Protein AF-A0A9R0S616-F1 (afdb_monomer_lite)

Secondary structure (DSSP, 8-state):
-HHHHHHHHHHHHHHHHHHHHHHTTSS---HHHHHHHHHHHHHHHHHHHHHTT-HHHHHHHHHHH--HHHHHHHHHH---GGGHHHHHHHHHHHHTT-HHHHHHHHTTSHHHHHHHHTT-HHHHHHHHHHTT-HHHHHHHHHHHHHPPPPPTTS-TT---PPPPHHHHHHHHHHHHHHHHHH--TTHHHHHHHHHHHHHHHHHHHHHHHT-HHHHSSTTSS----HHHHHHHHHTS-HHHHHHHHHHHHHS-HHHHHH-HHHHHHHHHHHHTTS-HHHHHHHHHHHT--HHHHHHHHHTSHHHHHHHHHHSTT---SSS-STTTS-SSHHHHHHTT-TTT---HHHHHTTSTTHHHHHHHHHHHHHHHHH---------------

pLDDT: mean 80.35, std 16.14, range [34.03, 96.69]

Foldseek 3Di:
DLVVVLVVLVVLVVVVVVVLVVVVVPDDPDVVVSVVVLCVSVVVSCVVCLVSLVLVSQVVSCVVNVDPVSVLVSQVSADDPLSGSLLVVLVVCVVVVVLVVNLVVCVVVVVSSLVSCVVPLVSNLVSCVSVLVLLVSLVSLLCVLQDWDPPPPPPPPPPPPQDALVRSLVSLVSSLVSLVSNVPPCSVLSNLLSVLVNQLSVLLCVLQVVDPVSCPDDNRRGDDDLLVQLVSLLVDADVSLLSNLVSQQSDAPVVCLVCQVSVLSSLLSQVVRDDLLVVLCCCVVVVDDPVRLLVVLCPGSLLSSLLCAAAPPHRGRHDGVCVRAAADPVSCVVVVVVVRHYHSLRSLCPHPCCVRRVVSSSVSNVCSHYDDPPPPPPPPPPPDD

Radius of gyration: 33.33 Å; chains: 1; bounding box: 65×53×106 Å

Organism: Triticum turgidum subsp. durum (NCBI:txid4567)

InterPro domains:
  IPR037624 Nuclear pore complex protein Nup133-like [PTHR13405] (47-366)

Sequence (385 aa):
MLALRFYLILIWYYLIHAHIYQESSEGNDNPDLKESIFREVTSPILATAKRHEGYQTLWQICYDISDTVLLRNLMHDSIGPHGGFSFYVFKQLINSRHYAKLLRLGEEFQEELANFLKDRSDLLWLHEICLNQFSTASETLHTCALLSSPGEDADLTSTRKSLSFVERRCLLYLSKIAATAGKDVDYEVKVAQIDADIRILNLQEEIVQHDPEYAQGKHASKLLPPSELIEMCMKRGRELSLKAFEVFAWTGSSFRSSNKGLLEACWTNAADQDDWVELSQASVSEGWSDEVIQESLQGTVLFNASRLCYSSDAVVFDGTFEEVLPVRKEDVQARGLEAKCFSVEEVLMQHDAFPDAGRLMMTAVVMGKELSYAAPADEPVDMDS

Structure (mmCIF, N/CA/C/O backbone):
data_AF-A0A9R0S616-F1
#
_entry.id   AF-A0A9R0S616-F1
#
loop_
_atom_site.group_PDB
_atom_site.id
_atom_site.type_symbol
_atom_site.label_atom_id
_atom_site.label_alt_id
_atom_site.label_comp_id
_atom_site.label_asym_id
_atom_site.label_entity_id
_atom_site.label_seq_id
_atom_site.pdbx_PDB_ins_code
_atom_site.Cartn_x
_atom_site.Cartn_y
_atom_site.Cartn_z
_atom_site.occupancy
_atom_site.B_iso_or_equiv
_atom_site.auth_seq_id
_atom_site.auth_comp_id
_atom_site.auth_asym_id
_atom_site.auth_atom_id
_atom_site.pdbx_PDB_model_num
ATOM 1 N N . MET A 1 1 ? 6.339 17.985 -51.527 1.00 43.88 1 MET A N 1
ATOM 2 C CA . MET A 1 1 ? 7.647 17.991 -52.228 1.00 43.88 1 MET A CA 1
ATOM 3 C C . MET A 1 1 ? 8.716 17.151 -51.507 1.00 43.88 1 MET A C 1
ATOM 5 O O . MET A 1 1 ? 9.464 16.479 -52.201 1.00 43.88 1 MET A O 1
ATOM 9 N N . LEU A 1 2 ? 8.764 17.101 -50.161 1.00 44.78 2 LEU A N 1
ATOM 10 C CA . LEU A 1 2 ? 9.677 16.201 -49.420 1.00 44.78 2 LEU A CA 1
ATOM 11 C C . LEU A 1 2 ? 9.413 14.699 -49.661 1.00 44.78 2 LEU A C 1
ATOM 13 O O . LEU A 1 2 ? 10.352 13.965 -49.937 1.00 44.78 2 LEU A O 1
ATOM 17 N N . ALA A 1 3 ? 8.151 14.251 -49.647 1.00 43.31 3 ALA A N 1
ATOM 18 C CA . ALA A 1 3 ? 7.797 12.837 -49.853 1.00 43.31 3 ALA A CA 1
ATOM 19 C C . ALA A 1 3 ? 8.300 12.258 -51.192 1.00 43.31 3 ALA A C 1
ATOM 21 O O . ALA A 1 3 ? 8.768 11.125 -51.242 1.00 43.31 3 ALA A O 1
ATOM 22 N N . LEU A 1 4 ? 8.280 13.061 -52.264 1.00 48.56 4 LEU A N 1
ATOM 23 C CA . LEU A 1 4 ? 8.796 12.652 -53.575 1.00 48.56 4 LEU A CA 1
ATOM 24 C C . LEU A 1 4 ? 10.319 12.443 -53.554 1.00 48.56 4 LEU A C 1
ATOM 26 O O . LEU A 1 4 ? 10.830 11.556 -54.226 1.00 48.56 4 LEU A O 1
ATOM 30 N N . ARG A 1 5 ? 11.045 13.246 -52.764 1.00 52.72 5 ARG A N 1
ATOM 31 C CA . ARG A 1 5 ? 12.501 13.130 -52.614 1.00 52.72 5 ARG A CA 1
ATOM 32 C C . ARG A 1 5 ? 12.890 11.905 -51.785 1.00 52.72 5 ARG A C 1
ATOM 34 O O . ARG A 1 5 ? 13.841 11.233 -52.154 1.00 52.72 5 ARG A O 1
ATOM 41 N N . PHE A 1 6 ? 12.127 11.564 -50.745 1.00 54.62 6 PHE A N 1
ATOM 42 C CA . PHE A 1 6 ? 12.337 10.323 -49.985 1.00 54.62 6 PHE A CA 1
ATOM 43 C C . PHE A 1 6 ? 12.095 9.073 -50.829 1.00 54.62 6 PHE A C 1
ATOM 45 O O . PHE A 1 6 ? 12.914 8.161 -50.802 1.00 54.62 6 PHE A O 1
ATOM 52 N N . TYR A 1 7 ? 11.024 9.055 -51.629 1.00 52.72 7 TYR A N 1
ATOM 53 C CA . TYR A 1 7 ? 10.771 7.958 -52.565 1.00 52.72 7 TYR A CA 1
ATOM 54 C C . TYR A 1 7 ? 11.892 7.817 -53.595 1.00 52.72 7 TYR A C 1
ATOM 56 O O . TYR A 1 7 ? 12.320 6.704 -53.868 1.00 52.72 7 TYR A O 1
ATOM 64 N N . LEU A 1 8 ? 12.414 8.928 -54.121 1.00 57.41 8 LEU A N 1
ATOM 65 C CA . LEU A 1 8 ? 13.545 8.898 -55.048 1.00 57.41 8 LEU A CA 1
ATOM 66 C C . LEU A 1 8 ? 14.825 8.366 -54.393 1.00 57.41 8 LEU A C 1
ATOM 68 O O . LEU A 1 8 ? 15.516 7.585 -55.033 1.00 57.41 8 LEU A O 1
ATOM 72 N N . ILE A 1 9 ? 15.111 8.724 -53.135 1.00 62.16 9 ILE A N 1
ATOM 73 C CA . ILE A 1 9 ? 16.259 8.194 -52.375 1.00 62.16 9 ILE A CA 1
ATOM 74 C C . ILE A 1 9 ? 16.103 6.687 -52.130 1.00 62.16 9 ILE A C 1
ATOM 76 O O . ILE A 1 9 ? 17.055 5.938 -52.329 1.00 62.16 9 ILE A O 1
ATOM 80 N N . LEU A 1 10 ? 14.902 6.230 -51.759 1.00 57.25 10 LEU A N 1
ATOM 81 C CA . LEU A 1 10 ? 14.610 4.808 -51.558 1.00 57.25 10 LEU A CA 1
ATOM 82 C C . LEU A 1 10 ? 14.735 4.019 -52.872 1.00 57.25 10 LEU A C 1
ATOM 84 O O . LEU A 1 10 ? 15.356 2.964 -52.906 1.00 57.25 10 LEU A O 1
ATOM 88 N N . ILE A 1 11 ? 14.180 4.546 -53.966 1.00 65.00 11 ILE A N 1
ATOM 89 C CA . ILE A 1 11 ? 14.259 3.937 -55.301 1.00 65.00 11 ILE A CA 1
ATOM 90 C C . ILE A 1 11 ? 15.714 3.868 -55.770 1.00 65.00 11 ILE A C 1
ATOM 92 O O . ILE A 1 11 ? 16.129 2.837 -56.292 1.00 65.00 11 ILE A O 1
ATOM 96 N N . TRP A 1 12 ? 16.505 4.921 -55.544 1.00 64.94 12 TRP A N 1
ATOM 97 C CA . TRP A 1 12 ? 17.939 4.911 -55.833 1.00 64.94 12 TRP A CA 1
ATOM 98 C C . TRP A 1 12 ? 18.680 3.851 -55.015 1.00 64.94 12 TRP A C 1
ATOM 100 O O . TRP A 1 12 ? 19.464 3.097 -55.582 1.00 64.94 12 TRP A O 1
ATOM 110 N N . TYR A 1 13 ? 18.385 3.737 -53.716 1.00 65.25 13 TYR A N 1
ATOM 111 C CA . TYR A 1 13 ? 18.956 2.702 -52.854 1.00 65.25 13 TYR A CA 1
ATOM 112 C C . TYR A 1 13 ? 18.654 1.291 -53.374 1.00 65.25 13 TYR A C 1
ATOM 114 O O . TYR A 1 13 ? 19.569 0.493 -53.561 1.00 65.25 13 TYR A O 1
ATOM 122 N N . TYR A 1 14 ? 17.388 0.997 -53.684 1.00 65.31 14 TYR A N 1
ATOM 123 C CA . TYR A 1 14 ? 16.987 -0.315 -54.195 1.00 65.31 14 TYR A CA 1
ATOM 124 C C . TYR A 1 14 ? 17.547 -0.617 -55.589 1.00 65.31 14 TYR A C 1
ATOM 126 O O . TYR A 1 14 ? 17.899 -1.763 -55.850 1.00 65.31 14 TYR A O 1
ATOM 134 N N . LEU A 1 15 ? 17.669 0.380 -56.471 1.00 63.69 15 LEU A N 1
ATOM 135 C CA . LEU A 1 15 ? 18.290 0.212 -57.791 1.00 63.69 15 LEU A CA 1
ATOM 136 C C . LEU A 1 15 ? 19.782 -0.108 -57.682 1.00 63.69 15 LEU A C 1
ATOM 138 O O . LEU A 1 15 ? 20.278 -0.961 -58.409 1.00 63.69 15 LEU A O 1
ATOM 142 N N . ILE A 1 16 ? 20.484 0.535 -56.752 1.00 63.91 16 ILE A N 1
ATOM 143 C CA . ILE A 1 16 ? 21.899 0.271 -56.483 1.00 63.91 16 ILE A CA 1
ATOM 144 C C . ILE A 1 16 ? 22.082 -1.099 -55.837 1.00 63.91 16 ILE A C 1
ATOM 146 O O . ILE A 1 16 ? 22.925 -1.874 -56.276 1.00 63.91 16 ILE A O 1
ATOM 150 N N . HIS A 1 17 ? 21.265 -1.436 -54.840 1.00 60.22 17 HIS A N 1
ATOM 151 C CA . HIS A 1 17 ? 21.306 -2.748 -54.204 1.00 60.22 17 HIS A CA 1
ATOM 152 C C . HIS A 1 17 ? 20.993 -3.867 -55.212 1.00 60.22 17 HIS A C 1
ATOM 154 O O . HIS A 1 17 ? 21.642 -4.910 -55.198 1.00 60.22 17 HIS A O 1
ATOM 160 N N . ALA A 1 18 ? 20.046 -3.638 -56.130 1.00 59.03 18 ALA A N 1
ATOM 161 C CA . ALA A 1 18 ? 19.757 -4.549 -57.234 1.00 59.03 18 ALA A CA 1
ATOM 162 C C . ALA A 1 18 ? 20.937 -4.667 -58.212 1.00 59.03 18 ALA A C 1
ATOM 164 O O . ALA A 1 18 ? 21.272 -5.782 -58.592 1.00 59.03 18 ALA A O 1
ATOM 165 N N . HIS A 1 19 ? 21.604 -3.562 -58.563 1.00 57.66 19 HIS A N 1
ATOM 166 C CA . HIS A 1 19 ? 22.785 -3.568 -59.435 1.00 57.66 19 HIS A CA 1
ATOM 167 C C . HIS A 1 19 ? 23.962 -4.341 -58.818 1.00 57.66 19 HIS A C 1
ATOM 169 O O . HIS A 1 19 ? 24.570 -5.166 -59.491 1.00 57.66 19 HIS A O 1
ATOM 175 N N . ILE A 1 20 ? 24.231 -4.151 -57.522 1.00 57.47 20 ILE A N 1
ATOM 176 C CA . ILE A 1 20 ? 25.276 -4.882 -56.782 1.00 57.47 20 ILE A CA 1
ATOM 177 C C . ILE A 1 20 ? 24.949 -6.385 -56.709 1.00 57.47 20 ILE A C 1
ATOM 179 O O . ILE A 1 20 ? 25.836 -7.223 -56.863 1.00 57.47 20 ILE A O 1
ATOM 183 N N . TYR A 1 21 ? 23.674 -6.750 -56.527 1.00 55.34 21 TYR A N 1
ATOM 184 C CA . TYR A 1 21 ? 23.226 -8.149 -56.595 1.00 55.34 21 TYR A CA 1
ATOM 185 C C . TYR A 1 21 ? 23.330 -8.741 -58.009 1.00 55.34 21 TYR A C 1
ATOM 187 O O . TYR A 1 21 ? 23.575 -9.933 -58.168 1.00 55.34 21 TYR A O 1
ATOM 195 N N . GLN A 1 22 ? 23.154 -7.925 -59.048 1.00 52.88 22 GLN A N 1
ATOM 196 C CA . GLN A 1 22 ? 23.245 -8.362 -60.440 1.00 52.88 22 GLN A CA 1
ATOM 197 C C . GLN A 1 22 ? 24.706 -8.601 -60.855 1.00 52.88 22 GLN A C 1
ATOM 199 O O . GLN A 1 22 ? 25.005 -9.646 -61.437 1.00 52.88 22 GLN A O 1
ATOM 204 N N . GLU A 1 23 ? 25.627 -7.726 -60.435 1.00 49.72 23 GLU A N 1
ATOM 205 C CA . GLU A 1 23 ? 27.083 -7.942 -60.519 1.00 49.72 23 GLU A CA 1
ATOM 206 C C . GLU A 1 23 ? 27.546 -9.141 -59.672 1.00 49.72 23 GLU A C 1
ATOM 208 O O . GLU A 1 23 ? 28.536 -9.790 -60.000 1.00 49.72 23 GLU A O 1
ATOM 213 N N . SER A 1 24 ? 26.801 -9.515 -58.623 1.00 45.78 24 SER A N 1
ATOM 214 C CA . SER A 1 24 ? 27.062 -10.732 -57.843 1.00 45.78 24 SER A CA 1
ATOM 215 C C . SER A 1 24 ? 26.814 -12.027 -58.623 1.00 45.78 24 SER A C 1
ATOM 217 O O . SER A 1 24 ? 27.314 -13.069 -58.204 1.00 45.78 24 SER A O 1
ATOM 219 N N . SER A 1 25 ? 26.031 -11.997 -59.706 1.00 45.41 25 SER A N 1
ATOM 220 C CA . SER A 1 25 ? 25.800 -13.173 -60.559 1.00 45.41 25 SER A CA 1
ATOM 221 C C . SER A 1 25 ? 26.901 -13.372 -61.608 1.00 45.41 25 SER A C 1
ATOM 223 O O . SER A 1 25 ? 27.069 -14.477 -62.122 1.00 45.41 25 SER A O 1
ATOM 225 N N . GLU A 1 26 ? 27.707 -12.336 -61.862 1.00 47.12 26 GLU A N 1
ATOM 226 C CA . GLU A 1 26 ? 28.832 -12.353 -62.796 1.00 47.12 26 GLU A CA 1
ATOM 227 C C . GLU A 1 26 ? 30.175 -12.398 -62.040 1.00 47.12 26 GLU A C 1
ATOM 229 O O . GLU A 1 26 ? 30.982 -11.476 -62.051 1.00 47.12 26 GLU A O 1
ATOM 234 N N . GLY A 1 27 ? 30.437 -13.531 -61.383 1.00 45.75 27 GLY A N 1
ATOM 235 C CA . GLY A 1 27 ? 31.780 -14.125 -61.343 1.00 45.75 27 GLY A CA 1
ATOM 236 C C . GLY A 1 27 ? 32.924 -13.383 -60.637 1.00 45.75 27 GLY A C 1
ATOM 237 O O . GLY A 1 27 ? 34.071 -13.586 -61.036 1.00 45.75 27 GLY A O 1
ATOM 238 N N . ASN A 1 28 ? 32.683 -12.589 -59.588 1.00 47.88 28 ASN A N 1
ATOM 239 C CA . ASN A 1 28 ? 33.774 -12.144 -58.707 1.00 47.88 28 ASN A CA 1
ATOM 240 C C . ASN A 1 28 ? 33.358 -12.115 -57.225 1.00 47.88 28 ASN A C 1
ATOM 242 O O . ASN A 1 28 ? 32.903 -11.106 -56.684 1.00 47.88 28 ASN A O 1
ATOM 246 N N . ASP A 1 29 ? 33.520 -13.251 -56.547 1.00 50.75 29 ASP A N 1
ATOM 247 C CA . ASP A 1 29 ? 33.262 -13.425 -55.113 1.00 50.75 29 ASP A CA 1
ATOM 248 C C . ASP A 1 29 ? 34.424 -12.924 -54.251 1.00 50.75 29 ASP A C 1
ATOM 250 O O . ASP A 1 29 ? 34.971 -13.654 -53.428 1.00 50.75 29 ASP A O 1
ATOM 254 N N . ASN A 1 30 ? 34.816 -11.662 -54.438 1.00 53.31 30 ASN A N 1
ATOM 255 C CA . ASN A 1 30 ? 35.727 -11.001 -53.512 1.00 53.31 30 ASN A CA 1
ATOM 256 C C . ASN A 1 30 ? 34.914 -10.138 -52.523 1.00 53.31 30 ASN A C 1
ATOM 258 O O . ASN A 1 30 ? 34.440 -9.064 -52.913 1.00 53.31 30 ASN A O 1
ATOM 262 N N . PRO A 1 31 ? 34.688 -10.598 -51.277 1.00 56.72 31 PRO A N 1
ATOM 263 C CA . PRO A 1 31 ? 33.835 -9.908 -50.306 1.00 56.72 31 PRO A CA 1
ATOM 264 C C . PRO A 1 31 ? 34.349 -8.502 -49.963 1.00 56.72 31 PRO A C 1
ATOM 266 O O . PRO A 1 31 ? 33.542 -7.588 -49.811 1.00 56.72 31 PRO A O 1
ATOM 269 N N . ASP A 1 32 ? 35.668 -8.297 -49.965 1.00 57.06 32 ASP A N 1
ATOM 270 C CA . ASP A 1 32 ? 36.296 -7.009 -49.639 1.00 57.06 32 ASP A CA 1
ATOM 271 C C . ASP A 1 32 ? 36.068 -5.954 -50.737 1.00 57.06 32 ASP A C 1
ATOM 273 O O . ASP A 1 32 ? 35.863 -4.770 -50.461 1.00 57.06 32 ASP A O 1
ATOM 277 N N . LEU A 1 33 ? 36.048 -6.383 -52.006 1.00 56.84 33 LEU A N 1
ATOM 278 C CA . LEU A 1 33 ? 35.742 -5.504 -53.137 1.00 56.84 33 LEU A CA 1
ATOM 279 C C . LEU A 1 33 ? 34.258 -5.108 -53.119 1.00 56.84 33 LEU A C 1
ATOM 281 O O . LEU A 1 33 ? 33.934 -3.936 -53.311 1.00 56.84 33 LEU A O 1
ATOM 285 N N . LYS A 1 34 ? 33.367 -6.058 -52.807 1.00 58.41 34 LYS A N 1
ATOM 286 C CA . LYS A 1 34 ? 31.928 -5.802 -52.636 1.00 58.41 34 LYS A CA 1
ATOM 287 C C . LYS A 1 34 ? 31.667 -4.819 -51.492 1.00 58.41 34 LYS A C 1
ATOM 289 O O . LYS A 1 34 ? 30.881 -3.892 -51.669 1.00 58.41 34 LYS A O 1
ATOM 294 N N . GLU A 1 35 ? 32.368 -4.954 -50.365 1.00 62.62 35 GLU A N 1
ATOM 295 C CA . GLU A 1 35 ? 32.260 -4.003 -49.254 1.00 62.62 35 GLU A CA 1
ATOM 296 C C . GLU A 1 35 ? 32.772 -2.603 -49.640 1.00 62.62 35 GLU A C 1
ATOM 298 O O . GLU A 1 35 ? 32.142 -1.602 -49.295 1.00 62.62 35 GLU A O 1
ATOM 303 N N . SER A 1 36 ? 33.864 -2.508 -50.409 1.00 63.62 36 SER A N 1
ATOM 304 C CA . SER A 1 36 ? 34.408 -1.219 -50.867 1.00 63.62 36 SER A CA 1
ATOM 305 C C . SER A 1 36 ? 33.465 -0.465 -51.815 1.00 63.62 36 SER A C 1
ATOM 307 O O . SER A 1 36 ? 33.208 0.720 -51.600 1.00 63.62 36 SER A O 1
ATOM 309 N N . ILE A 1 37 ? 32.873 -1.161 -52.793 1.00 63.34 37 ILE A N 1
ATOM 310 C CA . ILE A 1 37 ? 31.911 -0.591 -53.749 1.00 63.34 37 ILE A CA 1
ATOM 311 C C . ILE A 1 37 ? 30.625 -0.196 -53.020 1.00 63.34 37 ILE A C 1
ATOM 313 O O . ILE A 1 37 ? 30.101 0.903 -53.214 1.00 63.34 37 ILE A O 1
ATOM 317 N N . PHE A 1 38 ? 30.146 -1.052 -52.114 1.00 65.00 38 PHE A N 1
ATOM 318 C CA . PHE A 1 38 ? 28.994 -0.741 -51.280 1.00 65.00 38 PHE A CA 1
ATOM 319 C C . PHE A 1 38 ? 29.247 0.518 -50.439 1.00 65.00 38 PHE A C 1
ATOM 321 O O . PHE A 1 38 ? 28.402 1.410 -50.423 1.00 65.00 38 PHE A O 1
ATOM 328 N N . ARG A 1 39 ? 30.416 0.662 -49.799 1.00 67.00 39 ARG A N 1
ATOM 329 C CA . ARG A 1 39 ? 30.773 1.866 -49.023 1.00 67.00 39 ARG A CA 1
ATOM 330 C C . ARG A 1 39 ? 30.872 3.128 -49.886 1.00 67.00 39 ARG A C 1
ATOM 332 O O . ARG A 1 39 ? 30.382 4.176 -49.460 1.00 67.00 39 ARG A O 1
ATOM 339 N N . GLU A 1 40 ? 31.464 3.044 -51.076 1.00 69.25 40 GLU A N 1
ATOM 340 C CA . GLU A 1 40 ? 31.625 4.189 -51.985 1.00 69.25 40 GLU A CA 1
ATOM 341 C C . GLU A 1 40 ? 30.271 4.732 -52.458 1.00 69.25 40 GLU A C 1
ATOM 343 O O . GLU A 1 40 ? 30.031 5.940 -52.415 1.00 69.25 40 GLU A O 1
ATOM 348 N N . VAL A 1 41 ? 29.341 3.842 -52.810 1.00 68.00 41 VAL A N 1
ATOM 349 C CA . VAL A 1 41 ? 28.002 4.225 -53.278 1.00 68.00 41 VAL A CA 1
ATOM 350 C C . VAL A 1 41 ? 27.066 4.603 -52.122 1.00 68.00 41 VAL A C 1
ATOM 352 O O . VAL A 1 41 ? 26.198 5.468 -52.263 1.00 68.00 41 VAL A O 1
ATOM 355 N N . THR A 1 42 ? 27.261 4.010 -50.946 1.00 69.62 42 THR A N 1
ATOM 356 C CA . THR A 1 42 ? 26.456 4.305 -49.756 1.00 69.62 42 THR A CA 1
ATOM 357 C C . THR A 1 42 ? 26.797 5.665 -49.147 1.00 69.62 42 THR A C 1
ATOM 359 O O . THR A 1 42 ? 25.915 6.317 -48.596 1.00 69.62 42 THR A O 1
ATOM 362 N N . SER A 1 43 ? 28.035 6.151 -49.280 1.00 73.31 43 SER A N 1
ATOM 363 C CA . SER A 1 43 ? 28.481 7.422 -48.684 1.00 73.31 43 SER A CA 1
ATOM 364 C C . SER A 1 43 ? 27.668 8.662 -49.143 1.00 73.31 43 SER A C 1
ATOM 366 O O . SER A 1 43 ? 27.165 9.397 -48.283 1.00 73.31 43 SER A O 1
ATOM 368 N N . PRO A 1 44 ? 27.407 8.887 -50.450 1.00 75.56 44 PRO A N 1
ATOM 369 C CA . PRO A 1 44 ? 26.536 9.974 -50.919 1.00 75.56 44 PRO A CA 1
ATOM 370 C C . PRO A 1 44 ? 25.075 9.844 -50.465 1.00 75.56 44 PRO A C 1
ATOM 372 O O . PRO A 1 44 ? 24.421 10.846 -50.147 1.00 75.56 44 PRO A O 1
ATOM 375 N N . ILE A 1 45 ? 24.554 8.613 -50.425 1.00 75.12 45 ILE A N 1
ATOM 376 C CA . ILE A 1 45 ? 23.184 8.321 -49.978 1.00 75.12 45 ILE A CA 1
ATOM 377 C C . ILE A 1 45 ? 23.062 8.615 -48.486 1.00 75.12 45 ILE A C 1
ATOM 379 O O . ILE A 1 45 ? 22.115 9.279 -48.071 1.00 75.12 45 ILE A O 1
ATOM 383 N N . LEU A 1 46 ? 24.053 8.204 -47.696 1.00 75.81 46 LEU A N 1
ATOM 384 C CA . LEU A 1 46 ? 24.141 8.462 -46.267 1.00 75.81 46 LEU A CA 1
ATOM 385 C C . LEU A 1 46 ? 24.176 9.968 -45.976 1.00 75.81 46 LEU A C 1
ATOM 387 O O . LEU A 1 46 ? 23.408 10.448 -45.144 1.00 75.81 46 LEU A O 1
ATOM 391 N N . ALA A 1 47 ? 24.999 10.735 -46.697 1.00 76.88 47 ALA A N 1
ATOM 392 C CA . ALA A 1 47 ? 25.072 12.189 -46.548 1.00 76.88 47 ALA A CA 1
ATOM 393 C C . ALA A 1 47 ? 23.737 12.878 -46.885 1.00 76.88 47 ALA A C 1
ATOM 395 O O . ALA A 1 47 ? 23.300 13.795 -46.185 1.00 76.88 47 ALA A O 1
ATOM 396 N N . THR A 1 48 ? 23.058 12.407 -47.934 1.00 75.56 48 THR A N 1
ATOM 397 C CA . THR A 1 48 ? 21.757 12.937 -48.364 1.00 75.56 48 THR A CA 1
ATOM 398 C C . THR A 1 48 ? 20.650 1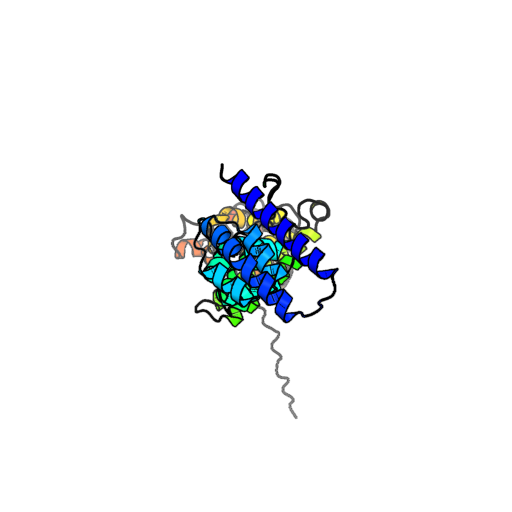2.573 -47.374 1.00 75.56 48 THR A C 1
ATOM 400 O O . THR A 1 48 ? 19.858 13.436 -46.996 1.00 75.56 48 THR A O 1
ATOM 403 N N . ALA A 1 49 ? 20.619 11.326 -46.902 1.00 77.31 49 ALA A N 1
ATOM 404 C CA . ALA A 1 49 ? 19.668 10.852 -45.904 1.00 77.31 49 ALA A CA 1
ATOM 405 C C . ALA A 1 49 ? 19.869 11.560 -44.556 1.00 77.31 49 ALA A C 1
ATOM 407 O O . ALA A 1 49 ? 18.888 11.975 -43.947 1.00 77.31 49 ALA A O 1
ATOM 408 N N . LYS A 1 50 ? 21.118 11.801 -44.134 1.00 75.75 50 LYS A N 1
ATOM 409 C CA . LYS A 1 50 ? 21.444 12.595 -42.938 1.00 75.75 50 LYS A CA 1
ATOM 410 C C . LYS A 1 50 ? 20.948 14.038 -43.065 1.00 75.75 50 LYS A C 1
ATOM 412 O O . LYS A 1 50 ? 20.310 14.546 -42.151 1.00 75.75 50 LYS A O 1
ATOM 417 N N . ARG A 1 51 ? 21.173 14.685 -44.215 1.00 76.19 51 ARG A N 1
ATOM 418 C CA . ARG A 1 51 ? 20.741 16.072 -44.481 1.00 76.19 51 ARG A CA 1
ATOM 419 C C . ARG A 1 51 ? 19.220 16.249 -44.520 1.00 76.19 51 ARG A C 1
ATOM 421 O O . ARG A 1 51 ? 18.733 17.358 -44.321 1.00 76.19 51 ARG A O 1
ATOM 428 N N . HIS A 1 52 ? 18.487 15.185 -44.827 1.00 75.12 52 HIS A N 1
ATOM 429 C CA . HIS A 1 52 ? 17.041 15.220 -45.026 1.00 75.12 52 HIS A CA 1
ATOM 430 C C . HIS A 1 52 ? 16.257 14.382 -44.012 1.00 75.12 52 HIS A C 1
ATOM 432 O O . HIS A 1 52 ? 15.094 14.118 -44.272 1.00 75.12 52 HIS A O 1
ATOM 438 N N . GLU A 1 53 ? 16.850 13.957 -42.892 1.00 75.94 53 GLU A N 1
ATOM 439 C CA . GLU A 1 53 ? 16.160 13.151 -41.865 1.00 75.94 53 GLU A CA 1
ATOM 440 C C . GLU A 1 53 ? 15.533 11.850 -42.422 1.00 75.94 53 GLU A C 1
ATOM 442 O O . GLU A 1 53 ? 14.466 11.397 -42.011 1.00 75.94 53 GLU A O 1
ATOM 447 N N . GLY A 1 54 ? 16.206 11.212 -43.384 1.00 78.38 54 GLY A N 1
ATOM 448 C CA . GLY A 1 54 ? 15.805 9.938 -43.990 1.00 78.38 54 GLY A CA 1
ATOM 449 C C . GLY A 1 54 ? 16.056 8.736 -43.083 1.00 78.38 54 GLY A C 1
ATOM 450 O O . GLY A 1 54 ? 16.780 7.823 -43.474 1.00 78.38 54 GLY A O 1
ATOM 451 N N . TYR A 1 55 ? 15.472 8.722 -41.882 1.00 83.12 55 TYR A N 1
ATOM 452 C CA . TYR A 1 55 ? 15.747 7.731 -40.832 1.00 83.12 55 TYR A CA 1
ATOM 453 C C . TYR A 1 55 ? 15.533 6.279 -41.276 1.00 83.12 55 TYR A C 1
ATOM 455 O O . TYR A 1 55 ? 16.301 5.401 -40.895 1.00 83.12 55 TYR A O 1
ATOM 463 N N . GLN A 1 56 ? 14.545 6.014 -42.135 1.00 81.31 56 GLN A N 1
ATOM 464 C CA . GLN A 1 56 ? 14.332 4.674 -42.687 1.00 81.31 56 GLN A CA 1
ATOM 465 C C . GLN A 1 56 ? 15.518 4.204 -43.538 1.00 81.31 56 GLN A C 1
ATOM 467 O O . GLN A 1 56 ? 15.978 3.078 -43.366 1.00 81.31 56 GLN A O 1
ATOM 472 N N . THR A 1 57 ? 16.028 5.065 -44.419 1.00 78.56 57 THR A N 1
ATOM 473 C CA . THR A 1 57 ? 17.176 4.759 -45.281 1.00 78.56 57 THR A CA 1
ATOM 474 C C . THR A 1 57 ? 18.457 4.631 -44.461 1.00 78.56 57 THR A C 1
ATOM 476 O O . THR A 1 57 ? 19.228 3.707 -44.690 1.00 78.56 57 THR A O 1
ATOM 479 N N . LEU A 1 58 ? 18.657 5.496 -43.457 1.00 81.00 58 LEU A N 1
ATOM 480 C CA . LEU A 1 58 ? 19.786 5.387 -42.524 1.00 81.00 58 LEU A CA 1
ATOM 481 C C . LEU A 1 58 ? 19.765 4.051 -41.767 1.00 81.00 58 LEU A C 1
ATOM 483 O O . LEU A 1 58 ? 20.788 3.381 -41.674 1.00 81.00 58 LEU A O 1
ATOM 487 N N . TRP A 1 59 ? 18.596 3.633 -41.272 1.00 82.12 59 TRP A N 1
ATOM 488 C CA . TRP A 1 59 ? 18.436 2.347 -40.593 1.00 82.12 59 TRP A CA 1
ATOM 489 C C . TRP A 1 59 ? 18.709 1.157 -41.514 1.00 82.12 59 TRP A C 1
ATOM 491 O O . TRP A 1 59 ? 19.417 0.245 -41.103 1.00 82.12 59 TRP A O 1
ATOM 501 N N . GLN A 1 60 ? 18.180 1.169 -42.742 1.00 79.31 60 GLN A N 1
ATOM 502 C CA . GLN A 1 60 ? 18.408 0.102 -43.725 1.00 79.31 60 GLN A CA 1
ATOM 503 C C . GLN A 1 60 ? 19.893 -0.040 -44.055 1.00 79.31 60 GLN A C 1
ATOM 505 O O . GLN A 1 60 ? 20.432 -1.131 -43.938 1.00 79.31 60 GLN A O 1
ATOM 510 N N . ILE A 1 61 ? 20.574 1.075 -44.329 1.00 77.12 61 ILE A N 1
ATOM 511 C CA . ILE A 1 61 ? 22.021 1.092 -44.558 1.00 77.12 61 ILE A CA 1
ATOM 512 C C . ILE A 1 61 ? 22.778 0.492 -43.362 1.00 77.12 61 ILE A C 1
ATOM 514 O O . ILE A 1 61 ? 23.625 -0.378 -43.539 1.00 77.12 61 ILE A O 1
ATOM 518 N N . CYS A 1 62 ? 22.475 0.915 -42.131 1.00 78.56 62 CYS A N 1
ATOM 519 C CA . CYS A 1 62 ? 23.148 0.379 -40.944 1.00 78.56 62 CYS A CA 1
ATOM 520 C C . CYS A 1 62 ? 22.845 -1.102 -40.689 1.00 78.56 62 CYS A C 1
ATOM 522 O O . CYS A 1 62 ? 23.705 -1.823 -40.186 1.00 78.56 62 CYS A O 1
ATOM 524 N N . TYR A 1 63 ? 21.627 -1.549 -40.993 1.00 74.81 63 TYR A N 1
ATOM 525 C CA . TYR A 1 63 ? 21.221 -2.939 -40.829 1.00 74.81 63 TYR A CA 1
ATOM 526 C C . TYR A 1 63 ? 21.911 -3.842 -41.858 1.00 74.81 63 TYR A C 1
ATOM 528 O O . TYR A 1 63 ? 22.473 -4.868 -41.479 1.00 74.81 63 TYR A O 1
ATOM 536 N N . ASP A 1 64 ? 21.952 -3.413 -43.120 1.00 71.50 64 ASP A N 1
ATOM 537 C CA . ASP A 1 64 ? 22.536 -4.169 -44.231 1.00 71.50 64 ASP A CA 1
ATOM 538 C C . ASP A 1 64 ? 24.068 -4.263 -44.115 1.00 71.50 64 ASP A C 1
ATOM 540 O O . ASP A 1 64 ? 24.637 -5.322 -44.362 1.00 71.50 64 ASP A O 1
ATOM 544 N N . ILE A 1 65 ? 24.739 -3.203 -43.640 1.00 71.62 65 ILE A N 1
ATOM 545 C CA . ILE A 1 65 ? 26.189 -3.229 -43.349 1.00 71.62 65 ILE A CA 1
ATOM 546 C C . ILE A 1 65 ? 26.484 -3.978 -42.035 1.00 71.62 65 ILE A C 1
ATOM 548 O O . ILE A 1 65 ? 27.597 -4.445 -41.816 1.00 71.62 65 ILE A O 1
ATOM 552 N N . SER A 1 66 ? 25.506 -4.098 -41.129 1.00 70.94 66 SER A N 1
ATOM 553 C CA . SER A 1 66 ? 25.699 -4.614 -39.763 1.00 70.94 66 SER A CA 1
ATOM 554 C C . SER A 1 66 ? 26.788 -3.875 -38.954 1.00 70.94 66 SER A C 1
ATOM 556 O O . SER A 1 66 ? 27.293 -4.397 -37.960 1.00 70.94 66 SER A O 1
ATOM 558 N N . ASP A 1 67 ? 27.114 -2.631 -39.326 1.00 78.00 67 ASP A N 1
ATOM 559 C CA . ASP A 1 67 ? 28.119 -1.796 -38.654 1.00 78.00 67 ASP A CA 1
ATOM 560 C C . ASP A 1 67 ? 27.498 -1.034 -37.473 1.00 78.00 67 ASP A C 1
ATOM 562 O O . ASP A 1 67 ? 26.776 -0.039 -37.617 1.00 78.00 67 ASP A O 1
ATOM 566 N N . THR A 1 68 ? 27.793 -1.512 -36.264 1.00 75.56 68 THR A N 1
ATOM 567 C CA . THR A 1 68 ? 27.306 -0.916 -35.016 1.00 75.56 68 THR A CA 1
ATOM 568 C C . THR A 1 68 ? 27.987 0.404 -34.670 1.00 75.56 68 THR A C 1
ATOM 570 O O . THR A 1 68 ? 27.386 1.213 -33.965 1.00 75.56 68 THR A O 1
ATOM 573 N N . VAL A 1 69 ? 29.214 0.642 -35.144 1.00 79.62 69 VAL A N 1
ATOM 574 C CA . VAL A 1 69 ? 29.950 1.891 -34.892 1.00 79.62 69 VAL A CA 1
ATOM 575 C C . VAL A 1 69 ? 29.347 3.009 -35.733 1.00 79.62 69 VAL A C 1
ATOM 577 O O . VAL A 1 69 ? 29.059 4.088 -35.215 1.00 79.62 69 VAL A O 1
ATOM 580 N N . LEU A 1 70 ? 29.063 2.729 -37.007 1.00 80.88 70 LEU A N 1
ATOM 581 C CA . LEU A 1 70 ? 28.376 3.665 -37.893 1.00 80.88 70 LEU A CA 1
ATOM 582 C C . LEU A 1 70 ? 26.991 4.045 -37.352 1.00 80.88 70 LEU A C 1
ATOM 584 O O . LEU A 1 70 ? 26.652 5.227 -37.331 1.00 80.88 70 LEU A O 1
ATOM 588 N N . LEU A 1 71 ? 26.216 3.065 -36.874 1.00 83.06 71 LEU A N 1
ATOM 589 C CA . LEU A 1 71 ? 24.903 3.309 -36.270 1.00 83.06 71 LEU A CA 1
ATOM 590 C C . LEU A 1 71 ? 24.994 4.280 -35.083 1.00 83.06 71 LEU A C 1
ATOM 592 O O . LEU A 1 71 ? 24.229 5.239 -35.023 1.00 83.06 71 LEU A O 1
ATOM 596 N N . ARG A 1 72 ? 25.946 4.057 -34.168 1.00 83.38 72 ARG A N 1
ATOM 597 C CA . ARG A 1 72 ? 26.160 4.910 -32.987 1.00 83.38 72 ARG A CA 1
ATOM 598 C C . ARG A 1 72 ? 26.577 6.326 -33.369 1.00 83.38 72 ARG A C 1
ATOM 600 O O . ARG A 1 72 ? 25.994 7.284 -32.870 1.00 83.38 72 ARG A O 1
ATOM 607 N N . ASN A 1 73 ? 27.512 6.465 -34.307 1.00 83.75 73 ASN A N 1
ATOM 608 C CA . ASN A 1 73 ? 27.941 7.775 -34.803 1.00 83.75 73 ASN A CA 1
ATOM 609 C C . ASN A 1 73 ? 26.767 8.549 -35.416 1.00 83.75 73 ASN A C 1
ATOM 611 O O . ASN A 1 73 ? 26.578 9.728 -35.134 1.00 83.75 73 ASN A O 1
ATOM 615 N N . LEU A 1 74 ? 25.926 7.873 -36.203 1.00 81.75 74 LEU A N 1
ATOM 616 C CA . LEU A 1 74 ? 24.736 8.497 -36.774 1.00 81.75 74 LEU A CA 1
ATOM 617 C C . LEU A 1 74 ? 23.725 8.895 -35.701 1.00 81.75 74 LEU A C 1
ATOM 619 O O . LEU A 1 74 ? 23.119 9.954 -35.834 1.00 81.75 74 LEU A O 1
ATOM 623 N N . MET A 1 75 ? 23.545 8.084 -34.655 1.00 83.62 75 MET A N 1
ATOM 624 C CA . MET A 1 75 ? 22.658 8.407 -33.533 1.00 83.62 75 MET A CA 1
ATOM 625 C C . MET A 1 75 ? 23.141 9.634 -32.746 1.00 83.62 75 MET A C 1
ATOM 627 O O . MET A 1 75 ? 22.306 10.456 -32.388 1.00 83.62 75 MET A O 1
ATOM 631 N N . HIS A 1 76 ? 24.451 9.808 -32.542 1.00 81.19 76 HIS A N 1
ATOM 632 C CA . HIS A 1 76 ? 25.005 11.022 -31.922 1.00 81.19 76 HIS A CA 1
ATOM 633 C C . HIS A 1 76 ? 24.863 12.262 -32.812 1.00 81.19 76 HIS A C 1
ATOM 635 O O . HIS A 1 76 ? 24.537 13.346 -32.337 1.00 81.19 76 HIS A O 1
ATOM 641 N N . ASP A 1 77 ? 25.093 12.108 -34.114 1.00 77.25 77 ASP A N 1
ATOM 642 C CA . ASP A 1 77 ? 25.152 13.233 -35.047 1.00 77.25 77 ASP A CA 1
ATOM 643 C C . ASP A 1 77 ? 23.784 13.837 -35.407 1.00 77.25 77 ASP A C 1
ATOM 645 O O . ASP A 1 77 ? 23.714 14.910 -36.012 1.00 77.25 77 ASP A O 1
ATOM 649 N N . SER A 1 78 ? 22.691 13.125 -35.144 1.00 67.88 78 SER A N 1
ATOM 650 C CA . SER A 1 78 ? 21.363 13.464 -35.658 1.00 67.88 78 SER A CA 1
ATOM 651 C C . SER A 1 78 ? 20.466 14.034 -34.566 1.00 67.88 78 SER A C 1
ATOM 653 O O . SER A 1 78 ? 19.587 13.373 -34.019 1.00 67.88 78 SER A O 1
ATOM 655 N N . ILE A 1 79 ? 20.661 15.321 -34.298 1.00 63.41 79 ILE A N 1
ATOM 656 C CA . ILE A 1 79 ? 19.813 16.103 -33.398 1.00 63.41 79 ILE A CA 1
ATOM 657 C C . ILE A 1 79 ? 18.602 16.603 -34.199 1.00 63.41 79 ILE A C 1
ATOM 659 O O . ILE A 1 79 ? 18.715 17.542 -34.984 1.00 63.41 79 ILE A O 1
ATOM 663 N N . GLY A 1 80 ? 17.452 15.946 -34.034 1.00 63.75 80 GLY A N 1
ATOM 664 C CA . GLY A 1 80 ? 16.175 16.320 -34.657 1.00 63.75 80 GLY A CA 1
ATOM 665 C C . GLY A 1 80 ? 15.060 16.511 -33.619 1.00 63.75 80 GLY A C 1
ATOM 666 O O . GLY A 1 80 ? 15.220 16.097 -32.465 1.00 63.75 80 GLY A O 1
ATOM 667 N N . PRO A 1 81 ? 13.918 17.122 -33.989 1.00 56.41 81 PRO A N 1
ATOM 668 C CA . PRO A 1 81 ? 12.766 17.233 -33.094 1.00 56.41 81 PRO A CA 1
ATOM 669 C C . PRO A 1 81 ? 12.299 15.836 -32.647 1.00 56.41 81 PRO A C 1
ATOM 671 O O . PRO A 1 81 ? 12.303 14.895 -33.436 1.00 56.41 81 PRO A O 1
ATOM 674 N N . HIS A 1 82 ? 11.908 15.697 -31.376 1.00 61.09 82 HIS A N 1
ATOM 675 C CA . HIS A 1 82 ? 11.536 14.418 -30.742 1.00 61.09 82 HIS A CA 1
ATOM 676 C C . HIS A 1 82 ? 12.667 13.377 -30.626 1.00 61.09 82 HIS A C 1
ATOM 678 O O . HIS A 1 82 ? 12.407 12.182 -30.716 1.00 61.09 82 HIS A O 1
ATOM 684 N N . GLY A 1 83 ? 13.916 13.810 -30.423 1.00 67.81 83 GLY A N 1
ATOM 685 C CA . GLY A 1 83 ? 15.038 12.900 -30.158 1.00 67.81 83 GLY A CA 1
ATOM 686 C C . GLY A 1 83 ? 15.672 12.280 -31.408 1.00 67.81 83 GLY A C 1
ATOM 687 O O . GLY A 1 83 ? 16.469 11.358 -31.296 1.00 67.81 83 GLY A O 1
ATOM 688 N N . GLY A 1 84 ? 15.357 12.787 -32.604 1.00 82.25 84 GLY A N 1
ATOM 689 C CA . GLY A 1 84 ? 16.103 12.491 -33.831 1.00 82.25 84 GLY A CA 1
ATOM 690 C C . GLY A 1 84 ? 16.134 11.012 -34.248 1.00 82.25 84 GLY A C 1
ATOM 691 O O . GLY A 1 84 ? 15.159 10.270 -34.105 1.00 82.25 84 GLY A O 1
ATOM 692 N N . PHE A 1 85 ? 17.266 10.572 -34.812 1.00 85.12 85 PHE A N 1
ATOM 693 C CA . PHE A 1 85 ? 17.416 9.203 -35.325 1.00 85.12 85 PHE A CA 1
ATOM 694 C C . PHE A 1 85 ? 17.434 8.155 -34.206 1.00 85.12 85 PHE A C 1
ATOM 696 O O . PHE A 1 85 ? 16.991 7.029 -34.432 1.00 85.12 85 PHE A O 1
ATOM 703 N N . SER A 1 86 ? 17.907 8.500 -33.003 1.00 85.19 86 SER A N 1
ATOM 704 C CA . SER A 1 86 ? 17.994 7.555 -31.884 1.00 85.19 86 SER A CA 1
ATOM 705 C C . SER A 1 86 ? 16.611 7.034 -31.480 1.00 85.19 86 SER A C 1
ATOM 707 O O . SER A 1 86 ? 16.424 5.824 -31.370 1.00 85.19 86 SER A O 1
ATOM 709 N N . PHE A 1 87 ? 15.598 7.903 -31.421 1.00 86.12 87 PHE A N 1
ATOM 710 C CA . PHE A 1 87 ? 14.204 7.510 -31.172 1.00 86.12 87 PHE A CA 1
ATOM 711 C C . PHE A 1 87 ? 13.654 6.578 -32.260 1.00 86.12 87 PHE A C 1
ATOM 713 O O . PHE A 1 87 ? 12.943 5.612 -31.963 1.00 86.12 87 PHE A O 1
ATOM 720 N N . TYR A 1 88 ? 14.000 6.825 -33.529 1.00 86.00 88 TYR A N 1
ATOM 721 C CA . TYR A 1 88 ? 13.622 5.938 -34.631 1.00 86.00 88 TYR A CA 1
ATOM 722 C C . TYR A 1 88 ? 14.265 4.552 -34.482 1.00 86.00 88 TYR A C 1
ATOM 724 O O . TYR A 1 88 ? 13.581 3.535 -34.622 1.00 86.00 88 TYR A O 1
ATOM 732 N N . VAL A 1 89 ? 15.557 4.504 -34.145 1.00 86.62 89 VAL A N 1
ATOM 733 C CA . VAL A 1 89 ? 16.294 3.262 -33.874 1.00 86.62 89 VAL A CA 1
ATOM 734 C C . VAL A 1 89 ? 15.659 2.500 -32.714 1.00 86.62 89 VAL A C 1
ATOM 736 O O . VAL A 1 89 ? 15.380 1.306 -32.847 1.00 86.62 89 VAL A O 1
ATOM 739 N N . PHE A 1 90 ? 15.350 3.178 -31.606 1.00 88.31 90 PHE A N 1
ATOM 740 C CA . PHE A 1 90 ? 14.676 2.565 -30.465 1.00 88.31 90 PHE A CA 1
ATOM 741 C C . PHE A 1 90 ? 13.333 1.964 -30.882 1.00 88.31 90 PHE A C 1
ATOM 743 O O . PHE A 1 90 ? 13.082 0.782 -30.645 1.00 88.31 90 PHE A O 1
ATOM 750 N N . LYS A 1 91 ? 12.497 2.719 -31.603 1.00 87.69 91 LYS A N 1
ATOM 751 C CA . LYS A 1 91 ? 11.212 2.223 -32.115 1.00 87.69 91 LYS A CA 1
ATOM 752 C C . LYS A 1 91 ? 11.371 0.956 -32.964 1.00 87.69 91 LYS A C 1
ATOM 754 O O . LYS A 1 91 ? 10.619 0.002 -32.764 1.00 87.69 91 LYS A O 1
ATOM 759 N N . GLN A 1 92 ? 12.357 0.908 -33.861 1.00 86.44 92 GLN A N 1
ATOM 760 C CA . GLN A 1 92 ? 12.618 -0.277 -34.686 1.00 86.44 92 GLN A CA 1
ATOM 761 C C . GLN A 1 92 ? 13.103 -1.480 -33.868 1.00 86.44 92 GLN A C 1
ATOM 763 O O . GLN A 1 92 ? 12.671 -2.609 -34.118 1.00 86.44 92 GLN A O 1
ATOM 768 N N . LEU A 1 93 ? 13.944 -1.266 -32.855 1.00 85.69 93 LEU A N 1
ATOM 769 C CA . LEU A 1 93 ? 14.415 -2.338 -31.973 1.00 85.69 93 LEU A CA 1
ATOM 770 C C . LEU A 1 93 ? 13.285 -2.954 -31.145 1.00 85.69 93 LEU A C 1
ATOM 772 O O . LEU A 1 93 ? 13.249 -4.175 -30.998 1.00 85.69 93 LEU A O 1
ATOM 776 N N . ILE A 1 94 ? 12.329 -2.153 -30.665 1.00 85.31 94 ILE A N 1
ATOM 777 C CA . ILE A 1 94 ? 11.151 -2.708 -29.987 1.00 85.31 94 ILE A CA 1
ATOM 778 C C . ILE A 1 94 ? 10.228 -3.440 -30.957 1.00 85.31 94 ILE A C 1
ATOM 780 O O . ILE A 1 94 ? 9.805 -4.553 -30.651 1.00 85.31 94 ILE A O 1
ATOM 784 N N . ASN A 1 95 ? 9.956 -2.877 -32.136 1.00 86.44 95 ASN A N 1
ATOM 785 C CA . ASN A 1 95 ? 9.108 -3.543 -33.131 1.00 86.44 95 ASN A CA 1
ATOM 786 C C . ASN A 1 95 ? 9.687 -4.898 -33.566 1.00 86.44 95 ASN A C 1
ATOM 788 O O . ASN A 1 95 ? 8.945 -5.847 -33.802 1.00 86.44 95 ASN A O 1
ATOM 792 N N . SER A 1 96 ? 11.016 -4.999 -33.621 1.00 83.88 96 SER A N 1
ATOM 793 C CA . SER A 1 96 ? 11.740 -6.234 -33.932 1.00 83.88 96 SER A CA 1
ATOM 794 C C . SER A 1 96 ? 12.034 -7.121 -32.712 1.00 83.88 96 SER A C 1
ATOM 796 O O . SER A 1 96 ? 12.669 -8.159 -32.864 1.00 83.88 96 SER A O 1
ATOM 798 N N . ARG A 1 97 ? 11.553 -6.755 -31.512 1.00 84.00 97 ARG A N 1
ATOM 799 C CA . ARG A 1 97 ? 11.731 -7.482 -30.237 1.00 84.00 97 ARG A CA 1
ATOM 800 C C . ARG A 1 97 ? 13.193 -7.686 -29.803 1.00 84.00 97 ARG A C 1
ATOM 802 O O . ARG A 1 97 ? 13.492 -8.573 -29.007 1.00 84.00 97 ARG A O 1
ATOM 809 N N . HIS A 1 98 ? 14.112 -6.839 -30.263 1.00 85.88 98 HIS A N 1
ATOM 810 C CA . HIS A 1 98 ? 15.533 -6.882 -29.901 1.00 85.88 98 HIS A CA 1
ATOM 811 C C . HIS A 1 98 ? 15.835 -6.081 -28.621 1.00 85.88 98 HIS A C 1
ATOM 813 O O . HIS A 1 98 ? 16.670 -5.173 -28.617 1.00 85.88 98 HIS A O 1
ATOM 819 N N . TYR A 1 99 ? 15.177 -6.426 -27.511 1.00 84.00 99 TYR A N 1
ATOM 820 C CA . TYR A 1 99 ? 15.283 -5.688 -26.243 1.00 84.00 99 TYR A CA 1
ATOM 821 C C . TYR A 1 99 ? 16.702 -5.674 -25.657 1.00 84.00 99 TYR A C 1
ATOM 823 O O . TYR A 1 99 ? 17.151 -4.645 -25.166 1.00 84.00 99 TYR A O 1
ATOM 831 N N . ALA A 1 100 ? 17.460 -6.769 -25.778 1.00 84.38 100 ALA A N 1
ATOM 832 C CA . ALA A 1 100 ? 18.841 -6.818 -25.288 1.00 84.38 100 ALA A CA 1
ATOM 833 C C . ALA A 1 100 ? 19.759 -5.808 -26.004 1.00 84.38 100 ALA A C 1
ATOM 835 O O . ALA A 1 100 ? 20.615 -5.187 -25.379 1.00 84.38 100 ALA A O 1
ATOM 836 N N . LYS A 1 101 ? 19.566 -5.616 -27.318 1.00 85.00 101 LYS A N 1
ATOM 837 C CA . LYS A 1 101 ? 20.331 -4.633 -28.100 1.00 85.00 101 LYS A CA 1
ATOM 838 C C . LYS A 1 101 ? 19.930 -3.205 -27.730 1.00 85.00 101 LYS A C 1
ATOM 840 O O . LYS A 1 101 ? 20.797 -2.344 -27.659 1.00 85.00 101 LYS A O 1
ATOM 845 N N . LEU A 1 102 ? 18.643 -2.976 -27.457 1.00 86.25 102 LEU A N 1
ATOM 846 C CA . LEU A 1 102 ? 18.139 -1.693 -26.970 1.00 86.25 102 LEU A CA 1
ATOM 847 C C . LEU A 1 102 ? 18.763 -1.315 -25.620 1.00 86.25 102 LEU A C 1
ATOM 849 O O . LEU A 1 102 ? 19.292 -0.218 -25.492 1.00 86.25 102 LEU A O 1
ATOM 853 N N . LEU A 1 103 ? 18.744 -2.224 -24.641 1.00 85.00 103 LEU A N 1
ATOM 854 C CA . LEU A 1 103 ? 19.263 -1.950 -23.296 1.00 85.00 103 LEU A CA 1
ATOM 855 C C . LEU A 1 103 ? 20.770 -1.657 -23.307 1.00 85.00 103 LEU A C 1
ATOM 857 O O . LEU A 1 103 ? 21.204 -0.730 -22.637 1.00 85.00 103 LEU A O 1
ATOM 861 N N . ARG A 1 104 ? 21.547 -2.362 -24.144 1.00 85.75 104 ARG A N 1
ATOM 862 C CA . ARG A 1 104 ? 22.978 -2.068 -24.350 1.00 85.75 104 ARG A CA 1
ATOM 863 C C . ARG A 1 104 ? 23.233 -0.701 -24.987 1.00 85.75 104 ARG A C 1
ATOM 865 O O . ARG A 1 104 ? 24.235 -0.073 -24.681 1.00 85.75 104 ARG A O 1
ATOM 872 N N . LEU A 1 105 ? 22.358 -0.236 -25.885 1.00 84.44 105 LEU A N 1
ATOM 873 C CA . LEU A 1 105 ? 22.448 1.135 -26.413 1.00 84.44 105 LEU A CA 1
ATOM 874 C C . LEU A 1 105 ? 22.119 2.174 -25.337 1.00 84.44 105 LEU A C 1
ATOM 876 O O . LEU A 1 105 ? 22.639 3.283 -25.389 1.00 84.44 105 LEU A O 1
ATOM 880 N N . GLY A 1 106 ? 21.302 1.799 -24.354 1.00 80.31 106 GLY A N 1
ATOM 881 C CA . GLY A 1 106 ? 20.994 2.625 -23.195 1.00 80.31 106 GLY A CA 1
ATOM 882 C C . GLY A 1 106 ? 22.210 3.008 -22.357 1.00 80.31 106 GLY A C 1
ATOM 883 O O . GLY A 1 106 ? 22.164 4.048 -21.723 1.00 80.31 106 GLY A O 1
ATOM 884 N N . GLU A 1 107 ? 23.299 2.234 -22.371 1.00 83.81 107 GLU A N 1
ATOM 885 C CA . GLU A 1 107 ? 24.538 2.597 -21.661 1.00 83.81 107 GLU A CA 1
ATOM 886 C C . GLU A 1 107 ? 25.178 3.877 -22.232 1.00 83.81 107 GLU A C 1
ATOM 888 O O . GLU A 1 107 ? 25.732 4.677 -21.477 1.00 83.81 107 GLU A O 1
ATOM 893 N N . GLU A 1 108 ? 25.060 4.085 -23.549 1.00 83.50 108 GLU A N 1
ATOM 894 C CA . GLU A 1 108 ? 25.636 5.223 -24.283 1.00 83.50 108 GLU A CA 1
ATOM 895 C C . GLU A 1 108 ? 24.638 6.376 -24.479 1.00 83.50 108 GLU A C 1
ATOM 897 O O . GLU A 1 108 ? 25.036 7.537 -24.457 1.00 83.50 108 GLU A O 1
ATOM 902 N N . PHE A 1 109 ? 23.347 6.067 -24.636 1.00 84.44 109 PHE A N 1
ATOM 903 C CA . PHE A 1 109 ? 22.262 7.030 -24.879 1.00 84.44 109 PHE A CA 1
ATOM 904 C C . PHE A 1 109 ? 21.264 7.043 -23.713 1.00 84.44 109 PHE A C 1
ATOM 906 O O . PHE A 1 109 ? 20.080 6.741 -23.886 1.00 84.44 109 PHE A O 1
ATOM 913 N N . GLN A 1 110 ? 21.767 7.310 -22.505 1.00 84.69 110 GLN A N 1
ATOM 914 C CA . GLN A 1 110 ? 21.006 7.180 -21.256 1.00 84.69 110 GLN A CA 1
ATOM 915 C C . GLN A 1 110 ? 19.792 8.116 -21.222 1.00 84.69 110 GLN A C 1
ATOM 917 O O . GLN A 1 110 ? 18.662 7.671 -21.030 1.00 84.69 110 GLN A O 1
ATOM 922 N N . GLU A 1 111 ? 20.002 9.414 -21.451 1.00 83.81 111 GLU A N 1
ATOM 923 C CA . GLU A 1 111 ? 18.935 10.415 -21.349 1.00 83.81 111 GLU A CA 1
ATOM 924 C C . GLU A 1 111 ? 17.902 10.269 -22.470 1.00 83.81 111 GLU A C 1
ATOM 926 O O . GLU A 1 111 ? 16.697 10.389 -22.239 1.00 83.81 111 GLU A O 1
ATOM 931 N N . GLU A 1 112 ? 18.345 9.987 -23.694 1.00 84.50 112 GLU A N 1
ATOM 932 C CA . GLU A 1 112 ? 17.469 9.806 -24.846 1.00 84.50 112 GLU A CA 1
ATOM 933 C C . GLU A 1 112 ? 16.613 8.553 -24.696 1.00 84.50 112 GLU A C 1
ATOM 935 O O . GLU A 1 112 ? 15.413 8.599 -24.979 1.00 84.50 112 GLU A O 1
ATOM 940 N N . LEU A 1 113 ? 17.198 7.443 -24.229 1.00 85.75 113 LEU A N 1
ATOM 941 C CA . LEU A 1 113 ? 16.448 6.213 -24.011 1.00 85.75 113 LEU A CA 1
ATOM 942 C C . LEU A 1 113 ? 15.486 6.353 -22.829 1.00 85.75 113 LEU A C 1
ATOM 944 O O . LEU A 1 113 ? 14.325 5.969 -22.965 1.00 85.75 113 LEU A O 1
ATOM 948 N N . ALA A 1 114 ? 15.909 6.955 -21.714 1.00 85.88 114 ALA A N 1
ATOM 949 C CA . ALA A 1 114 ? 15.024 7.236 -20.586 1.00 85.88 114 ALA A CA 1
ATOM 950 C C . ALA A 1 114 ? 13.838 8.113 -21.017 1.00 85.88 114 ALA A C 1
ATOM 952 O O . ALA A 1 114 ? 12.688 7.768 -20.753 1.00 85.88 114 ALA A O 1
ATOM 953 N N . ASN A 1 115 ? 14.089 9.193 -21.768 1.00 86.25 115 ASN A N 1
ATOM 954 C CA . ASN A 1 115 ? 13.037 10.059 -22.307 1.00 86.25 115 ASN A CA 1
ATOM 955 C C . ASN A 1 115 ? 12.082 9.315 -23.249 1.00 86.25 115 ASN A C 1
ATOM 957 O O . ASN A 1 115 ? 10.876 9.539 -23.185 1.00 86.25 115 ASN A O 1
ATOM 961 N N . PHE A 1 116 ? 12.598 8.423 -24.096 1.00 86.31 116 PHE A N 1
ATOM 962 C CA . PHE A 1 116 ? 11.785 7.594 -24.986 1.00 86.31 116 PHE A CA 1
ATOM 963 C C . PHE A 1 116 ? 10.933 6.562 -24.230 1.00 86.31 116 PHE A C 1
ATOM 965 O O . PHE A 1 116 ? 9.837 6.214 -24.672 1.00 86.31 116 PHE A O 1
ATOM 972 N N . LEU A 1 117 ? 11.429 6.050 -23.102 1.00 85.19 117 LEU A N 1
ATOM 973 C CA . LEU A 1 117 ? 10.767 5.016 -22.306 1.00 85.19 117 LEU A CA 1
ATOM 974 C C 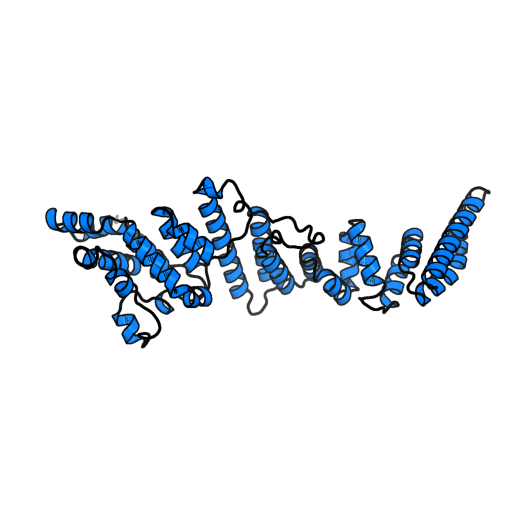. LEU A 1 117 ? 9.828 5.564 -21.221 1.00 85.19 117 LEU A C 1
ATOM 976 O O . LEU A 1 117 ? 9.159 4.757 -20.582 1.00 85.19 117 LEU A O 1
ATOM 980 N N . LYS A 1 118 ? 9.705 6.887 -21.044 1.00 83.69 118 LYS A N 1
ATOM 981 C CA . LYS A 1 118 ? 8.806 7.504 -20.043 1.00 83.69 118 LYS A CA 1
ATOM 982 C C . LYS A 1 118 ? 7.375 6.961 -20.091 1.00 83.69 118 LYS A C 1
ATOM 984 O O . LYS A 1 118 ? 6.811 6.623 -19.056 1.00 83.69 118 LYS A O 1
ATOM 989 N N . ASP A 1 119 ? 6.825 6.780 -21.290 1.00 78.75 119 ASP A N 1
ATOM 990 C CA . ASP A 1 119 ? 5.462 6.256 -21.474 1.00 78.75 119 ASP A CA 1
ATOM 991 C C . ASP A 1 119 ? 5.392 4.714 -21.438 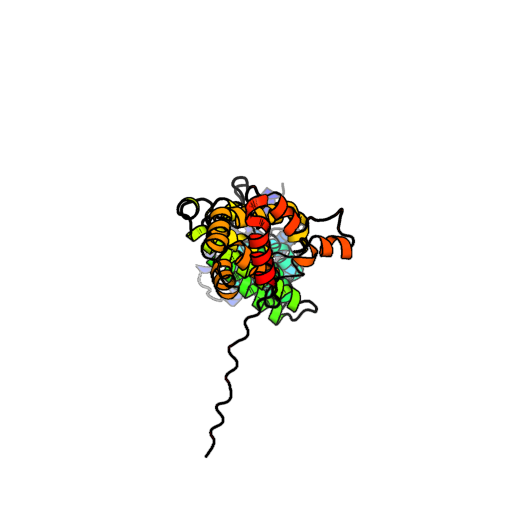1.00 78.75 119 ASP A C 1
ATOM 993 O O . ASP A 1 119 ? 4.318 4.107 -21.476 1.00 78.75 119 ASP A O 1
ATOM 997 N N . ARG A 1 120 ? 6.547 4.047 -21.357 1.00 80.50 120 ARG A N 1
ATOM 998 C CA . ARG A 1 120 ? 6.702 2.587 -21.349 1.00 80.50 120 ARG A CA 1
ATOM 999 C C . ARG A 1 120 ? 7.454 2.118 -20.126 1.00 80.50 120 ARG A C 1
ATOM 1001 O O . ARG A 1 120 ? 8.568 1.589 -20.177 1.00 80.50 120 ARG A O 1
ATOM 1008 N N . SER A 1 121 ? 6.755 2.294 -19.017 1.00 80.06 121 SER A N 1
ATOM 1009 C CA . SER A 1 121 ? 7.197 1.892 -17.696 1.00 80.06 121 SER A CA 1
ATOM 1010 C C . SER A 1 121 ? 7.592 0.409 -17.619 1.00 80.06 121 SER A C 1
ATOM 1012 O O . SER A 1 121 ? 8.473 0.091 -16.840 1.00 80.06 121 SER A O 1
ATOM 1014 N N . ASP A 1 122 ? 7.049 -0.475 -18.470 1.00 81.25 122 ASP A N 1
ATOM 1015 C CA . ASP A 1 122 ? 7.395 -1.904 -18.583 1.00 81.25 122 ASP A CA 1
ATOM 1016 C C . ASP A 1 122 ? 8.845 -2.180 -19.017 1.00 81.25 122 ASP A C 1
ATOM 1018 O O . ASP A 1 122 ? 9.395 -3.229 -18.683 1.00 81.25 122 ASP A O 1
ATOM 1022 N N . LEU A 1 123 ? 9.463 -1.246 -19.742 1.00 85.44 123 LEU A N 1
ATOM 1023 C CA . LEU A 1 123 ? 10.853 -1.331 -20.201 1.00 85.44 123 LEU A CA 1
ATOM 1024 C C . LEU A 1 123 ? 11.772 -0.334 -19.490 1.00 85.44 123 LEU A C 1
ATOM 1026 O O . LEU A 1 123 ? 12.983 -0.547 -19.459 1.00 85.44 123 LEU A O 1
ATOM 1030 N N . LEU A 1 124 ? 11.213 0.742 -18.933 1.00 88.75 124 LEU A N 1
ATOM 1031 C CA . LEU A 1 124 ? 11.971 1.781 -18.241 1.00 88.75 124 LEU A CA 1
ATOM 1032 C C . LEU A 1 124 ? 12.726 1.223 -17.025 1.00 88.75 124 LEU A C 1
ATOM 1034 O O . LEU A 1 124 ? 13.932 1.423 -16.927 1.00 88.75 124 LEU A O 1
ATOM 1038 N N . TRP A 1 125 ? 12.067 0.432 -16.170 1.00 91.50 125 TRP A N 1
ATOM 1039 C CA . TRP A 1 125 ? 12.721 -0.133 -14.980 1.00 91.50 125 TRP A CA 1
ATOM 1040 C C . TRP A 1 125 ? 13.883 -1.076 -15.327 1.00 91.50 125 TRP A C 1
ATOM 1042 O O . TRP A 1 125 ? 14.869 -1.146 -14.597 1.00 91.50 125 TRP A O 1
ATOM 1052 N N . LEU A 1 126 ? 13.802 -1.792 -16.457 1.00 90.75 126 LEU A N 1
ATOM 1053 C CA . LEU A 1 126 ? 14.895 -2.643 -16.938 1.00 90.75 126 LEU A CA 1
ATOM 1054 C C . LEU A 1 126 ? 16.106 -1.802 -17.336 1.00 90.75 126 LEU A C 1
ATOM 1056 O O . LEU A 1 126 ? 17.239 -2.170 -17.032 1.00 90.75 126 LEU A O 1
ATOM 1060 N N . HIS A 1 127 ? 15.862 -0.680 -18.013 1.00 90.19 127 HIS A N 1
ATOM 1061 C CA . HIS A 1 127 ? 16.910 0.263 -18.378 1.00 90.19 127 HIS A CA 1
ATOM 1062 C C . HIS A 1 127 ? 17.581 0.858 -17.134 1.00 90.19 127 HIS A C 1
ATOM 1064 O O . HIS A 1 127 ? 18.807 0.843 -17.047 1.00 90.19 127 HIS A O 1
ATOM 1070 N N . GLU A 1 128 ? 16.796 1.281 -16.144 1.00 91.06 128 GLU A N 1
ATOM 1071 C CA . GLU A 1 128 ? 17.291 1.819 -14.871 1.00 91.06 128 GLU A CA 1
ATOM 1072 C C . GLU A 1 128 ? 18.149 0.790 -14.116 1.00 91.06 128 GLU A C 1
ATOM 1074 O O . GLU A 1 128 ? 19.242 1.118 -13.651 1.00 91.06 128 GLU A O 1
ATOM 1079 N N . ILE A 1 129 ? 17.733 -0.484 -14.071 1.00 91.06 129 ILE A N 1
ATOM 1080 C CA . ILE A 1 129 ? 18.541 -1.568 -13.483 1.00 91.06 129 ILE A CA 1
ATOM 1081 C C . ILE A 1 129 ? 19.857 -1.768 -14.241 1.00 91.06 129 ILE A C 1
ATOM 1083 O O . ILE A 1 129 ? 20.898 -1.917 -13.603 1.00 91.06 129 ILE A O 1
ATOM 1087 N N . CYS A 1 130 ? 19.845 -1.755 -15.579 1.00 87.81 130 CYS A N 1
ATOM 1088 C CA . CYS A 1 130 ? 21.074 -1.870 -16.373 1.00 87.81 130 CYS A CA 1
ATOM 1089 C C . CYS A 1 130 ? 22.065 -0.731 -16.090 1.00 87.81 130 CYS A C 1
ATOM 1091 O O . CYS A 1 130 ? 23.272 -0.947 -16.160 1.00 87.81 130 CYS A O 1
ATOM 1093 N N . LEU A 1 131 ? 21.568 0.456 -15.734 1.00 88.62 131 LEU A N 1
ATOM 1094 C CA . LEU A 1 131 ? 22.383 1.607 -15.343 1.00 88.62 131 LEU A CA 1
ATOM 1095 C C . LEU A 1 131 ? 22.748 1.633 -13.848 1.00 88.62 131 LEU A C 1
ATOM 1097 O O . LEU A 1 131 ? 23.347 2.602 -13.387 1.00 88.62 131 LEU A O 1
ATOM 1101 N N . ASN A 1 132 ? 22.413 0.589 -13.080 1.00 89.31 132 ASN A N 1
ATOM 1102 C CA . ASN A 1 132 ? 22.551 0.532 -11.617 1.00 89.31 132 ASN A CA 1
ATOM 1103 C C . ASN A 1 132 ? 21.771 1.634 -10.866 1.00 89.31 132 ASN A C 1
ATOM 1105 O O . ASN A 1 132 ? 22.083 1.955 -9.719 1.00 89.31 132 ASN A O 1
ATOM 1109 N N . GLN A 1 133 ? 20.733 2.203 -11.482 1.00 91.50 133 GLN A N 1
ATOM 1110 C CA . GLN A 1 133 ? 19.847 3.205 -10.883 1.00 91.50 133 GLN A CA 1
ATOM 1111 C C . GLN A 1 133 ? 18.715 2.516 -10.107 1.00 91.50 133 GLN A C 1
ATOM 1113 O O . GLN A 1 133 ? 17.532 2.636 -10.429 1.00 91.50 133 GLN A O 1
ATOM 1118 N N . PHE A 1 134 ? 19.077 1.742 -9.081 1.00 93.56 134 PHE A N 1
ATOM 1119 C CA . PHE A 1 134 ? 18.130 0.878 -8.368 1.00 93.56 134 PHE A CA 1
ATOM 1120 C C . PHE A 1 134 ? 17.022 1.650 -7.631 1.00 93.56 134 PHE A C 1
ATOM 1122 O O . PHE A 1 134 ? 15.883 1.185 -7.582 1.00 93.56 134 PHE A O 1
ATOM 1129 N N . SER A 1 135 ? 17.320 2.839 -7.100 1.00 92.81 135 SER A N 1
ATOM 1130 C CA . SER A 1 135 ? 16.329 3.676 -6.408 1.00 92.81 135 SER A CA 1
ATOM 1131 C C . SER A 1 135 ? 15.217 4.147 -7.346 1.00 92.81 135 SER A C 1
ATOM 1133 O O . SER A 1 135 ? 14.045 4.073 -6.976 1.00 92.81 135 SER A O 1
ATOM 1135 N N . THR A 1 136 ? 15.575 4.553 -8.569 1.00 92.31 136 THR A N 1
ATOM 1136 C CA . THR A 1 136 ? 14.634 4.958 -9.625 1.00 92.31 136 THR A CA 1
ATOM 1137 C C . THR A 1 136 ? 13.864 3.751 -10.158 1.00 92.31 136 THR A C 1
ATOM 1139 O O . THR A 1 136 ? 12.637 3.784 -10.209 1.00 92.31 136 THR A O 1
ATOM 1142 N N . ALA A 1 137 ? 14.557 2.630 -10.406 1.00 93.44 137 ALA A N 1
ATOM 1143 C CA . ALA A 1 137 ? 13.924 1.368 -10.800 1.00 93.44 137 ALA A CA 1
ATOM 1144 C C . ALA A 1 137 ? 12.849 0.916 -9.806 1.00 93.44 137 ALA A C 1
ATOM 1146 O O . ALA A 1 137 ? 11.784 0.446 -10.207 1.00 93.44 137 ALA A O 1
ATOM 1147 N N . SER A 1 138 ? 13.106 1.085 -8.507 1.00 95.12 138 SER A N 1
ATOM 1148 C CA . SER A 1 138 ? 12.132 0.793 -7.459 1.00 95.12 138 SER A CA 1
ATOM 1149 C C . SER A 1 138 ? 10.848 1.621 -7.609 1.00 95.12 138 SER A C 1
ATOM 1151 O O . SER A 1 138 ? 9.762 1.052 -7.504 1.00 95.12 138 SER A O 1
ATOM 1153 N N . GLU A 1 139 ? 10.941 2.918 -7.925 1.00 93.12 139 GLU A N 1
ATOM 1154 C CA . GLU A 1 139 ? 9.777 3.812 -8.110 1.00 93.12 139 GLU A CA 1
ATOM 1155 C C . GLU A 1 139 ? 8.981 3.443 -9.347 1.00 93.12 139 GLU A C 1
ATOM 1157 O O . GLU A 1 139 ? 7.753 3.333 -9.297 1.00 93.12 139 GLU A O 1
ATOM 1162 N N . THR A 1 140 ? 9.685 3.194 -10.450 1.00 91.50 140 THR A N 1
ATOM 1163 C CA . THR A 1 140 ? 9.070 2.769 -11.704 1.00 91.50 140 THR A CA 1
ATOM 1164 C C . THR A 1 140 ? 8.325 1.448 -11.512 1.00 91.50 140 THR A C 1
ATOM 1166 O O . THR A 1 140 ? 7.174 1.328 -11.935 1.00 91.50 140 THR A O 1
ATOM 1169 N N . LEU A 1 141 ? 8.928 0.470 -10.825 1.00 93.00 141 LEU A N 1
ATOM 1170 C CA . LEU A 1 141 ? 8.307 -0.823 -10.511 1.00 93.00 141 LEU A CA 1
ATOM 1171 C C . LEU A 1 141 ? 7.103 -0.687 -9.573 1.00 93.00 141 LEU A C 1
ATOM 1173 O O . LEU A 1 141 ? 6.066 -1.306 -9.821 1.00 93.00 141 LEU A O 1
ATOM 1177 N N . HIS A 1 142 ? 7.224 0.127 -8.522 1.00 93.88 142 HIS A N 1
ATOM 1178 C CA . HIS A 1 142 ? 6.148 0.381 -7.562 1.00 93.88 142 HIS A CA 1
ATOM 1179 C C . HIS A 1 142 ? 4.944 1.018 -8.254 1.00 93.88 142 HIS A C 1
ATOM 1181 O O . HIS A 1 142 ? 3.826 0.512 -8.155 1.00 93.88 142 HIS A O 1
ATOM 1187 N N . THR A 1 143 ? 5.197 2.035 -9.079 1.00 91.25 143 THR A N 1
ATOM 1188 C CA . THR A 1 143 ? 4.179 2.672 -9.918 1.00 91.25 143 THR A CA 1
ATOM 1189 C C . THR A 1 143 ? 3.553 1.654 -10.868 1.00 91.25 143 THR A C 1
ATOM 1191 O O . THR A 1 143 ? 2.334 1.544 -10.923 1.00 91.25 143 THR A O 1
ATOM 1194 N N . CYS A 1 144 ? 4.350 0.839 -11.572 1.00 88.50 144 CYS A N 1
ATOM 1195 C CA . CYS A 1 144 ? 3.832 -0.196 -12.475 1.00 88.50 144 CYS A CA 1
ATOM 1196 C C . CYS A 1 144 ? 2.878 -1.174 -11.784 1.00 88.50 144 CYS A C 1
ATOM 1198 O O 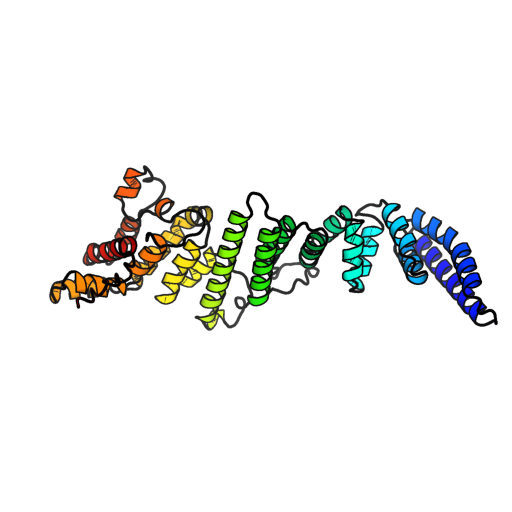. CYS A 1 144 ? 1.871 -1.556 -12.380 1.00 88.50 144 CYS A O 1
ATOM 1200 N N . ALA A 1 145 ? 3.192 -1.581 -10.554 1.00 90.00 145 ALA A N 1
ATOM 1201 C CA . ALA A 1 145 ? 2.359 -2.500 -9.793 1.00 90.00 145 ALA A CA 1
ATOM 1202 C C . ALA A 1 145 ? 1.016 -1.873 -9.386 1.00 90.00 145 ALA A C 1
ATOM 1204 O O . ALA A 1 145 ? -0.011 -2.556 -9.420 1.00 90.00 145 ALA A O 1
ATOM 1205 N N . LEU A 1 146 ? 1.024 -0.583 -9.034 1.00 87.56 146 LEU A N 1
ATOM 1206 C CA . LEU A 1 146 ? -0.143 0.152 -8.538 1.00 87.56 146 LEU A CA 1
ATOM 1207 C C . LEU A 1 146 ? -0.965 0.846 -9.633 1.00 87.56 146 LEU A C 1
ATOM 1209 O O . LEU A 1 146 ? -2.040 1.382 -9.360 1.00 87.56 146 LEU A O 1
ATOM 1213 N N . LEU A 1 147 ? -0.508 0.827 -10.886 1.00 81.81 147 LEU A N 1
ATOM 1214 C CA . LEU A 1 147 ? -1.296 1.354 -11.993 1.00 81.81 147 LEU A CA 1
ATOM 1215 C C . LEU A 1 147 ? -2.595 0.554 -12.145 1.00 81.81 147 LEU A C 1
ATOM 1217 O O . LEU A 1 147 ? -2.611 -0.659 -12.385 1.00 81.81 147 LEU A O 1
ATOM 1221 N N . SER A 1 148 ? -3.709 1.273 -12.037 1.00 62.53 148 SER A N 1
ATOM 1222 C CA . SER A 1 148 ? -5.017 0.740 -12.397 1.00 62.53 148 SER A CA 1
ATOM 1223 C C . SER A 1 148 ? -5.039 0.405 -13.889 1.00 62.53 148 SER A C 1
ATOM 1225 O O . SER A 1 148 ? -4.420 1.093 -14.703 1.00 62.53 148 SER A O 1
ATOM 1227 N N . SER A 1 149 ? -5.739 -0.676 -14.252 1.00 56.66 149 SER A N 1
ATOM 1228 C CA . SER A 1 149 ? -5.970 -1.015 -15.662 1.00 56.66 149 SER A CA 1
ATOM 1229 C C . SER A 1 149 ? -6.543 0.207 -16.387 1.00 56.66 149 SER A C 1
ATOM 1231 O O . SER A 1 149 ? -7.372 0.894 -15.780 1.00 56.66 149 SER A O 1
ATOM 1233 N N . PRO A 1 150 ? -6.161 0.476 -17.652 1.00 48.81 150 PRO A N 1
ATOM 1234 C CA . PRO A 1 150 ? -6.855 1.481 -18.444 1.00 48.81 150 PRO A CA 1
ATOM 1235 C C . PRO A 1 150 ? -8.359 1.203 -18.372 1.00 48.81 150 PRO A C 1
ATOM 1237 O O . PRO A 1 150 ? -8.800 0.068 -18.583 1.00 48.81 150 PRO A O 1
ATOM 1240 N N . GLY A 1 151 ? -9.114 2.222 -17.959 1.00 41.62 151 GLY A N 1
ATOM 1241 C CA . GLY A 1 151 ? -10.569 2.173 -17.954 1.00 41.62 151 GLY A CA 1
ATOM 1242 C C . GLY A 1 151 ? -11.097 1.962 -19.371 1.00 41.62 151 GLY A C 1
ATOM 1243 O O . GLY A 1 151 ? -10.382 2.169 -20.348 1.00 41.62 151 GLY A O 1
ATOM 1244 N N . GLU A 1 152 ? -12.366 1.579 -19.473 1.00 41.25 152 GLU A N 1
ATOM 1245 C CA . GLU A 1 152 ? -13.073 1.292 -20.732 1.00 41.25 152 GLU A CA 1
ATOM 1246 C C . GLU A 1 152 ? -13.112 2.485 -21.726 1.00 41.25 152 GLU A C 1
ATOM 1248 O O . GLU A 1 152 ? -13.540 2.299 -22.860 1.00 41.25 152 GLU A O 1
ATOM 1253 N N . ASP A 1 153 ? -12.587 3.661 -21.348 1.00 36.66 153 ASP A N 1
ATOM 1254 C CA . ASP A 1 153 ? -12.458 4.877 -22.172 1.00 36.66 153 ASP A CA 1
ATOM 1255 C C . ASP A 1 153 ? -11.016 5.204 -22.622 1.00 36.66 153 ASP A C 1
ATOM 1257 O O . ASP A 1 153 ? -10.755 6.278 -23.171 1.00 36.66 153 ASP A O 1
ATOM 1261 N N . ALA A 1 154 ? -10.043 4.314 -22.400 1.00 36.25 154 ALA A N 1
ATOM 1262 C CA . ALA A 1 154 ? -8.693 4.525 -22.913 1.00 36.25 154 ALA A CA 1
ATOM 1263 C C . ALA A 1 154 ? -8.626 4.157 -24.401 1.00 36.25 154 ALA A C 1
ATOM 1265 O O . ALA A 1 154 ? -8.721 2.990 -24.782 1.00 36.25 154 ALA A O 1
ATOM 1266 N N . ASP A 1 155 ? -8.447 5.196 -25.211 1.00 34.03 155 ASP A N 1
ATOM 1267 C CA . ASP A 1 155 ? -8.173 5.196 -26.644 1.00 34.03 155 ASP A CA 1
ATOM 1268 C C . ASP A 1 155 ? -7.370 3.965 -27.122 1.00 34.03 155 ASP A C 1
ATOM 1270 O O . ASP A 1 155 ? -6.467 3.478 -26.429 1.00 34.03 155 ASP A O 1
ATOM 1274 N N . LEU A 1 156 ? -7.677 3.494 -28.338 1.00 37.50 156 LEU A N 1
ATOM 1275 C CA . LEU A 1 156 ? -7.262 2.228 -28.987 1.00 37.50 156 LEU A CA 1
ATOM 1276 C C . LEU A 1 156 ? -5.736 2.011 -29.143 1.00 37.50 156 LEU A C 1
ATOM 1278 O O . LEU A 1 156 ? -5.289 1.128 -29.875 1.00 37.50 156 LEU A O 1
ATOM 1282 N N . THR A 1 157 ? -4.916 2.810 -28.470 1.00 39.69 157 THR A N 1
ATOM 1283 C CA . THR A 1 157 ? -3.454 2.784 -28.490 1.00 39.69 157 THR A CA 1
ATOM 1284 C C . THR A 1 157 ? -2.829 2.236 -27.203 1.00 39.69 157 THR A C 1
ATOM 1286 O O . THR A 1 157 ? -1.663 1.841 -27.233 1.00 39.69 157 THR A O 1
ATOM 1289 N N . SER A 1 158 ? -3.574 2.121 -26.092 1.00 44.22 158 SER A N 1
ATOM 1290 C CA . SER A 1 158 ? -3.057 1.528 -24.848 1.00 44.22 158 SER A CA 1
ATOM 1291 C C . SER A 1 158 ? -3.419 0.040 -24.725 1.00 44.22 158 SER A C 1
ATOM 1293 O O . SER A 1 158 ? -4.268 -0.383 -23.950 1.00 44.22 158 SER A O 1
ATOM 1295 N N . THR A 1 159 ? -2.729 -0.819 -25.477 1.00 45.53 159 THR A N 1
ATOM 1296 C CA . THR A 1 159 ? -2.781 -2.290 -25.315 1.00 45.53 159 THR A CA 1
ATOM 1297 C C . THR A 1 159 ? -2.102 -2.765 -24.020 1.00 45.53 159 THR A C 1
ATOM 1299 O O . THR A 1 159 ? -1.381 -3.765 -24.015 1.00 45.53 159 THR A O 1
ATOM 1302 N N . ARG A 1 160 ? -2.258 -2.046 -22.903 1.00 57.88 160 ARG A N 1
ATOM 1303 C CA . ARG A 1 160 ? -1.700 -2.474 -21.622 1.00 57.88 160 ARG A CA 1
ATOM 1304 C C . ARG A 1 160 ? -2.679 -3.459 -20.992 1.00 57.88 160 ARG A C 1
ATOM 1306 O O . ARG A 1 160 ? -3.699 -3.076 -20.429 1.00 57.88 160 ARG A O 1
ATOM 1313 N N . LYS A 1 161 ? -2.373 -4.749 -21.150 1.00 65.25 161 LYS A N 1
ATOM 1314 C CA . LYS A 1 161 ? -3.086 -5.852 -20.498 1.00 65.25 161 LYS A CA 1
ATOM 1315 C C . LYS A 1 161 ? -3.181 -5.573 -18.993 1.00 65.25 161 LYS A C 1
ATOM 1317 O O . LYS A 1 161 ? -2.182 -5.197 -18.382 1.00 65.25 161 LYS A O 1
ATOM 1322 N N . SER A 1 162 ? -4.360 -5.772 -18.402 1.00 71.75 162 SER A N 1
ATOM 1323 C CA . SER A 1 162 ? -4.527 -5.688 -16.950 1.00 71.75 162 SER A CA 1
ATOM 1324 C C . SER A 1 162 ? -3.610 -6.703 -16.267 1.00 71.75 162 SER A C 1
ATOM 1326 O O . SER A 1 162 ? -3.648 -7.886 -16.616 1.00 71.75 162 SER A O 1
ATOM 1328 N N . LEU A 1 163 ? -2.823 -6.258 -15.291 1.00 81.94 163 LEU A N 1
ATOM 1329 C CA . LEU A 1 163 ? -1.994 -7.156 -14.490 1.00 81.94 163 LEU A CA 1
ATOM 1330 C C . LEU A 1 163 ? -2.877 -8.058 -13.613 1.00 81.94 163 LEU A C 1
ATOM 1332 O O . LEU A 1 163 ? -3.953 -7.658 -13.167 1.00 81.94 163 LEU A O 1
ATOM 1336 N N . SER A 1 164 ? -2.426 -9.280 -13.363 1.00 86.62 164 SER A N 1
ATOM 1337 C CA . SER A 1 164 ? -2.961 -10.186 -12.341 1.00 86.62 164 SER A CA 1
ATOM 1338 C C . SER A 1 164 ? -2.408 -9.845 -10.950 1.00 86.62 164 SER A C 1
ATOM 1340 O O . SER A 1 164 ? -1.416 -9.124 -10.829 1.00 86.62 164 SER A O 1
ATOM 1342 N N . PHE A 1 165 ? -3.017 -10.376 -9.883 1.00 87.81 165 PHE A N 1
ATOM 1343 C CA . PHE A 1 165 ? -2.484 -10.237 -8.517 1.00 87.81 165 PHE A CA 1
ATOM 1344 C C . PHE A 1 165 ? -1.051 -10.772 -8.394 1.00 87.81 165 PHE A C 1
ATOM 1346 O O . PHE A 1 165 ? -0.192 -10.116 -7.809 1.00 87.81 165 PHE A O 1
ATOM 1353 N N . VAL A 1 166 ? -0.759 -11.911 -9.031 1.00 89.50 166 VAL A N 1
ATOM 1354 C CA . VAL A 1 166 ? 0.581 -12.521 -9.033 1.00 89.50 166 VAL A CA 1
ATOM 1355 C C . VAL A 1 166 ? 1.610 -11.619 -9.719 1.00 89.50 166 VAL A C 1
ATOM 1357 O O . VAL A 1 166 ? 2.699 -11.418 -9.183 1.00 89.50 166 VAL A O 1
ATOM 1360 N N . GLU A 1 167 ? 1.271 -11.042 -10.876 1.00 89.56 167 GLU A N 1
ATOM 1361 C CA . GLU A 1 167 ? 2.162 -10.119 -11.593 1.00 89.56 167 GLU A CA 1
ATOM 1362 C C . GLU A 1 167 ? 2.424 -8.845 -10.778 1.00 89.56 167 GLU A C 1
ATOM 1364 O O . GLU A 1 167 ? 3.578 -8.437 -10.652 1.00 89.56 167 GLU A O 1
ATOM 1369 N N . ARG A 1 168 ? 1.392 -8.254 -10.157 1.00 91.62 168 ARG A N 1
ATOM 1370 C CA . ARG A 1 168 ? 1.556 -7.082 -9.276 1.00 91.62 168 ARG A CA 1
ATOM 1371 C C . ARG A 1 168 ? 2.447 -7.385 -8.080 1.00 91.62 168 ARG A C 1
ATOM 1373 O O . ARG A 1 168 ? 3.372 -6.629 -7.804 1.00 91.62 168 ARG A O 1
ATOM 1380 N N . ARG A 1 169 ? 2.219 -8.516 -7.410 1.00 93.56 169 ARG A N 1
ATOM 1381 C CA . ARG A 1 169 ? 3.029 -8.951 -6.266 1.00 93.56 169 ARG A CA 1
ATOM 1382 C C . ARG A 1 169 ? 4.488 -9.175 -6.662 1.00 93.56 169 ARG A C 1
ATOM 1384 O O . ARG A 1 169 ? 5.384 -8.752 -5.940 1.00 93.56 169 ARG A O 1
ATOM 1391 N N . CYS A 1 170 ? 4.737 -9.773 -7.827 1.00 93.62 170 CYS A N 1
ATOM 1392 C CA . CYS A 1 170 ? 6.088 -9.920 -8.371 1.00 93.62 170 CYS A CA 1
ATOM 1393 C C . CYS A 1 170 ? 6.770 -8.556 -8.581 1.00 93.62 170 CYS A C 1
ATOM 1395 O O . CYS A 1 170 ? 7.900 -8.363 -8.136 1.00 93.62 170 CYS A O 1
ATOM 1397 N N . LEU A 1 171 ? 6.071 -7.588 -9.185 1.00 93.69 171 LEU A N 1
ATOM 1398 C CA . LEU A 1 171 ? 6.591 -6.230 -9.384 1.00 93.69 171 LEU A CA 1
ATOM 1399 C C . LEU A 1 171 ? 6.880 -5.510 -8.059 1.00 93.69 171 LEU A C 1
ATOM 1401 O O . LEU A 1 171 ? 7.919 -4.864 -7.946 1.00 93.69 171 LEU A O 1
ATOM 1405 N N . LEU A 1 172 ? 6.022 -5.655 -7.043 1.00 96.12 172 LEU A N 1
ATOM 1406 C CA . LEU A 1 172 ? 6.261 -5.086 -5.711 1.00 96.12 172 LEU A CA 1
ATOM 1407 C C . LEU A 1 172 ? 7.482 -5.719 -5.030 1.00 96.12 172 LEU A C 1
ATOM 1409 O O . LEU A 1 172 ? 8.319 -5.001 -4.487 1.00 96.12 172 LEU A O 1
ATOM 1413 N N . TYR A 1 173 ? 7.659 -7.041 -5.114 1.00 96.44 173 TYR A N 1
ATOM 1414 C CA . TYR A 1 173 ? 8.867 -7.687 -4.587 1.00 96.44 173 TYR A CA 1
ATOM 1415 C C . TYR A 1 173 ? 10.135 -7.245 -5.321 1.00 96.44 173 TYR A C 1
ATOM 1417 O O . TYR A 1 173 ? 11.155 -6.997 -4.677 1.00 96.44 173 TYR A O 1
ATOM 1425 N N . LEU A 1 174 ? 10.084 -7.094 -6.647 1.00 95.50 174 LEU A N 1
ATOM 1426 C CA . LEU A 1 174 ? 11.198 -6.534 -7.414 1.00 95.50 174 LEU A CA 1
ATOM 1427 C C . LEU A 1 174 ? 11.484 -5.085 -7.004 1.00 95.50 174 LEU A C 1
ATOM 1429 O O . LEU A 1 174 ? 12.647 -4.727 -6.832 1.00 95.50 174 LEU A O 1
ATOM 1433 N N . SER A 1 175 ? 10.443 -4.276 -6.788 1.00 96.12 175 SER A N 1
ATOM 1434 C CA . SER A 1 175 ? 10.574 -2.903 -6.294 1.00 96.12 175 SER A CA 1
ATOM 1435 C C . SER A 1 175 ? 11.249 -2.861 -4.922 1.00 96.12 175 SER A C 1
ATOM 1437 O O . SER A 1 175 ? 12.163 -2.059 -4.718 1.00 96.12 175 SER A O 1
ATOM 1439 N N . LYS A 1 176 ? 10.873 -3.767 -4.010 1.00 96.69 176 LYS A N 1
ATOM 1440 C CA . LYS A 1 176 ? 11.499 -3.917 -2.690 1.00 96.69 176 LYS A CA 1
ATOM 1441 C C . LYS A 1 176 ? 12.977 -4.282 -2.808 1.00 96.69 176 LYS A C 1
ATOM 1443 O O . LYS A 1 176 ? 13.816 -3.634 -2.189 1.00 96.69 176 LYS A O 1
ATOM 1448 N N . ILE A 1 177 ? 13.312 -5.282 -3.627 1.00 95.94 177 ILE A N 1
ATOM 1449 C CA . ILE A 1 177 ? 14.706 -5.685 -3.865 1.00 95.94 177 ILE A CA 1
ATOM 1450 C C . ILE A 1 177 ? 15.507 -4.503 -4.425 1.00 95.94 177 ILE A C 1
ATOM 1452 O O . ILE A 1 177 ? 16.584 -4.200 -3.913 1.00 95.94 177 ILE A O 1
ATOM 1456 N N . ALA A 1 178 ? 14.966 -3.785 -5.412 1.00 94.50 178 ALA A N 1
ATOM 1457 C CA . ALA A 1 178 ? 15.606 -2.609 -5.992 1.00 94.50 178 ALA A CA 1
ATOM 1458 C C . ALA A 1 178 ? 15.821 -1.488 -4.955 1.00 94.50 178 ALA A C 1
ATOM 1460 O O . ALA A 1 178 ? 16.926 -0.959 -4.861 1.00 94.50 178 ALA A O 1
ATOM 1461 N N . ALA A 1 179 ? 14.835 -1.190 -4.101 1.00 94.62 179 ALA A N 1
ATOM 1462 C CA . ALA A 1 179 ? 14.994 -0.218 -3.013 1.00 94.62 179 ALA A CA 1
ATOM 1463 C C . ALA A 1 179 ? 16.136 -0.614 -2.062 1.00 94.62 179 ALA A C 1
ATOM 1465 O O . ALA A 1 179 ? 17.014 0.196 -1.762 1.00 94.62 179 ALA A O 1
ATOM 1466 N N . THR A 1 180 ? 16.173 -1.883 -1.639 1.00 93.94 180 THR A N 1
ATOM 1467 C CA . THR A 1 180 ? 17.225 -2.393 -0.741 1.00 93.94 180 THR A CA 1
ATOM 1468 C C . THR A 1 180 ? 18.611 -2.438 -1.386 1.00 93.94 180 THR A C 1
ATOM 1470 O O . THR A 1 180 ? 19.612 -2.310 -0.684 1.00 93.94 180 THR A O 1
ATOM 1473 N N . ALA A 1 181 ? 18.689 -2.611 -2.708 1.00 92.81 181 ALA A N 1
ATOM 1474 C CA . ALA A 1 181 ? 19.943 -2.583 -3.455 1.00 92.81 181 ALA A CA 1
ATOM 1475 C C . ALA A 1 181 ? 20.464 -1.151 -3.647 1.00 92.81 181 ALA A C 1
ATOM 1477 O O . ALA A 1 181 ? 21.671 -0.933 -3.564 1.00 92.81 181 ALA A O 1
ATOM 1478 N N . GLY A 1 182 ? 19.562 -0.187 -3.868 1.00 90.88 182 GLY A N 1
ATOM 1479 C CA . GLY A 1 182 ? 19.899 1.228 -4.022 1.00 90.88 182 GLY A CA 1
ATOM 1480 C C . GLY A 1 182 ? 20.418 1.875 -2.739 1.00 90.88 182 GLY A C 1
ATOM 1481 O O . GLY A 1 182 ? 21.331 2.692 -2.815 1.00 90.88 182 GLY A O 1
ATOM 1482 N N . LYS A 1 183 ? 19.886 1.472 -1.572 1.00 90.81 183 LYS A N 1
ATOM 1483 C CA . LYS A 1 183 ? 20.267 1.999 -0.242 1.00 90.81 183 LYS A CA 1
ATOM 1484 C C . LYS A 1 183 ? 20.278 3.532 -0.176 1.00 90.81 183 LYS A C 1
ATOM 1486 O O . LYS A 1 183 ? 21.192 4.132 0.386 1.00 90.81 183 LYS A O 1
ATOM 1491 N N . ASP A 1 184 ? 19.273 4.147 -0.789 1.00 91.25 184 ASP A N 1
ATOM 1492 C CA . ASP A 1 184 ? 19.057 5.592 -0.710 1.00 91.25 184 ASP A CA 1
ATOM 1493 C C . ASP A 1 184 ? 18.739 6.033 0.727 1.00 91.25 184 ASP A C 1
ATOM 1495 O O . ASP A 1 184 ? 18.370 5.200 1.547 1.00 91.25 184 ASP A O 1
ATOM 1499 N N . VAL A 1 185 ? 18.839 7.322 1.046 1.00 86.88 185 VAL A N 1
ATOM 1500 C CA . VAL A 1 185 ? 18.693 7.847 2.420 1.00 86.88 185 VAL A CA 1
ATOM 1501 C C . VAL A 1 185 ? 17.372 7.414 3.078 1.00 86.88 185 VAL A C 1
ATOM 1503 O O . VAL A 1 185 ? 17.373 7.062 4.255 1.00 86.88 185 VAL A O 1
ATOM 1506 N N . ASP A 1 186 ? 16.288 7.324 2.301 1.00 89.81 186 ASP A N 1
ATOM 1507 C CA . ASP A 1 186 ? 14.942 6.969 2.777 1.00 89.81 186 ASP A CA 1
ATOM 1508 C C . ASP A 1 186 ? 14.499 5.547 2.372 1.00 89.81 186 ASP A C 1
ATOM 1510 O O . ASP A 1 186 ? 13.303 5.236 2.312 1.00 89.81 186 ASP A O 1
ATOM 1514 N N . TYR A 1 187 ? 15.449 4.652 2.066 1.00 90.62 187 TYR A N 1
ATOM 1515 C CA . TYR A 1 187 ? 15.116 3.320 1.550 1.00 90.62 187 TYR A CA 1
ATOM 1516 C C . TYR A 1 187 ? 14.261 2.491 2.521 1.00 90.62 187 TYR A C 1
ATOM 1518 O O . TYR A 1 187 ? 13.411 1.731 2.068 1.00 90.62 187 TYR A O 1
ATOM 1526 N N . GLU A 1 188 ? 14.441 2.640 3.837 1.00 93.19 188 GLU A N 1
ATOM 1527 C CA . GLU A 1 188 ? 13.677 1.892 4.848 1.00 93.19 188 GLU A CA 1
ATOM 1528 C C . GLU A 1 188 ? 12.200 2.285 4.849 1.00 93.19 188 GLU A C 1
ATOM 1530 O O . GLU A 1 188 ? 11.330 1.414 4.852 1.00 93.19 188 GLU A O 1
ATOM 1535 N N . VAL A 1 189 ? 11.914 3.587 4.756 1.00 91.94 189 VAL A N 1
ATOM 1536 C CA . VAL A 1 189 ? 10.545 4.114 4.658 1.00 91.94 189 VAL A CA 1
ATOM 1537 C C . VAL A 1 189 ? 9.884 3.609 3.378 1.00 91.94 189 VAL A C 1
ATOM 1539 O O . VAL A 1 189 ? 8.748 3.136 3.397 1.00 91.94 189 VAL A O 1
ATOM 1542 N N . LYS A 1 190 ? 10.621 3.632 2.265 1.00 93.19 190 LYS A N 1
ATOM 1543 C CA . LYS A 1 190 ? 10.142 3.132 0.973 1.00 93.19 190 LYS A CA 1
ATOM 1544 C C . LYS A 1 190 ? 9.879 1.626 0.994 1.00 93.19 190 LYS A C 1
ATOM 1546 O O . LYS A 1 190 ? 8.866 1.177 0.471 1.00 93.19 190 LYS A O 1
ATOM 1551 N N . VAL A 1 191 ? 10.749 0.841 1.630 1.00 95.50 191 VAL A N 1
ATOM 1552 C CA . VAL A 1 191 ? 10.544 -0.602 1.818 1.00 95.50 191 VAL A CA 1
ATOM 1553 C C . VAL A 1 191 ? 9.313 -0.871 2.683 1.00 95.50 191 VAL A C 1
ATOM 1555 O O . VAL A 1 191 ? 8.516 -1.732 2.321 1.00 95.50 191 VAL A O 1
ATOM 1558 N N . ALA A 1 192 ? 9.120 -0.119 3.769 1.00 94.62 192 ALA A N 1
ATOM 1559 C CA . ALA A 1 192 ? 7.938 -0.242 4.619 1.00 94.62 192 ALA A CA 1
ATOM 1560 C C . ALA A 1 192 ? 6.643 0.093 3.856 1.00 94.62 192 ALA A C 1
ATOM 1562 O O . ALA A 1 192 ? 5.664 -0.640 3.979 1.00 94.62 192 ALA A O 1
ATOM 1563 N N . GLN A 1 193 ? 6.658 1.132 3.012 1.00 94.94 193 GLN A N 1
ATOM 1564 C CA . GLN A 1 193 ? 5.538 1.471 2.127 1.00 94.94 193 GLN A CA 1
ATOM 1565 C C . GLN A 1 193 ? 5.232 0.332 1.145 1.00 94.94 193 GLN A C 1
ATOM 1567 O O . GLN A 1 193 ? 4.083 -0.079 1.013 1.00 94.94 193 GLN A O 1
ATOM 1572 N N . ILE A 1 194 ? 6.256 -0.223 0.489 1.00 95.75 194 ILE A N 1
ATOM 1573 C CA . ILE A 1 194 ? 6.081 -1.350 -0.438 1.00 95.75 194 ILE A CA 1
ATOM 1574 C C . ILE A 1 194 ? 5.521 -2.577 0.298 1.00 95.75 194 ILE A C 1
ATOM 1576 O O . ILE A 1 194 ? 4.648 -3.263 -0.231 1.00 95.75 194 ILE A O 1
ATOM 1580 N N . ASP A 1 195 ? 5.987 -2.857 1.517 1.00 95.94 195 ASP A N 1
ATOM 1581 C CA . ASP A 1 195 ? 5.470 -3.958 2.335 1.00 95.94 195 ASP A CA 1
ATOM 1582 C C . ASP A 1 195 ? 4.001 -3.752 2.724 1.00 95.94 195 ASP A C 1
ATOM 1584 O O . ASP A 1 195 ? 3.220 -4.707 2.684 1.00 95.94 195 ASP A O 1
ATOM 1588 N N . ALA A 1 196 ? 3.608 -2.522 3.050 1.00 95.88 196 ALA A N 1
ATOM 1589 C CA . ALA A 1 196 ? 2.219 -2.174 3.314 1.00 95.88 196 ALA A CA 1
ATOM 1590 C C . ALA A 1 196 ? 1.337 -2.397 2.071 1.00 95.88 196 ALA A C 1
ATOM 1592 O O . ALA A 1 196 ? 0.300 -3.058 2.158 1.00 95.88 196 ALA A O 1
ATOM 1593 N N . ASP A 1 197 ? 1.796 -1.969 0.893 1.00 95.50 197 ASP A N 1
ATOM 1594 C CA . ASP A 1 197 ? 1.078 -2.173 -0.370 1.00 95.50 197 ASP A CA 1
ATOM 1595 C C . ASP A 1 197 ? 0.965 -3.658 -0.756 1.00 95.50 197 ASP A C 1
ATOM 1597 O O . ASP A 1 197 ? -0.077 -4.094 -1.249 1.00 95.50 197 ASP A O 1
ATOM 1601 N N . ILE A 1 198 ? 1.996 -4.472 -0.486 1.00 95.38 198 ILE A N 1
ATOM 1602 C CA . ILE A 1 198 ? 1.932 -5.935 -0.658 1.00 95.38 198 ILE A CA 1
ATOM 1603 C C . ILE A 1 198 ? 0.851 -6.534 0.247 1.00 95.38 198 ILE A C 1
ATOM 1605 O O . ILE A 1 198 ? 0.102 -7.411 -0.190 1.00 95.38 198 ILE A O 1
ATOM 1609 N N . ARG A 1 199 ? 0.753 -6.081 1.502 1.00 95.38 199 ARG A N 1
ATOM 1610 C CA . ARG A 1 199 ? -0.262 -6.574 2.441 1.00 95.38 199 ARG A CA 1
ATOM 1611 C C . ARG A 1 199 ? -1.670 -6.177 2.016 1.00 95.38 199 ARG A C 1
ATOM 1613 O O . ARG A 1 199 ? -2.534 -7.046 1.998 1.00 95.38 199 ARG A O 1
ATOM 1620 N N . ILE A 1 200 ? -1.885 -4.934 1.582 1.00 94.81 200 ILE A N 1
ATOM 1621 C CA . ILE A 1 200 ? -3.175 -4.497 1.021 1.00 94.81 200 ILE A CA 1
ATOM 1622 C C . ILE A 1 200 ? -3.542 -5.337 -0.209 1.00 94.81 200 ILE A C 1
ATOM 1624 O O . ILE A 1 200 ? -4.686 -5.768 -0.340 1.00 94.81 200 ILE A O 1
ATOM 1628 N N . LEU A 1 201 ? -2.580 -5.624 -1.091 1.00 93.81 201 LEU A N 1
ATOM 1629 C CA . LEU A 1 201 ? -2.813 -6.452 -2.275 1.00 93.81 201 LEU A CA 1
ATOM 1630 C C . LEU A 1 201 ? -3.246 -7.881 -1.908 1.00 93.81 201 LEU A C 1
ATOM 1632 O O . LEU A 1 201 ? -4.162 -8.417 -2.531 1.00 93.81 201 LEU A O 1
ATOM 1636 N N . ASN A 1 202 ? -2.609 -8.488 -0.904 1.00 93.12 202 ASN A N 1
ATOM 1637 C CA . ASN A 1 202 ? -2.986 -9.813 -0.410 1.00 93.12 202 ASN A CA 1
ATOM 1638 C C . ASN A 1 202 ? -4.372 -9.787 0.252 1.00 93.12 202 ASN A C 1
ATOM 1640 O O . ASN A 1 202 ? -5.197 -10.642 -0.054 1.00 93.12 202 ASN A O 1
ATOM 1644 N N . LEU A 1 203 ? -4.665 -8.772 1.075 1.00 92.31 203 LEU A N 1
ATOM 1645 C CA . LEU A 1 203 ? -5.992 -8.586 1.672 1.00 92.31 203 LEU A CA 1
ATOM 1646 C C . LEU A 1 203 ? -7.071 -8.468 0.602 1.00 92.31 203 LEU A C 1
ATOM 1648 O O . LEU A 1 203 ? -8.109 -9.114 0.702 1.00 92.31 203 LEU A O 1
ATOM 1652 N N . GLN A 1 204 ? -6.819 -7.689 -0.451 1.00 91.31 204 GLN A N 1
ATOM 1653 C CA . GLN A 1 204 ? -7.740 -7.587 -1.573 1.00 91.31 204 GLN A CA 1
ATOM 1654 C C . GLN A 1 204 ? -7.963 -8.952 -2.244 1.00 91.31 204 GLN A C 1
ATOM 1656 O O . GLN A 1 204 ? -9.109 -9.300 -2.527 1.00 91.31 204 GLN A O 1
ATOM 1661 N N . GLU A 1 205 ? -6.900 -9.715 -2.516 1.00 89.44 205 GLU A N 1
ATOM 1662 C CA . GLU A 1 205 ? -7.007 -11.054 -3.111 1.00 89.44 205 GLU A CA 1
ATOM 1663 C C . GLU A 1 205 ? -7.869 -11.979 -2.236 1.00 89.44 205 GLU A C 1
ATOM 1665 O O . GLU A 1 205 ? -8.766 -12.644 -2.753 1.00 89.44 205 GLU A O 1
ATOM 1670 N N . GLU A 1 206 ? -7.677 -11.960 -0.916 1.00 89.00 206 GLU A N 1
ATOM 1671 C CA . GLU A 1 206 ? -8.496 -12.733 0.019 1.00 89.00 206 GLU A CA 1
ATOM 1672 C C . GLU A 1 206 ? -9.957 -12.261 0.053 1.00 89.00 206 GLU A C 1
ATOM 1674 O O . GLU A 1 206 ? -10.866 -13.080 -0.058 1.00 89.00 206 GLU A O 1
ATOM 1679 N N . ILE A 1 207 ? -10.210 -10.952 0.179 1.00 86.81 207 ILE A N 1
ATOM 1680 C CA . ILE A 1 207 ? -11.568 -10.375 0.221 1.00 86.81 207 ILE A CA 1
ATOM 1681 C C . ILE A 1 207 ? -12.352 -10.754 -1.043 1.00 86.81 207 ILE A C 1
ATOM 1683 O O . ILE A 1 207 ? -13.518 -11.134 -0.953 1.00 86.81 207 ILE A O 1
ATOM 1687 N N . VAL A 1 208 ? -11.712 -10.701 -2.216 1.00 84.94 208 VAL A N 1
ATOM 1688 C CA . VAL A 1 208 ? -12.334 -11.086 -3.493 1.00 84.94 208 VAL A CA 1
ATOM 1689 C C . VAL A 1 208 ? -12.621 -12.591 -3.556 1.00 84.94 208 VAL A C 1
ATOM 1691 O O . VAL A 1 208 ? -13.622 -12.984 -4.150 1.00 84.94 208 VAL A O 1
ATOM 1694 N N . GLN A 1 209 ? -11.787 -13.441 -2.947 1.00 80.38 209 GLN A N 1
ATOM 1695 C CA . GLN A 1 209 ? -12.009 -14.893 -2.907 1.00 80.38 209 GLN A CA 1
ATOM 1696 C C . GLN A 1 209 ? -13.163 -15.311 -1.987 1.00 80.38 209 GLN A C 1
ATOM 1698 O O . GLN A 1 209 ? -13.813 -16.319 -2.261 1.00 80.38 209 GLN A O 1
ATOM 1703 N N . HIS A 1 210 ? -13.435 -14.554 -0.921 1.00 74.81 210 HIS A N 1
ATOM 1704 C CA . HIS A 1 210 ? -14.510 -14.868 0.027 1.00 74.81 210 HIS A CA 1
ATOM 1705 C C . HIS A 1 210 ? -15.929 -14.689 -0.548 1.00 74.81 210 HIS A C 1
ATOM 1707 O O . HIS A 1 210 ? -16.882 -15.169 0.063 1.00 74.81 210 HIS A O 1
ATOM 1713 N N . ASP A 1 211 ? -16.097 -14.047 -1.710 1.00 68.75 211 ASP A N 1
ATOM 1714 C CA . ASP A 1 211 ? -17.416 -13.770 -2.293 1.00 68.75 211 ASP A CA 1
ATOM 1715 C C . ASP A 1 211 ? -17.507 -14.217 -3.773 1.00 68.75 211 ASP A C 1
ATOM 1717 O O . ASP A 1 211 ? -16.796 -13.685 -4.635 1.00 68.75 211 ASP A O 1
ATOM 1721 N N . PRO A 1 212 ? -18.414 -15.152 -4.115 1.00 64.06 212 PRO A N 1
ATOM 1722 C CA . PRO A 1 212 ? -18.651 -15.589 -5.490 1.00 64.06 212 PRO A CA 1
ATOM 1723 C C . PRO A 1 212 ? -19.058 -14.461 -6.454 1.00 64.06 212 PRO A C 1
ATOM 1725 O O . PRO A 1 212 ? -18.728 -14.547 -7.640 1.00 64.06 212 PRO A O 1
ATOM 1728 N N . GLU A 1 213 ? -19.745 -13.412 -5.975 1.00 66.31 213 GLU A N 1
ATOM 1729 C CA . GLU A 1 213 ? -20.168 -12.263 -6.797 1.00 66.31 213 GLU A CA 1
ATOM 1730 C C . GLU A 1 213 ? -18.966 -11.431 -7.272 1.00 66.31 213 GLU A C 1
ATOM 1732 O O . GLU A 1 213 ? -18.985 -10.889 -8.378 1.00 66.31 213 GLU A O 1
ATOM 1737 N N . TYR A 1 214 ? -17.893 -11.368 -6.473 1.00 63.22 214 TYR A N 1
ATOM 1738 C CA . TYR A 1 214 ? -16.659 -10.651 -6.819 1.00 63.22 214 TYR A CA 1
ATOM 1739 C C . TYR A 1 214 ? -15.617 -11.553 -7.490 1.00 63.22 214 TYR A C 1
ATOM 1741 O O . TYR A 1 214 ? -14.859 -11.080 -8.345 1.00 63.22 214 TYR A O 1
ATOM 1749 N N . ALA A 1 215 ? -15.610 -12.850 -7.164 1.00 59.53 215 ALA A N 1
ATOM 1750 C CA . ALA A 1 215 ? -14.743 -13.848 -7.785 1.00 59.53 215 ALA A CA 1
ATOM 1751 C C . ALA A 1 215 ? -15.058 -14.068 -9.279 1.00 59.53 215 ALA A C 1
ATOM 1753 O O . ALA A 1 215 ? -14.164 -14.410 -10.056 1.00 59.53 215 ALA A O 1
ATOM 1754 N N . GLN A 1 216 ? -16.305 -13.843 -9.707 1.00 53.88 216 GLN A N 1
ATOM 1755 C CA . GLN A 1 216 ? -16.726 -13.949 -11.107 1.00 53.88 216 GLN A CA 1
ATOM 1756 C C . GLN A 1 216 ? -17.019 -12.568 -11.713 1.00 53.88 216 GLN A C 1
ATOM 1758 O O . GLN A 1 216 ? -18.170 -12.165 -11.845 1.00 53.88 216 GLN A O 1
ATOM 1763 N N . GLY A 1 217 ? -15.987 -11.826 -12.136 1.00 60.00 217 GLY A N 1
ATOM 1764 C CA . GLY A 1 217 ? -16.208 -10.599 -12.914 1.00 60.00 217 GLY A CA 1
ATOM 1765 C C . GLY A 1 217 ? -15.077 -9.568 -12.906 1.00 60.00 217 GLY A C 1
ATOM 1766 O O . GLY A 1 217 ? -13.894 -9.903 -12.847 1.00 60.00 217 GLY A O 1
ATOM 1767 N N . LYS A 1 218 ? -15.474 -8.285 -12.974 1.00 59.50 218 LYS A N 1
ATOM 1768 C CA . LYS A 1 218 ? -14.640 -7.068 -13.141 1.00 59.50 218 LYS A CA 1
ATOM 1769 C C . LYS A 1 218 ? -13.558 -6.879 -12.061 1.00 59.50 218 LYS A C 1
ATOM 1771 O O . LYS A 1 218 ? -12.654 -6.072 -12.257 1.00 59.50 218 LYS A O 1
ATOM 1776 N N . HIS A 1 219 ? -13.633 -7.611 -10.948 1.00 62.53 219 HIS A N 1
ATOM 1777 C CA . HIS A 1 219 ? -12.784 -7.439 -9.763 1.00 62.53 219 HIS A CA 1
ATOM 1778 C C . HIS A 1 219 ? -11.666 -8.483 -9.625 1.00 62.53 219 HIS A C 1
ATOM 1780 O O . HIS A 1 219 ? -10.735 -8.263 -8.857 1.00 62.53 219 HIS A O 1
ATOM 1786 N N . ALA A 1 220 ? -11.684 -9.562 -10.417 1.00 65.25 220 ALA A N 1
ATOM 1787 C CA . ALA A 1 220 ? -10.702 -10.648 -10.316 1.00 65.25 220 ALA A CA 1
ATOM 1788 C C . ALA A 1 220 ? -9.254 -10.227 -10.652 1.00 65.25 220 ALA A C 1
ATOM 1790 O O . ALA A 1 220 ? -8.303 -10.916 -10.291 1.00 65.25 220 ALA A O 1
ATOM 1791 N N . SER A 1 221 ? -9.064 -9.104 -11.352 1.00 68.81 221 SER A N 1
ATOM 1792 C CA . SER A 1 221 ? -7.737 -8.561 -11.684 1.00 68.81 221 SER A CA 1
ATOM 1793 C C . SER A 1 221 ? -7.632 -7.038 -11.556 1.00 68.81 221 SER A C 1
ATOM 1795 O O . SER A 1 221 ? -6.581 -6.461 -11.859 1.00 68.81 221 SER A O 1
ATOM 1797 N N . LYS A 1 222 ? -8.705 -6.362 -11.130 1.00 81.81 222 LYS A N 1
ATOM 1798 C CA . LYS A 1 222 ? -8.739 -4.903 -10.994 1.00 81.81 222 LYS A CA 1
ATOM 1799 C C . LYS A 1 222 ? -8.194 -4.516 -9.626 1.00 81.81 222 LYS A C 1
ATOM 1801 O O . LYS A 1 222 ? -8.698 -4.989 -8.619 1.00 81.81 222 LYS A O 1
ATOM 1806 N N . LEU A 1 223 ? -7.207 -3.626 -9.592 1.00 85.00 223 LEU A N 1
ATOM 1807 C CA . LEU A 1 223 ? -6.762 -3.013 -8.343 1.00 85.00 223 LEU A CA 1
ATOM 1808 C C . LEU A 1 223 ? -7.849 -2.055 -7.843 1.00 85.00 223 LEU A C 1
ATOM 1810 O O . LEU A 1 223 ? -8.337 -1.233 -8.624 1.00 85.00 223 LEU A O 1
ATOM 1814 N N . LEU A 1 224 ? -8.253 -2.196 -6.584 1.00 87.25 224 LEU A N 1
ATOM 1815 C CA . LEU A 1 224 ? -9.272 -1.347 -5.976 1.00 87.25 224 LEU A CA 1
ATOM 1816 C C . LEU A 1 224 ? -8.607 -0.361 -5.014 1.00 87.25 224 LEU A C 1
ATOM 1818 O O . LEU A 1 224 ? -7.647 -0.731 -4.335 1.00 87.25 224 LEU A O 1
ATOM 1822 N N . PRO A 1 225 ? -9.083 0.892 -4.950 1.00 89.62 225 PRO A N 1
ATOM 1823 C CA . PRO A 1 225 ? -8.597 1.819 -3.945 1.00 89.62 225 PRO A CA 1
ATOM 1824 C C . PRO A 1 225 ? -8.990 1.326 -2.539 1.00 89.62 225 PRO A C 1
ATOM 1826 O O . PRO A 1 225 ? -10.052 0.714 -2.381 1.00 89.62 225 PRO A O 1
ATOM 1829 N N . PRO A 1 226 ? -8.189 1.627 -1.499 1.00 92.56 226 PRO A N 1
ATOM 1830 C CA . PRO A 1 226 ? -8.457 1.158 -0.139 1.00 92.56 226 PRO A CA 1
ATOM 1831 C C . PRO A 1 226 ? -9.850 1.520 0.393 1.00 92.56 226 PRO A C 1
ATOM 1833 O O . PRO A 1 226 ? -10.461 0.716 1.087 1.00 92.56 226 PRO A O 1
ATOM 1836 N N . SER A 1 227 ? -10.395 2.686 0.027 1.00 93.25 227 SER A N 1
ATOM 1837 C CA . SER A 1 227 ? -11.752 3.094 0.420 1.00 93.25 227 SER A CA 1
ATOM 1838 C C . SER A 1 227 ? -12.833 2.164 -0.141 1.00 93.25 227 SER A C 1
ATOM 1840 O O . SER A 1 227 ? -13.718 1.748 0.600 1.00 93.25 227 SER A O 1
ATOM 1842 N N . GLU A 1 228 ? -12.732 1.775 -1.418 1.00 91.06 228 GLU A N 1
ATOM 1843 C CA . GLU A 1 228 ? -13.661 0.814 -2.031 1.00 91.06 228 GLU A CA 1
ATOM 1844 C C . GLU A 1 228 ? -13.534 -0.571 -1.373 1.00 91.06 228 GLU A C 1
ATOM 1846 O O . GLU A 1 228 ? -14.546 -1.229 -1.139 1.00 91.06 228 GLU A O 1
ATOM 1851 N N . LEU A 1 229 ? -12.314 -1.003 -1.022 1.00 91.12 229 LEU A N 1
ATOM 1852 C CA . LEU A 1 229 ? -12.091 -2.269 -0.307 1.00 91.12 229 LEU A CA 1
ATOM 1853 C C . LEU A 1 229 ? -12.757 -2.278 1.072 1.00 91.12 229 LEU A C 1
ATOM 1855 O O . LEU A 1 229 ? -13.398 -3.262 1.441 1.00 91.12 229 LEU A O 1
ATOM 1859 N N . ILE A 1 230 ? -12.640 -1.179 1.816 1.00 93.62 230 ILE A N 1
ATOM 1860 C CA . ILE A 1 230 ? -13.267 -1.024 3.133 1.00 93.62 230 ILE A CA 1
ATOM 1861 C C . ILE A 1 230 ? -14.796 -1.041 3.007 1.00 93.62 230 ILE A C 1
ATOM 1863 O O . ILE A 1 230 ? -15.471 -1.759 3.743 1.00 93.62 230 ILE A O 1
ATOM 1867 N N . GLU A 1 231 ? -15.363 -0.329 2.033 1.00 91.50 231 GLU A N 1
ATOM 1868 C CA . GLU A 1 231 ? -16.808 -0.363 1.775 1.00 91.50 231 GLU A CA 1
ATOM 1869 C C . GLU A 1 231 ? -17.318 -1.755 1.395 1.00 91.50 231 GLU A C 1
ATOM 1871 O O . GLU A 1 231 ? -18.422 -2.140 1.785 1.00 91.50 231 GLU A O 1
ATOM 1876 N N . MET A 1 232 ? -16.529 -2.530 0.646 1.00 88.19 232 MET A N 1
ATOM 1877 C CA . MET A 1 232 ? -16.854 -3.926 0.352 1.00 88.19 232 MET A CA 1
ATOM 1878 C C . MET A 1 232 ? -16.872 -4.781 1.622 1.00 88.19 232 MET A C 1
ATOM 1880 O O . MET A 1 232 ? -17.777 -5.600 1.778 1.00 88.19 232 MET A O 1
ATOM 1884 N N . CYS A 1 233 ? -15.920 -4.564 2.533 1.00 89.88 233 CYS A N 1
ATOM 1885 C CA . CYS A 1 233 ? -15.835 -5.282 3.802 1.00 89.88 233 CYS A CA 1
ATOM 1886 C C . CYS A 1 233 ? -17.059 -5.036 4.698 1.00 89.88 233 CYS A C 1
ATOM 1888 O O . CYS A 1 233 ? -17.617 -5.983 5.244 1.00 89.88 233 CYS A O 1
ATOM 1890 N N . MET A 1 234 ? -17.529 -3.787 4.787 1.00 86.50 234 MET A N 1
ATOM 1891 C CA . MET A 1 234 ? -18.655 -3.409 5.656 1.00 86.50 234 MET A CA 1
ATOM 1892 C C . MET A 1 234 ? -20.013 -3.976 5.215 1.00 86.50 234 MET A C 1
ATOM 1894 O O . MET A 1 234 ? -20.934 -4.085 6.018 1.00 86.50 234 MET A O 1
ATOM 1898 N N . LYS A 1 235 ? -20.181 -4.337 3.938 1.00 80.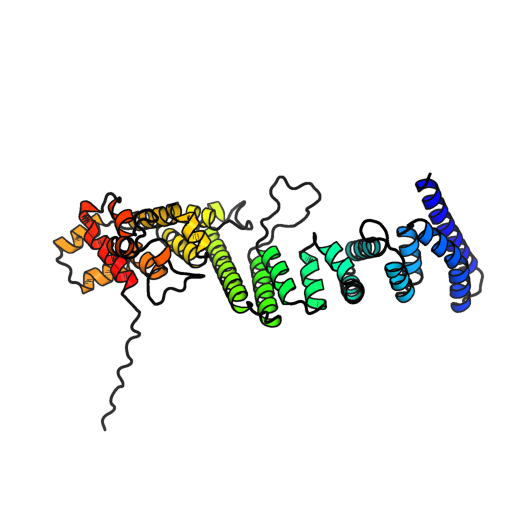94 235 LYS A N 1
ATOM 1899 C CA . LYS A 1 235 ? -21.458 -4.867 3.418 1.00 80.94 235 LYS A CA 1
ATOM 1900 C C . LYS A 1 235 ? -21.740 -6.314 3.835 1.00 80.94 235 LYS A C 1
ATOM 1902 O O . LYS A 1 235 ? -22.765 -6.867 3.431 1.00 80.94 235 LYS A O 1
ATOM 1907 N N . ARG A 1 236 ? -20.818 -6.966 4.542 1.00 71.12 236 ARG A N 1
ATOM 1908 C CA . ARG A 1 236 ? -20.808 -8.417 4.748 1.00 71.12 236 ARG A CA 1
ATOM 1909 C C . ARG A 1 236 ? -20.503 -8.762 6.212 1.00 71.12 236 ARG A C 1
ATOM 1911 O O . ARG A 1 236 ? -20.362 -7.878 7.044 1.00 71.12 236 ARG A O 1
ATOM 1918 N N . GLY A 1 237 ? -20.508 -10.058 6.521 1.00 78.00 237 GLY A N 1
ATOM 1919 C CA . GLY A 1 237 ? -20.459 -10.559 7.894 1.00 78.00 237 GLY A CA 1
ATOM 1920 C C . GLY A 1 237 ? -19.108 -10.411 8.598 1.00 78.00 237 GLY A C 1
ATOM 1921 O O . GLY A 1 237 ? -18.094 -10.046 8.003 1.00 78.00 237 GLY A O 1
ATOM 1922 N N . ARG A 1 238 ? -19.125 -10.803 9.871 1.00 84.06 238 ARG A N 1
ATOM 1923 C CA . ARG A 1 238 ? -18.061 -10.753 10.879 1.00 84.06 238 ARG A CA 1
ATOM 1924 C C . ARG A 1 238 ? -16.603 -10.816 10.399 1.00 84.06 238 ARG A C 1
ATOM 1926 O O . ARG A 1 238 ? -15.802 -9.982 10.813 1.00 84.06 238 ARG A O 1
ATOM 1933 N N . GLU A 1 239 ? -16.230 -11.796 9.575 1.00 84.12 239 GLU A N 1
ATOM 1934 C CA . GLU A 1 239 ? -14.835 -11.960 9.124 1.00 84.12 239 GLU A CA 1
ATOM 1935 C C . GLU A 1 239 ? -14.355 -10.792 8.253 1.00 84.12 239 GLU A C 1
ATOM 1937 O O . GLU A 1 239 ? -13.218 -10.343 8.384 1.00 84.12 239 GLU A O 1
ATOM 1942 N N . LEU A 1 240 ? -15.220 -10.269 7.381 1.00 87.69 240 LEU A N 1
ATOM 1943 C CA . LEU A 1 240 ? -14.872 -9.159 6.497 1.00 87.69 240 LEU A CA 1
ATOM 1944 C C . LEU A 1 240 ? -14.867 -7.824 7.249 1.00 87.69 240 LEU A C 1
ATOM 1946 O O . LEU A 1 240 ? -14.006 -6.992 6.965 1.00 87.69 240 LEU A O 1
ATOM 1950 N N . SER A 1 241 ? -15.726 -7.648 8.259 1.00 90.88 241 SER A N 1
ATOM 1951 C CA . SER A 1 241 ? -15.710 -6.461 9.128 1.00 90.88 241 SER A CA 1
ATOM 1952 C C . SER A 1 241 ? -14.340 -6.233 9.778 1.00 90.88 241 SER A C 1
ATOM 1954 O O . SER A 1 241 ? -13.873 -5.098 9.829 1.00 90.88 241 SER A O 1
ATOM 1956 N N . LEU A 1 242 ? -13.644 -7.295 10.207 1.00 92.06 242 LEU A N 1
ATOM 1957 C CA . LEU A 1 242 ? -12.287 -7.177 10.762 1.00 92.06 242 LEU A CA 1
ATOM 1958 C C . LEU A 1 242 ? -11.245 -6.790 9.703 1.00 92.06 242 LEU A C 1
ATOM 1960 O O . LEU A 1 242 ? -10.385 -5.948 9.971 1.00 92.06 242 LEU A O 1
ATOM 1964 N N . LYS A 1 243 ? -11.356 -7.320 8.478 1.00 92.69 243 LYS A N 1
ATOM 1965 C CA . LYS A 1 243 ? -10.426 -6.992 7.384 1.00 92.69 243 LYS A CA 1
ATOM 1966 C C . LYS A 1 243 ? -10.444 -5.508 7.011 1.00 92.69 243 LYS A C 1
ATOM 1968 O O . LYS A 1 243 ? -9.420 -4.990 6.572 1.00 92.69 243 LYS A O 1
ATOM 1973 N N . ALA A 1 244 ? -11.550 -4.793 7.237 1.00 94.00 244 ALA A N 1
ATOM 1974 C CA . ALA A 1 244 ? -11.601 -3.339 7.058 1.00 94.00 244 ALA A CA 1
ATOM 1975 C C . ALA A 1 244 ? -10.567 -2.605 7.935 1.00 94.00 244 ALA A C 1
ATOM 1977 O O . ALA A 1 244 ? -9.882 -1.693 7.463 1.00 94.00 244 ALA A O 1
ATOM 1978 N N . PHE A 1 245 ? -10.405 -3.035 9.191 1.00 95.00 245 PHE A N 1
ATOM 1979 C CA . PHE A 1 245 ? -9.412 -2.470 10.107 1.00 95.00 245 PHE A CA 1
ATOM 1980 C C . PHE A 1 245 ? -7.986 -2.830 9.696 1.00 95.00 245 PHE A C 1
ATOM 1982 O O . PHE A 1 245 ? -7.100 -1.984 9.789 1.00 95.00 245 PHE A O 1
ATOM 1989 N N . GLU A 1 246 ? -7.764 -4.037 9.170 1.00 94.69 246 GLU A N 1
ATOM 1990 C CA . GLU A 1 246 ? -6.462 -4.425 8.619 1.00 94.69 246 GLU A CA 1
ATOM 1991 C C . GLU A 1 246 ? -6.076 -3.557 7.417 1.00 94.69 246 GLU A C 1
ATOM 1993 O O . GLU A 1 246 ? -4.941 -3.088 7.338 1.00 94.69 246 GLU A O 1
ATOM 1998 N N . VAL A 1 247 ? -7.018 -3.256 6.514 1.00 95.38 247 VAL A N 1
ATOM 1999 C CA . VAL A 1 247 ? -6.771 -2.309 5.415 1.00 95.38 247 VAL A CA 1
ATOM 2000 C C . VAL A 1 247 ? -6.375 -0.943 5.980 1.00 95.38 247 VAL A C 1
ATOM 2002 O O . VAL A 1 247 ? -5.357 -0.392 5.566 1.00 95.38 247 VAL A O 1
ATOM 2005 N N . PHE A 1 248 ? -7.098 -0.415 6.973 1.00 95.38 248 PHE A N 1
ATOM 2006 C CA . PHE A 1 248 ? -6.718 0.843 7.622 1.00 95.38 248 PHE A CA 1
ATOM 2007 C C . PHE A 1 248 ? -5.344 0.793 8.304 1.00 95.38 248 PHE A C 1
ATOM 2009 O O . PHE A 1 248 ? -4.625 1.797 8.277 1.00 95.38 248 PHE A O 1
ATOM 2016 N N . ALA A 1 249 ? -4.963 -0.343 8.890 1.00 95.06 249 ALA A N 1
ATOM 2017 C CA . ALA A 1 249 ? -3.673 -0.521 9.550 1.00 95.06 249 ALA A CA 1
ATOM 2018 C C . ALA A 1 249 ? -2.506 -0.456 8.556 1.00 95.06 249 ALA A C 1
ATOM 2020 O O . ALA A 1 249 ? -1.457 0.088 8.888 1.00 95.06 249 ALA A O 1
ATOM 2021 N N . TRP A 1 250 ? -2.699 -0.947 7.329 1.00 95.56 250 TRP A N 1
ATOM 2022 C CA . TRP A 1 250 ? -1.686 -0.894 6.270 1.00 95.56 250 TRP A CA 1
ATOM 2023 C C . TRP A 1 250 ? -1.765 0.363 5.399 1.00 95.56 250 TRP A C 1
ATOM 2025 O O . TRP A 1 250 ? -0.829 0.661 4.666 1.00 95.56 250 TRP A O 1
ATOM 2035 N N . THR A 1 251 ? -2.837 1.149 5.483 1.00 91.44 251 THR A N 1
ATOM 2036 C CA . THR A 1 251 ? -2.851 2.498 4.893 1.00 91.44 251 THR A CA 1
ATOM 2037 C C . THR A 1 251 ? -2.029 3.478 5.738 1.00 91.44 251 THR A C 1
ATOM 2039 O O . THR A 1 251 ? -1.836 3.251 6.924 1.00 91.44 251 THR A O 1
ATOM 2042 N N . GLY A 1 252 ? -1.531 4.573 5.159 1.00 89.38 252 GLY A N 1
ATOM 2043 C CA . GLY A 1 252 ? -0.779 5.584 5.919 1.00 89.38 252 GLY A CA 1
ATOM 2044 C C . GLY A 1 252 ? -1.655 6.497 6.791 1.00 89.38 252 GLY A C 1
ATOM 2045 O O . GLY A 1 252 ? -2.879 6.577 6.618 1.00 89.38 252 GLY A O 1
ATOM 2046 N N . SER A 1 253 ? -1.020 7.262 7.684 1.00 90.94 253 SER A N 1
ATOM 2047 C CA . SER A 1 253 ? -1.665 8.245 8.578 1.00 90.94 253 SER A CA 1
ATOM 2048 C C . SER A 1 253 ? -2.556 9.250 7.835 1.00 90.94 253 SER A C 1
ATOM 2050 O O . SER A 1 253 ? -3.643 9.616 8.301 1.00 90.94 253 SER A O 1
ATOM 2052 N N . SER A 1 254 ? -2.120 9.671 6.646 1.00 91.81 254 SER A N 1
ATOM 2053 C CA . SER A 1 254 ? -2.827 10.612 5.774 1.00 91.81 254 SER A CA 1
ATOM 2054 C C . SER A 1 254 ? -4.166 10.059 5.281 1.00 91.81 254 SER A C 1
ATOM 2056 O O . SER A 1 254 ? -5.172 10.777 5.278 1.00 91.81 254 SER A O 1
ATOM 2058 N N . PHE A 1 255 ? -4.208 8.771 4.927 1.00 94.06 255 PHE A N 1
ATOM 2059 C CA . PHE A 1 255 ? -5.427 8.098 4.495 1.00 94.06 255 PHE A CA 1
ATOM 2060 C C . PHE A 1 255 ? -6.410 7.960 5.657 1.00 94.06 255 PHE A C 1
ATOM 2062 O O . PHE A 1 255 ? -7.567 8.359 5.508 1.00 94.06 255 PHE A O 1
ATOM 2069 N N . ARG A 1 256 ? -5.950 7.481 6.824 1.00 93.12 256 ARG A N 1
ATOM 2070 C CA . ARG A 1 256 ? -6.780 7.382 8.039 1.00 93.12 256 ARG A CA 1
ATOM 2071 C C . ARG A 1 256 ? -7.385 8.736 8.413 1.00 93.12 256 ARG A C 1
ATOM 2073 O O . ARG A 1 256 ? -8.588 8.842 8.626 1.00 93.12 256 ARG A O 1
ATOM 2080 N N . SER A 1 257 ? -6.569 9.789 8.407 1.00 90.88 257 SER A N 1
ATOM 2081 C CA . SER A 1 257 ? -7.002 11.150 8.746 1.00 90.88 257 SER A CA 1
ATOM 2082 C C . SER A 1 257 ? -8.031 11.727 7.773 1.00 90.88 257 SER A C 1
ATOM 2084 O O . SER A 1 257 ? -8.899 12.493 8.189 1.00 90.88 257 SER A O 1
ATOM 2086 N N . SER A 1 258 ? -7.934 11.371 6.490 1.00 92.62 258 SER A N 1
ATOM 2087 C CA . SER A 1 258 ? -8.851 11.842 5.443 1.00 92.62 258 SER A CA 1
ATOM 2088 C C . SER A 1 258 ? -10.161 11.050 5.403 1.00 92.62 258 SER A C 1
ATOM 2090 O O . SER A 1 258 ? -11.184 11.585 4.987 1.00 92.62 258 SER A O 1
ATOM 2092 N N . ASN A 1 259 ? -10.149 9.797 5.867 1.00 93.00 259 ASN A N 1
ATOM 2093 C CA . ASN A 1 259 ? -11.282 8.868 5.818 1.00 93.00 259 ASN A CA 1
ATOM 2094 C C . ASN A 1 259 ? -11.849 8.556 7.213 1.00 93.00 259 ASN A C 1
ATOM 2096 O O . ASN A 1 259 ? -12.309 7.446 7.468 1.00 93.00 259 ASN A O 1
ATOM 2100 N N . LYS A 1 260 ? -11.851 9.542 8.118 1.00 90.94 260 LYS A N 1
ATOM 2101 C CA . LYS A 1 260 ? -12.369 9.393 9.491 1.00 90.94 260 LYS A CA 1
ATOM 2102 C C . LYS A 1 260 ? -13.800 8.872 9.541 1.00 90.94 260 LYS A C 1
ATOM 2104 O O . LYS A 1 260 ? -14.053 7.905 10.240 1.00 90.94 260 LYS A O 1
ATOM 2109 N N . GLY A 1 261 ? -14.701 9.441 8.738 1.00 92.00 261 GLY A N 1
ATOM 2110 C CA . GLY A 1 261 ? -16.094 8.983 8.697 1.00 92.00 261 GLY A CA 1
ATOM 2111 C C . GLY A 1 261 ? -16.237 7.521 8.255 1.00 92.00 261 GLY A C 1
ATOM 2112 O O . GLY A 1 261 ? -17.131 6.824 8.716 1.00 92.00 261 GLY A O 1
ATOM 2113 N N . LEU A 1 262 ? -15.323 7.028 7.410 1.00 94.12 262 LEU A N 1
ATOM 2114 C CA . LEU A 1 262 ? -15.295 5.621 7.008 1.00 94.12 262 LEU A CA 1
ATOM 2115 C C . LEU A 1 262 ? -14.787 4.724 8.147 1.00 94.12 262 LEU A C 1
ATOM 2117 O O . LEU A 1 262 ? -15.312 3.634 8.347 1.00 94.12 262 LEU A O 1
ATOM 2121 N N . LEU A 1 263 ? -13.802 5.194 8.917 1.00 94.75 263 LEU A N 1
ATOM 2122 C CA . LEU A 1 263 ? -13.314 4.502 10.110 1.00 94.75 263 LEU A CA 1
ATOM 2123 C C . LEU A 1 263 ? -14.381 4.457 11.217 1.00 94.75 263 LEU A C 1
ATOM 2125 O O . LEU A 1 263 ? -14.579 3.412 11.827 1.00 94.75 263 LEU A O 1
ATOM 2129 N N . GLU A 1 264 ? -15.099 5.557 11.445 1.00 94.19 264 GLU A N 1
ATOM 2130 C CA . GLU A 1 264 ? -16.242 5.623 12.366 1.00 94.19 264 GLU A CA 1
ATOM 2131 C C . GLU A 1 264 ? -17.335 4.629 11.945 1.00 94.19 264 GLU A C 1
ATOM 2133 O O . GLU A 1 264 ? -17.788 3.831 12.763 1.00 94.19 264 GLU A O 1
ATOM 2138 N N . ALA A 1 265 ? -17.675 4.583 10.653 1.00 94.19 265 ALA A N 1
ATOM 2139 C CA . ALA A 1 265 ? -18.621 3.605 10.118 1.00 94.19 265 ALA A CA 1
ATOM 2140 C C . ALA A 1 265 ? -18.151 2.149 10.301 1.00 94.19 265 ALA A C 1
ATOM 2142 O O . ALA A 1 265 ? -18.979 1.278 10.560 1.00 94.19 265 ALA A O 1
ATOM 2143 N N . CYS A 1 266 ? -16.843 1.872 10.222 1.00 95.12 266 CYS A N 1
ATOM 2144 C CA . CYS A 1 266 ? -16.299 0.540 10.515 1.00 95.12 266 CYS A CA 1
ATOM 2145 C C . CYS A 1 266 ? -16.504 0.149 11.982 1.00 95.12 266 CYS A C 1
ATOM 2147 O O . CYS A 1 266 ? -16.826 -1.001 12.264 1.00 95.12 266 CYS A O 1
ATOM 2149 N N . TRP A 1 267 ? -16.352 1.092 12.916 1.00 95.50 267 TRP A N 1
ATOM 2150 C CA . TRP A 1 267 ? -16.615 0.853 14.338 1.00 95.50 267 TRP A CA 1
ATOM 2151 C C . TRP A 1 267 ? -18.091 0.591 14.623 1.00 95.50 267 TRP A C 1
ATOM 2153 O O . TRP A 1 267 ? -18.402 -0.334 15.372 1.00 95.50 267 TRP A O 1
ATOM 2163 N N . THR A 1 268 ? -18.998 1.339 13.991 1.00 93.88 268 THR A N 1
ATOM 2164 C CA . THR A 1 268 ? -20.437 1.044 14.055 1.00 93.88 268 THR A CA 1
ATOM 2165 C C . THR A 1 268 ? -20.733 -0.340 13.477 1.00 93.88 268 THR A C 1
ATOM 2167 O O . THR A 1 268 ? -21.340 -1.161 14.152 1.00 93.88 268 THR A O 1
ATOM 2170 N N . ASN A 1 269 ? -20.203 -0.658 12.292 1.00 94.50 269 ASN A N 1
ATOM 2171 C CA . ASN A 1 269 ? -20.395 -1.967 11.667 1.00 94.50 269 ASN A CA 1
ATOM 2172 C C . ASN A 1 269 ? -19.850 -3.123 12.517 1.00 94.50 269 ASN A C 1
ATOM 2174 O O . ASN A 1 269 ? -20.453 -4.192 12.532 1.00 94.50 269 ASN A O 1
ATOM 2178 N N . ALA A 1 270 ? -18.724 -2.921 13.206 1.00 94.44 270 ALA A N 1
ATOM 2179 C CA . ALA A 1 270 ? -18.149 -3.894 14.126 1.00 94.44 270 ALA A CA 1
ATOM 2180 C C . ALA A 1 270 ? -19.037 -4.118 15.355 1.00 94.44 270 ALA A C 1
ATOM 2182 O O . ALA A 1 270 ? -19.168 -5.254 15.803 1.00 94.44 270 ALA A O 1
ATOM 2183 N N . ALA A 1 271 ? -19.663 -3.059 15.877 1.00 93.88 271 ALA A N 1
ATOM 2184 C CA . ALA A 1 271 ? -20.649 -3.176 16.946 1.00 93.88 271 ALA A CA 1
ATOM 2185 C C . ALA A 1 271 ? -21.885 -3.967 16.490 1.00 93.88 271 ALA A C 1
ATOM 2187 O O . ALA A 1 271 ? -22.353 -4.815 17.242 1.00 93.88 271 ALA A O 1
ATOM 2188 N N . ASP A 1 272 ? -22.334 -3.785 15.247 1.00 93.38 272 ASP A N 1
ATOM 2189 C CA . ASP A 1 272 ? -23.502 -4.485 14.696 1.00 93.38 272 ASP A CA 1
ATOM 2190 C C . ASP A 1 272 ? -23.298 -6.010 14.522 1.00 93.38 272 ASP A C 1
ATOM 2192 O O . ASP A 1 272 ? -24.259 -6.728 14.240 1.00 93.38 272 ASP A O 1
ATOM 2196 N N . GLN A 1 273 ? -22.065 -6.530 14.632 1.00 93.31 273 GLN A N 1
ATOM 2197 C CA . GLN A 1 273 ? -21.776 -7.952 14.376 1.00 93.31 273 GLN A CA 1
ATOM 2198 C C . GLN A 1 273 ? -22.100 -8.890 15.545 1.00 93.31 273 GLN A C 1
ATOM 2200 O O . GLN A 1 273 ? -22.253 -10.092 15.318 1.00 93.31 273 GLN A O 1
ATOM 2205 N N . ASP A 1 274 ? -22.159 -8.379 16.775 1.00 93.88 274 ASP A N 1
ATOM 2206 C CA . ASP A 1 274 ? -22.377 -9.177 17.984 1.00 93.88 274 ASP A CA 1
ATOM 2207 C C . ASP A 1 274 ? -23.691 -8.753 18.666 1.00 93.88 274 ASP A C 1
ATOM 2209 O O . ASP A 1 274 ? -24.021 -7.567 18.718 1.00 93.88 274 ASP A O 1
ATOM 2213 N N . ASP A 1 275 ? -24.450 -9.706 19.224 1.00 93.44 275 ASP A N 1
ATOM 2214 C CA . ASP A 1 275 ? -25.662 -9.387 19.994 1.00 93.44 275 ASP A CA 1
ATOM 2215 C C . ASP A 1 275 ? -25.290 -8.938 21.415 1.00 93.44 275 ASP A C 1
ATOM 2217 O O . ASP A 1 275 ? -25.211 -9.713 22.374 1.00 93.44 275 ASP A O 1
ATOM 2221 N N . TRP A 1 276 ? -25.023 -7.641 21.544 1.00 94.75 276 TRP A N 1
ATOM 2222 C CA . TRP A 1 276 ? -24.626 -7.033 22.810 1.00 94.75 276 TRP A CA 1
ATOM 2223 C C . TRP A 1 276 ? -25.710 -7.106 23.885 1.00 94.75 276 TRP A C 1
ATOM 2225 O O . TRP A 1 276 ? -25.386 -7.163 25.074 1.00 94.75 276 TRP A O 1
ATOM 2235 N N . VAL A 1 277 ? -26.986 -7.110 23.494 1.00 93.38 277 VAL A N 1
ATOM 2236 C CA . VAL A 1 277 ? -28.100 -7.174 24.445 1.00 93.38 277 VAL A CA 1
ATOM 2237 C C . VAL A 1 277 ? -28.168 -8.569 25.052 1.00 93.38 277 VAL A C 1
ATOM 2239 O O . VAL A 1 277 ? -28.254 -8.688 26.276 1.00 93.38 277 VAL A O 1
ATOM 2242 N N . GLU A 1 278 ? -28.058 -9.615 24.232 1.00 93.31 278 GLU A N 1
ATOM 2243 C CA . GLU A 1 278 ? -28.010 -11.001 24.700 1.00 93.31 278 GLU A CA 1
ATOM 2244 C C . GLU A 1 278 ? -26.796 -11.240 25.609 1.00 93.31 278 GLU A C 1
ATOM 2246 O O . GLU A 1 278 ? -26.958 -11.730 26.728 1.00 93.31 278 GLU A O 1
ATOM 2251 N N . LEU A 1 279 ? -25.598 -10.799 25.204 1.00 91.44 279 LEU A N 1
ATOM 2252 C CA . LEU A 1 279 ? -24.383 -10.906 26.026 1.00 91.44 279 LEU A CA 1
ATOM 2253 C C . LEU A 1 279 ? -24.523 -10.176 27.371 1.00 91.44 279 LEU A C 1
ATOM 2255 O O . LEU A 1 279 ? -24.127 -10.689 28.423 1.00 91.44 279 LEU A O 1
ATOM 2259 N N . SER A 1 280 ? -25.121 -8.983 27.369 1.00 90.62 280 SER A N 1
ATOM 2260 C CA . SER A 1 280 ? -25.353 -8.232 28.602 1.00 90.62 280 SER A CA 1
ATOM 2261 C C . SER A 1 280 ? -26.386 -8.914 29.503 1.00 90.62 280 SER A C 1
ATOM 2263 O O . SER A 1 280 ? -26.226 -8.908 30.721 1.00 90.62 280 SER A O 1
ATOM 2265 N N . GLN A 1 281 ? -27.436 -9.515 28.945 1.00 91.69 281 GLN A N 1
ATOM 2266 C CA . GLN A 1 281 ? -28.440 -10.243 29.725 1.00 91.69 281 GLN A CA 1
ATOM 2267 C C . GLN A 1 281 ? -27.881 -11.550 30.296 1.00 91.69 281 GLN A C 1
ATOM 2269 O O . GLN A 1 281 ? -28.135 -11.860 31.463 1.00 91.69 281 GLN A O 1
ATOM 2274 N N . ALA A 1 282 ? -27.088 -12.286 29.517 1.00 90.44 282 ALA A N 1
ATOM 2275 C CA . ALA A 1 282 ? -26.407 -13.500 29.958 1.00 90.44 282 ALA A CA 1
ATOM 2276 C C . ALA A 1 282 ? -25.450 -13.200 31.121 1.00 90.44 282 ALA A C 1
ATOM 2278 O O . ALA A 1 282 ? -25.574 -13.807 32.183 1.00 90.44 282 ALA A O 1
ATOM 2279 N N . SER A 1 283 ? -24.603 -12.171 30.989 1.00 89.56 283 SER A N 1
ATOM 2280 C CA . SER A 1 283 ? -23.653 -11.806 32.051 1.00 89.56 283 SER A CA 1
ATOM 2281 C C . SER A 1 283 ? -24.330 -11.451 33.380 1.00 89.56 283 SER A C 1
ATOM 2283 O O . SER A 1 283 ? -23.855 -11.853 34.443 1.00 89.56 283 SER A O 1
ATOM 2285 N N . VAL A 1 284 ? -25.472 -10.755 33.338 1.00 89.31 284 VAL A N 1
ATOM 2286 C CA . VAL A 1 284 ? -26.235 -10.373 34.538 1.00 89.31 284 VAL A CA 1
ATOM 2287 C C . VAL A 1 284 ? -27.019 -11.548 35.123 1.00 89.31 284 VAL A C 1
ATOM 2289 O O . VAL A 1 284 ? -27.077 -11.693 36.343 1.00 89.31 284 VAL A O 1
ATOM 2292 N N . SER A 1 285 ? -27.650 -12.368 34.280 1.00 89.81 285 SER A N 1
ATOM 2293 C CA . SER A 1 285 ? -28.512 -13.468 34.734 1.00 89.81 285 SER A CA 1
ATOM 2294 C C . SER A 1 285 ? -27.723 -14.648 35.295 1.00 89.81 285 SER A C 1
ATOM 2296 O O . SER A 1 285 ? -28.136 -15.240 36.293 1.00 89.81 285 SER A O 1
ATOM 2298 N N . GLU A 1 286 ? -26.581 -14.959 34.692 1.00 89.38 286 GLU A N 1
ATOM 2299 C CA . GLU A 1 286 ? -25.697 -16.042 35.120 1.00 89.38 286 GLU A CA 1
ATOM 2300 C C . GLU A 1 286 ? -24.664 -15.576 36.154 1.00 89.38 286 GLU A C 1
ATOM 2302 O O . GLU A 1 286 ? -24.040 -16.408 36.811 1.00 89.38 286 GLU A O 1
ATOM 2307 N N . GLY A 1 287 ? -24.506 -14.260 36.337 1.00 87.69 287 GLY A N 1
ATOM 2308 C CA . GLY A 1 287 ? -23.554 -13.683 37.283 1.00 87.69 287 GLY A CA 1
ATOM 2309 C C . GLY A 1 287 ? -22.115 -14.024 36.912 1.00 87.69 287 GLY A C 1
ATOM 2310 O O . GLY A 1 287 ? -21.376 -14.545 37.749 1.00 87.69 287 GLY A O 1
ATOM 2311 N N . TRP A 1 288 ? -21.744 -13.779 35.652 1.00 90.00 288 TRP A N 1
ATOM 2312 C CA . TRP A 1 288 ? -20.418 -14.110 35.130 1.00 90.00 288 TRP A CA 1
ATOM 2313 C C . TRP A 1 288 ? -19.306 -13.494 35.981 1.00 90.00 288 TRP A C 1
ATOM 2315 O O . TRP A 1 288 ? -19.392 -12.335 36.392 1.00 90.00 288 TRP A O 1
ATOM 2325 N N . SER A 1 289 ? -18.256 -14.280 36.229 1.00 90.19 289 SER A N 1
ATOM 2326 C CA . SER A 1 289 ? -17.019 -13.756 36.803 1.00 90.19 289 SER A CA 1
ATOM 2327 C C . SER A 1 289 ? -16.245 -12.944 35.763 1.00 90.19 289 SER A C 1
ATOM 2329 O O . SER A 1 289 ? -16.522 -13.026 34.561 1.00 90.19 289 SER A O 1
ATOM 2331 N N . ASP A 1 290 ? -15.249 -12.187 36.220 1.00 87.44 290 ASP A N 1
ATOM 2332 C CA . ASP A 1 290 ? -14.399 -11.376 35.346 1.00 87.44 290 ASP A CA 1
ATOM 2333 C C . ASP A 1 290 ? -13.685 -12.239 34.286 1.00 87.44 290 ASP A C 1
ATOM 2335 O O . ASP A 1 290 ? -13.552 -11.821 33.136 1.00 87.44 290 ASP A O 1
ATOM 2339 N N . GLU A 1 291 ? -13.305 -13.478 34.624 1.00 88.94 291 GLU A N 1
ATOM 2340 C CA . GLU A 1 291 ? -12.683 -14.423 33.688 1.00 88.94 291 GLU A CA 1
ATOM 2341 C C . GLU A 1 291 ? -13.648 -14.866 32.580 1.00 88.94 291 GLU A C 1
ATOM 2343 O O . GLU A 1 291 ? -13.276 -14.904 31.409 1.00 88.94 291 GLU A O 1
ATOM 2348 N N . VAL A 1 292 ? -14.907 -15.156 32.926 1.00 89.06 292 VAL A N 1
ATOM 2349 C CA . VAL A 1 292 ? -15.928 -15.571 31.946 1.00 89.06 292 VAL A CA 1
ATOM 2350 C C . VAL A 1 292 ? -16.308 -14.404 31.034 1.00 89.06 292 VAL A C 1
ATOM 2352 O O . VAL A 1 292 ? -16.485 -14.590 29.826 1.00 89.06 292 VAL A O 1
ATOM 2355 N N . ILE A 1 293 ? -16.384 -13.187 31.585 1.00 88.44 293 ILE A N 1
ATOM 2356 C CA . ILE A 1 293 ? -16.563 -11.964 30.795 1.00 88.44 293 ILE A CA 1
ATOM 2357 C C . ILE A 1 293 ? -15.393 -11.807 29.823 1.00 88.44 293 ILE A C 1
ATOM 2359 O O . ILE A 1 293 ? -15.616 -11.575 28.637 1.00 88.44 293 ILE A O 1
ATOM 2363 N N . GLN A 1 294 ? -14.157 -11.980 30.291 1.00 88.94 294 GLN A N 1
ATOM 2364 C CA . GLN A 1 294 ? -12.970 -11.876 29.453 1.00 88.94 294 GLN A CA 1
ATOM 2365 C C . GLN A 1 294 ? -12.998 -12.857 28.277 1.00 88.94 294 GLN A C 1
ATOM 2367 O O . GLN A 1 294 ? -12.836 -12.431 27.134 1.00 88.94 294 GLN A O 1
ATOM 2372 N N . GLU A 1 295 ? -13.204 -14.148 28.535 1.00 90.25 295 GLU A N 1
ATOM 2373 C CA . GLU A 1 295 ? -13.241 -15.176 27.486 1.00 90.25 295 GLU A CA 1
ATOM 2374 C C . GLU A 1 295 ? -14.352 -14.904 26.466 1.00 90.25 295 GLU A C 1
ATOM 2376 O O . GLU A 1 295 ? -14.127 -14.984 25.256 1.00 90.25 295 GLU A O 1
ATOM 2381 N N . SER A 1 296 ? -15.528 -14.497 26.946 1.00 90.12 296 SER A N 1
ATOM 2382 C CA . SER A 1 296 ? -16.665 -14.161 26.086 1.00 90.12 296 SER A CA 1
ATOM 2383 C C . SER A 1 296 ? -16.373 -12.940 25.210 1.00 90.12 296 SER A C 1
ATOM 2385 O O . SER A 1 296 ? -16.664 -12.945 24.014 1.00 90.12 296 SER A O 1
ATOM 2387 N N . LEU A 1 297 ? -15.742 -11.903 25.772 1.00 92.69 297 LEU A N 1
ATOM 2388 C CA . LEU A 1 297 ? -15.420 -10.673 25.050 1.00 92.69 297 LEU A CA 1
ATOM 2389 C C . LEU A 1 297 ? -14.282 -10.844 24.042 1.00 92.69 297 LEU A C 1
ATOM 2391 O O . LEU A 1 297 ? -14.336 -10.221 22.982 1.00 92.69 297 LEU A O 1
ATOM 2395 N N . GLN A 1 298 ? -13.299 -11.711 24.301 1.00 92.19 298 GLN A N 1
ATOM 2396 C CA . GLN A 1 298 ? -12.246 -12.040 23.326 1.00 92.19 298 GLN A CA 1
ATOM 2397 C C . GLN A 1 298 ? -12.824 -12.578 22.007 1.00 92.19 298 GLN A C 1
ATOM 2399 O O . GLN A 1 298 ? -12.270 -12.366 20.924 1.00 92.19 298 GLN A O 1
ATOM 2404 N N . GLY A 1 299 ? -13.982 -13.231 22.100 1.00 89.19 299 GLY A N 1
ATOM 2405 C CA . GLY A 1 299 ? -14.764 -13.720 20.980 1.00 89.19 299 GLY A CA 1
ATOM 2406 C C . GLY A 1 299 ? -15.630 -12.673 20.279 1.00 89.19 299 GLY A C 1
ATOM 2407 O O . GLY A 1 299 ? -16.448 -13.092 19.469 1.00 89.19 299 GLY A O 1
ATOM 2408 N N . THR A 1 300 ? -15.486 -11.367 20.525 1.00 93.69 300 THR A N 1
ATOM 2409 C CA . THR A 1 300 ? -16.282 -10.303 19.865 1.00 93.69 300 THR A CA 1
ATOM 2410 C C . THR A 1 300 ? -15.488 -9.557 18.793 1.00 93.69 300 THR A C 1
ATOM 2412 O O . THR A 1 300 ? -14.252 -9.546 18.788 1.00 93.69 300 THR A O 1
ATOM 2415 N N . VAL A 1 301 ? -16.177 -8.914 17.855 1.00 94.25 301 VAL A N 1
ATOM 2416 C CA . VAL A 1 301 ? -15.556 -8.112 16.794 1.00 94.25 301 VAL A CA 1
ATOM 2417 C C . VAL A 1 301 ? -14.954 -6.831 17.358 1.00 94.25 301 VAL A C 1
ATOM 2419 O O . VAL A 1 301 ? -13.830 -6.500 16.990 1.00 94.25 301 VAL A O 1
ATOM 2422 N N . LEU A 1 302 ? -15.624 -6.157 18.301 1.00 95.12 302 LEU A N 1
ATOM 2423 C CA . LEU A 1 302 ? -15.090 -4.941 18.935 1.00 95.12 302 LEU A CA 1
ATOM 2424 C C . LEU A 1 302 ? -13.769 -5.190 19.674 1.00 95.12 302 LEU A C 1
ATOM 2426 O O . LEU A 1 302 ? -12.847 -4.380 19.561 1.00 95.12 302 LEU A O 1
ATOM 2430 N N . PHE A 1 303 ? -13.646 -6.316 20.386 1.00 95.12 303 PHE A N 1
ATOM 2431 C CA . PHE A 1 303 ? -12.390 -6.694 21.037 1.00 95.12 303 PHE A CA 1
ATOM 2432 C C . PHE A 1 303 ? -11.264 -6.878 20.015 1.00 95.12 303 PHE A C 1
ATOM 2434 O O . PHE A 1 303 ? -10.185 -6.299 20.156 1.00 95.12 303 PHE A O 1
ATOM 2441 N N . ASN A 1 304 ? -11.521 -7.658 18.962 1.00 94.25 304 ASN A N 1
ATOM 2442 C CA . ASN A 1 304 ? -10.513 -7.974 17.953 1.00 94.25 304 ASN A CA 1
ATOM 2443 C C . ASN A 1 304 ? -10.122 -6.742 17.122 1.00 94.25 304 ASN A C 1
ATOM 2445 O O . ASN A 1 304 ? -8.936 -6.536 16.872 1.00 94.25 304 ASN A O 1
ATOM 2449 N N . ALA A 1 305 ? -11.079 -5.881 16.771 1.00 95.00 305 ALA A N 1
ATOM 2450 C CA . ALA A 1 305 ? -10.811 -4.601 16.119 1.00 95.00 305 ALA A CA 1
ATOM 2451 C C . ALA A 1 305 ? -9.949 -3.691 17.006 1.00 95.00 305 ALA A C 1
ATOM 2453 O O . ALA A 1 305 ? -8.949 -3.144 16.546 1.00 95.00 305 ALA A O 1
ATOM 2454 N N . SER A 1 306 ? -10.272 -3.586 18.300 1.00 95.06 306 SER A N 1
ATOM 2455 C CA . SER A 1 306 ? -9.484 -2.774 19.233 1.00 95.06 306 SER A CA 1
ATOM 2456 C C . SER A 1 306 ? -8.060 -3.287 19.375 1.00 95.06 306 SER A C 1
ATOM 2458 O O . SER A 1 306 ? -7.106 -2.514 19.321 1.00 95.06 306 SER A O 1
ATOM 2460 N N . ARG A 1 307 ? -7.895 -4.607 19.458 1.00 93.12 307 ARG A N 1
ATOM 2461 C CA . ARG A 1 307 ? -6.578 -5.230 19.500 1.00 93.12 307 ARG A CA 1
ATOM 2462 C C . ARG A 1 307 ? -5.763 -4.945 18.241 1.00 93.12 307 ARG A C 1
ATOM 2464 O O . ARG A 1 307 ? -4.587 -4.609 18.350 1.00 93.12 307 ARG A O 1
ATOM 2471 N N . LEU A 1 308 ? -6.372 -5.041 17.062 1.00 92.69 308 LEU A N 1
ATOM 2472 C CA . LEU A 1 308 ? -5.706 -4.743 15.790 1.00 92.69 308 LEU A CA 1
ATOM 2473 C C . LEU A 1 308 ? -5.282 -3.272 15.672 1.00 92.69 308 LEU A C 1
ATOM 2475 O O . LEU A 1 308 ? -4.248 -2.990 15.073 1.00 92.69 308 LEU A O 1
ATOM 2479 N N . CYS A 1 309 ? -6.064 -2.346 16.230 1.00 93.25 309 CYS A N 1
ATOM 2480 C CA . CYS A 1 309 ? -5.843 -0.910 16.060 1.00 93.25 309 CYS A CA 1
ATOM 2481 C C . CYS A 1 309 ? -5.009 -0.255 17.168 1.00 93.25 309 CYS A C 1
ATOM 2483 O O . CYS A 1 309 ? -4.272 0.687 16.880 1.00 93.25 309 CYS A O 1
ATOM 2485 N N . TYR A 1 310 ? -5.151 -0.709 18.415 1.00 93.50 310 TYR A N 1
ATOM 2486 C CA . TYR A 1 310 ? -4.719 0.035 19.604 1.00 93.50 310 TYR A CA 1
ATOM 2487 C C . TYR A 1 310 ? -3.827 -0.755 20.567 1.00 93.50 310 TYR A C 1
ATOM 2489 O O . TYR A 1 310 ? -3.315 -0.171 21.524 1.00 93.50 310 TYR A O 1
ATOM 2497 N N . SER A 1 311 ? -3.651 -2.067 20.372 1.00 91.44 311 SER A N 1
ATOM 2498 C CA . SER A 1 311 ? -2.769 -2.845 21.251 1.00 91.44 311 SER A CA 1
ATOM 2499 C C . SER A 1 311 ? -1.307 -2.414 21.109 1.00 91.44 311 SER A C 1
ATOM 2501 O O . SER A 1 311 ? -0.886 -1.917 20.065 1.00 91.44 311 SER A O 1
ATOM 2503 N N . SER A 1 312 ? -0.499 -2.650 22.146 1.00 86.00 312 SER A N 1
ATOM 2504 C CA . SER A 1 312 ? 0.953 -2.412 22.087 1.00 86.00 312 SER A CA 1
ATOM 2505 C C . SER A 1 312 ? 1.653 -3.219 20.992 1.00 86.00 312 SER A C 1
ATOM 2507 O O . SER A 1 312 ? 2.704 -2.811 20.504 1.00 86.00 312 SER A O 1
ATOM 2509 N N . ASP A 1 313 ? 1.061 -4.355 20.621 1.00 85.94 313 ASP A N 1
ATOM 2510 C CA . ASP A 1 313 ? 1.596 -5.300 19.644 1.00 85.94 313 ASP A CA 1
ATOM 2511 C C . ASP A 1 313 ? 1.032 -5.044 18.233 1.00 85.94 313 ASP A C 1
ATOM 2513 O O . ASP A 1 313 ? 1.363 -5.763 17.285 1.00 85.94 313 ASP A O 1
ATOM 2517 N N . ALA A 1 314 ? 0.164 -4.036 18.076 1.00 86.69 314 ALA A N 1
ATOM 2518 C CA . ALA A 1 314 ? -0.444 -3.683 16.804 1.00 86.69 314 ALA A CA 1
ATOM 2519 C C . ALA A 1 314 ? 0.621 -3.192 15.816 1.00 86.69 314 ALA A C 1
ATOM 2521 O O . ALA A 1 314 ? 1.328 -2.210 16.051 1.00 86.69 314 ALA A O 1
ATOM 2522 N N . VAL A 1 315 ? 0.713 -3.861 14.666 1.00 87.56 315 VAL A N 1
ATOM 2523 C CA . VAL A 1 315 ? 1.609 -3.447 13.585 1.00 87.56 315 VAL A CA 1
ATOM 2524 C C . VAL A 1 315 ? 0.832 -2.555 12.627 1.00 87.56 315 VAL A C 1
ATOM 2526 O O . VAL A 1 315 ? 0.094 -3.041 11.773 1.00 87.56 315 VAL A O 1
ATOM 2529 N N . VAL A 1 316 ? 1.011 -1.245 12.784 1.00 91.69 316 VAL A N 1
ATOM 2530 C CA . VAL A 1 316 ? 0.360 -0.212 11.971 1.00 91.69 316 VAL A CA 1
ATOM 2531 C C . VAL A 1 316 ? 1.413 0.504 11.136 1.00 91.69 316 VAL A C 1
ATOM 2533 O O . VAL A 1 316 ? 2.478 0.879 11.628 1.00 91.69 316 VAL A O 1
ATOM 2536 N N . PHE A 1 317 ? 1.126 0.679 9.851 1.00 92.19 317 PHE A N 1
ATOM 2537 C CA . PHE A 1 317 ? 1.975 1.438 8.952 1.00 92.19 317 PHE A CA 1
ATOM 2538 C C . PHE A 1 317 ? 1.754 2.946 9.145 1.00 92.19 317 PHE A C 1
ATOM 2540 O O . PHE A 1 317 ? 0.617 3.428 9.133 1.00 92.19 317 PHE A O 1
ATOM 2547 N N . ASP A 1 318 ? 2.868 3.671 9.293 1.00 89.19 318 ASP A N 1
ATOM 2548 C CA . ASP A 1 318 ? 2.954 5.137 9.329 1.00 89.19 318 ASP A CA 1
ATOM 2549 C C . ASP A 1 318 ? 1.968 5.817 10.303 1.00 89.19 318 ASP A C 1
ATOM 2551 O O . ASP A 1 318 ? 0.896 6.263 9.903 1.00 89.19 318 ASP A O 1
ATOM 2555 N N . GLY A 1 319 ? 2.334 5.921 11.585 1.00 88.31 319 GLY A N 1
ATOM 2556 C CA . GLY A 1 319 ? 1.526 6.558 12.638 1.00 88.31 319 GLY A CA 1
ATOM 2557 C C . GLY A 1 319 ? 0.602 5.584 13.377 1.00 88.31 319 GLY A C 1
ATOM 2558 O O . GLY A 1 319 ? 0.728 4.369 13.245 1.00 88.31 319 GLY A O 1
ATOM 2559 N N . THR A 1 320 ? -0.333 6.115 14.168 1.00 90.62 320 THR A N 1
ATOM 2560 C CA . THR A 1 320 ? -1.211 5.313 15.048 1.00 90.62 320 THR A CA 1
ATOM 2561 C C . THR A 1 320 ? -2.699 5.592 14.826 1.00 90.62 320 THR A C 1
ATOM 2563 O O . THR A 1 320 ? -3.078 6.626 14.267 1.00 90.62 320 THR A O 1
ATOM 2566 N N . PHE A 1 321 ? -3.574 4.680 15.266 1.00 91.94 321 PHE A N 1
ATOM 2567 C CA . PHE A 1 321 ? -5.017 4.948 15.287 1.00 91.94 321 PHE A CA 1
ATOM 2568 C C . PHE A 1 321 ? -5.375 5.984 16.359 1.00 91.94 321 PHE A C 1
ATOM 2570 O O . PHE A 1 321 ? -6.263 6.803 16.133 1.00 91.94 321 PHE A O 1
ATOM 2577 N N . GLU A 1 322 ? -4.643 6.024 17.476 1.00 90.00 322 GLU A N 1
ATOM 2578 C CA . GLU A 1 322 ? -4.781 7.020 18.542 1.00 90.00 322 GLU A CA 1
ATOM 2579 C C . GLU A 1 322 ? -4.709 8.466 18.051 1.00 90.00 322 GLU A C 1
ATOM 2581 O O . GLU A 1 322 ? -5.323 9.344 18.650 1.00 90.00 322 GLU A O 1
ATOM 2586 N N . GLU A 1 323 ? -3.930 8.757 17.014 1.00 87.44 323 GLU A N 1
ATOM 2587 C CA . GLU A 1 323 ? -3.812 10.113 16.462 1.00 87.44 323 GLU A CA 1
ATOM 2588 C C . GLU A 1 323 ? -5.082 10.570 15.734 1.00 87.44 323 GLU A C 1
ATOM 2590 O O . GLU A 1 323 ? -5.353 11.770 15.644 1.00 87.44 323 GLU A O 1
ATOM 2595 N N . VAL A 1 324 ? -5.859 9.619 15.213 1.00 88.38 324 VAL A N 1
ATOM 2596 C CA . VAL A 1 324 ? -7.004 9.880 14.334 1.00 88.38 324 VAL A CA 1
ATOM 2597 C C . VAL A 1 324 ? -8.326 9.678 15.064 1.00 88.38 324 VAL A C 1
ATOM 2599 O O . VAL A 1 324 ? -9.209 10.527 14.944 1.00 88.38 324 VAL A O 1
ATOM 2602 N N . LEU A 1 325 ? -8.447 8.583 15.813 1.00 91.06 325 LEU A N 1
ATOM 2603 C CA . LEU A 1 325 ? -9.646 8.170 16.532 1.00 91.06 325 LEU A CA 1
ATOM 2604 C C . LEU A 1 325 ? -9.231 7.534 17.876 1.00 91.06 325 LEU A C 1
ATOM 2606 O O . LEU A 1 325 ? -9.000 6.328 17.932 1.00 91.06 325 LEU A O 1
ATOM 2610 N N . PRO A 1 326 ? -9.062 8.317 18.958 1.00 91.56 326 PRO A N 1
ATOM 2611 C CA . PRO A 1 326 ? -8.745 7.781 20.284 1.00 91.56 326 PRO A CA 1
ATOM 2612 C C . PRO A 1 326 ? -9.853 6.877 20.837 1.00 91.56 326 PRO A C 1
ATOM 2614 O O . PRO A 1 326 ? -11.024 7.041 20.502 1.00 91.56 326 PRO A O 1
ATOM 2617 N N . VAL A 1 327 ? -9.503 5.959 21.743 1.00 91.44 327 VAL A N 1
ATOM 2618 C CA . VAL A 1 327 ? -10.486 5.046 22.352 1.00 91.44 327 VAL A CA 1
ATOM 2619 C C . VAL A 1 327 ? -11.456 5.787 23.275 1.00 91.44 327 VAL A C 1
ATOM 2621 O O . VAL A 1 327 ? -12.668 5.636 23.130 1.00 91.44 327 VAL A O 1
ATOM 2624 N N . ARG A 1 328 ? -10.936 6.585 24.219 1.00 89.50 328 ARG A N 1
ATOM 2625 C CA . ARG A 1 328 ? -11.740 7.285 25.232 1.00 89.50 328 ARG A CA 1
ATOM 2626 C C . ARG A 1 328 ? -12.010 8.729 24.842 1.00 89.50 328 ARG A C 1
ATOM 2628 O O . ARG A 1 328 ? -11.146 9.404 24.279 1.00 89.50 328 ARG A O 1
ATOM 2635 N N . LYS A 1 329 ? -13.172 9.243 25.241 1.00 85.50 329 LYS A N 1
ATOM 2636 C CA . LYS A 1 329 ? -13.506 10.666 25.079 1.00 85.50 329 LYS A CA 1
ATOM 2637 C C . LYS A 1 329 ? -12.547 11.580 25.845 1.00 85.50 329 LYS A C 1
ATOM 2639 O O . LYS A 1 329 ? -12.175 12.646 25.359 1.00 85.50 329 LYS A O 1
ATOM 2644 N N . GLU A 1 330 ? -12.116 11.152 27.026 1.00 83.56 330 GLU A N 1
ATOM 2645 C CA . GLU A 1 330 ? -11.164 11.893 27.860 1.00 83.56 330 GLU A CA 1
ATOM 2646 C C . GLU A 1 330 ? -9.818 12.101 27.147 1.00 83.56 330 GLU A C 1
ATOM 2648 O O . GLU A 1 330 ? -9.226 13.175 27.252 1.00 83.56 330 GLU A O 1
ATOM 2653 N N . ASP A 1 331 ? -9.378 11.133 26.334 1.00 80.56 331 ASP A N 1
ATOM 2654 C CA . ASP A 1 331 ? -8.142 11.241 25.549 1.00 80.56 331 ASP A CA 1
ATOM 2655 C C . ASP A 1 331 ? -8.254 12.307 24.451 1.00 80.56 331 ASP A C 1
ATOM 2657 O O . ASP A 1 331 ? -7.283 13.007 24.154 1.00 80.56 331 ASP A O 1
ATOM 2661 N N . VAL A 1 332 ? -9.441 12.464 23.855 1.00 79.25 332 VAL A N 1
ATOM 2662 C CA . VAL A 1 332 ? -9.723 13.517 22.864 1.00 79.25 332 VAL A CA 1
ATOM 2663 C C . VAL A 1 332 ? -9.619 14.896 23.521 1.00 79.25 332 VAL A C 1
ATOM 2665 O O . VAL A 1 332 ? -8.985 15.800 22.966 1.00 79.25 332 VAL A O 1
ATOM 2668 N N . GLN A 1 333 ? -10.188 15.045 24.721 1.00 77.00 333 GLN A N 1
ATOM 2669 C CA . GLN A 1 333 ? -10.158 16.289 25.500 1.00 77.00 333 GLN A CA 1
ATOM 2670 C C . GLN A 1 333 ? -8.737 16.632 25.956 1.00 77.00 333 GLN A C 1
ATOM 2672 O O . GLN A 1 333 ? -8.262 17.745 25.730 1.00 77.00 333 GLN A O 1
ATOM 2677 N N . ALA A 1 334 ? -8.014 15.659 26.517 1.00 76.25 334 ALA A N 1
ATOM 2678 C CA . ALA A 1 334 ? -6.636 15.830 26.973 1.00 76.25 334 ALA A CA 1
ATOM 2679 C C . ALA A 1 334 ? -5.688 16.268 25.843 1.00 76.25 334 ALA A C 1
ATOM 2681 O O . ALA A 1 334 ? -4.719 16.989 26.081 1.00 76.25 334 ALA A O 1
ATOM 2682 N N . ARG A 1 335 ? -5.983 15.866 24.600 1.00 79.69 335 ARG A N 1
ATOM 2683 C CA . ARG A 1 335 ? -5.213 16.225 23.399 1.00 79.69 335 ARG A CA 1
ATOM 2684 C C . ARG A 1 335 ? -5.719 17.487 22.693 1.00 79.69 335 ARG A C 1
ATOM 2686 O O . ARG A 1 335 ? -5.123 17.898 21.698 1.00 79.69 335 ARG A O 1
ATOM 2693 N N . GLY A 1 336 ? -6.803 18.105 23.170 1.00 76.44 336 GLY A N 1
ATOM 2694 C CA . GLY A 1 336 ? -7.409 19.283 22.542 1.00 76.44 336 GLY A CA 1
ATOM 2695 C C . GLY A 1 336 ? -7.946 19.015 21.130 1.00 76.44 336 GLY A C 1
ATOM 2696 O O . GLY A 1 336 ? -7.891 19.893 20.266 1.00 76.44 336 GLY A O 1
ATOM 2697 N N . LEU A 1 337 ? -8.425 17.793 20.868 1.00 73.69 337 LEU A N 1
ATOM 2698 C CA . LEU A 1 337 ? -8.908 17.339 19.556 1.00 73.69 337 LEU A CA 1
ATOM 2699 C C . LEU A 1 337 ? -10.439 17.393 19.410 1.00 73.69 337 LEU A C 1
ATOM 2701 O O . LEU A 1 337 ? -10.966 16.930 18.404 1.00 73.69 337 LEU A O 1
ATOM 2705 N N . GLU A 1 338 ? -11.143 18.015 20.357 1.00 70.06 338 GLU A N 1
ATOM 2706 C CA . GLU A 1 338 ? -12.616 18.033 20.469 1.00 70.06 338 GLU A CA 1
ATOM 2707 C C . GLU A 1 338 ? -13.348 18.498 19.198 1.00 70.06 338 GLU A C 1
ATOM 2709 O O . GLU A 1 338 ? -14.454 18.056 18.913 1.00 70.06 338 GLU A O 1
ATOM 2714 N N . ALA A 1 339 ? -12.732 19.383 18.409 1.00 65.94 339 ALA A N 1
ATOM 2715 C CA . ALA A 1 339 ? -13.299 19.884 17.155 1.00 65.94 339 ALA A CA 1
ATOM 2716 C C . ALA A 1 339 ? -12.861 19.089 15.905 1.00 65.94 339 ALA A C 1
ATOM 2718 O O . ALA A 1 339 ? -13.213 19.468 14.788 1.00 65.94 339 ALA A O 1
ATOM 2719 N N . LYS A 1 340 ? -12.025 18.052 16.059 1.00 67.81 340 LYS A N 1
ATOM 2720 C CA . LYS A 1 340 ? -11.293 17.393 14.960 1.00 67.81 340 LYS A CA 1
ATOM 2721 C C . LYS A 1 340 ? -11.577 15.900 14.803 1.00 67.81 340 LYS A C 1
ATOM 2723 O O . LYS A 1 340 ? -11.363 15.390 13.699 1.00 67.81 340 LYS A O 1
ATOM 2728 N N . CYS A 1 341 ? -11.967 15.194 15.857 1.00 69.50 341 CYS A N 1
ATOM 2729 C CA . CYS A 1 341 ? -12.314 13.776 15.786 1.00 69.50 341 CYS A CA 1
ATOM 2730 C C . CYS A 1 341 ? -13.253 13.366 16.920 1.00 69.50 341 CYS A C 1
ATOM 2732 O O . CYS A 1 341 ? -13.228 13.961 17.997 1.00 69.50 341 CYS A O 1
ATOM 2734 N N . PHE A 1 342 ? -14.053 12.335 16.654 1.00 83.38 342 PHE A N 1
ATOM 2735 C CA . PHE A 1 342 ? -14.743 11.578 17.689 1.00 83.38 342 PHE A CA 1
ATOM 2736 C C . PHE A 1 342 ? -13.782 10.588 18.361 1.00 83.38 342 PHE A C 1
ATOM 2738 O O . PHE A 1 342 ? -12.720 10.256 17.830 1.00 83.38 342 PHE A O 1
ATOM 2745 N N . SER A 1 343 ? -14.159 10.115 19.542 1.00 92.19 343 SER A N 1
ATOM 2746 C CA . SER A 1 343 ? -13.594 8.903 20.142 1.00 92.19 343 SER A CA 1
ATOM 2747 C C . SER A 1 343 ? -14.373 7.657 19.715 1.00 92.19 343 SER A C 1
ATOM 2749 O O . SER A 1 343 ? -15.543 7.751 19.344 1.00 92.19 343 SER A O 1
ATOM 2751 N N . VAL A 1 344 ? -13.756 6.475 19.823 1.00 92.81 344 VAL A N 1
ATOM 2752 C CA . VAL A 1 344 ? -14.463 5.191 19.648 1.00 92.81 344 VAL A CA 1
ATOM 2753 C C . VAL A 1 344 ? -15.652 5.111 20.603 1.00 92.81 344 VAL A C 1
ATOM 2755 O O . VAL A 1 344 ? -16.741 4.727 20.196 1.00 92.81 344 VAL A O 1
ATOM 2758 N N . GLU A 1 345 ? -15.476 5.554 21.848 1.00 93.25 345 GLU A N 1
ATOM 2759 C CA . GLU A 1 345 ? -16.555 5.664 22.829 1.00 93.25 345 GLU A CA 1
ATOM 2760 C C . GLU A 1 345 ? -17.735 6.504 22.315 1.00 93.25 345 GLU A C 1
ATOM 2762 O O . GLU A 1 345 ? -18.874 6.053 22.375 1.00 93.25 345 GLU A O 1
ATOM 2767 N N . GLU A 1 346 ? -17.489 7.682 21.737 1.00 92.69 346 GLU A N 1
ATOM 2768 C CA . GLU A 1 346 ? -18.552 8.532 21.177 1.00 92.69 346 GLU A CA 1
ATOM 2769 C C . GLU A 1 346 ? -19.230 7.944 19.936 1.00 92.69 346 GLU A C 1
ATOM 2771 O O . GLU A 1 346 ? -20.406 8.230 19.701 1.00 92.69 346 GLU A O 1
ATOM 2776 N N . VAL A 1 347 ? -18.520 7.131 19.150 1.00 93.56 347 VAL A N 1
ATOM 2777 C CA . VAL A 1 347 ? -19.112 6.377 18.036 1.00 93.56 347 VAL A CA 1
ATOM 2778 C C . VAL A 1 347 ? -20.026 5.281 18.579 1.00 93.56 347 VAL A C 1
ATOM 2780 O O . VAL A 1 347 ? -21.175 5.171 18.159 1.00 93.56 347 VAL A O 1
ATOM 2783 N N . LEU A 1 348 ? -19.560 4.510 19.564 1.00 94.00 348 LEU A N 1
ATOM 2784 C CA . LEU A 1 348 ? -20.347 3.436 20.170 1.00 94.00 348 LEU A CA 1
ATOM 2785 C C . LEU A 1 348 ? -21.560 3.967 20.937 1.00 94.00 348 LEU A C 1
ATOM 2787 O O . LEU A 1 348 ? -22.608 3.332 20.902 1.00 94.00 348 LEU A O 1
ATOM 2791 N N . MET A 1 349 ? -21.475 5.151 21.552 1.00 93.12 349 MET A N 1
ATOM 2792 C CA . MET A 1 349 ? -22.615 5.810 22.208 1.00 93.12 349 MET A CA 1
ATOM 2793 C C . MET A 1 349 ? -23.808 6.065 21.274 1.00 93.12 349 MET A C 1
ATOM 2795 O O . MET A 1 349 ? -24.917 6.280 21.761 1.00 93.12 349 MET A O 1
ATOM 2799 N N . GLN A 1 350 ? -23.594 6.071 19.956 1.00 92.44 350 GLN A N 1
ATOM 2800 C CA . GLN A 1 350 ? -24.648 6.259 18.955 1.00 92.44 350 GLN A CA 1
ATOM 2801 C C . GLN A 1 350 ? -25.335 4.946 18.554 1.00 92.44 350 GLN A C 1
ATOM 2803 O O . GLN A 1 350 ? -26.340 4.991 17.853 1.00 92.44 350 GLN A O 1
ATOM 2808 N N . HIS A 1 351 ? -24.808 3.794 18.975 1.00 93.75 351 HIS A N 1
ATOM 2809 C CA . HIS A 1 351 ? -25.357 2.481 18.653 1.00 93.75 351 HIS A CA 1
ATOM 2810 C C . HIS A 1 351 ? -26.612 2.172 19.488 1.00 93.75 351 HIS A C 1
ATOM 2812 O O . HIS A 1 351 ? -26.654 2.444 20.690 1.00 93.75 351 HIS A O 1
ATOM 2818 N N . ASP A 1 352 ? -27.612 1.534 18.875 1.00 92.38 352 ASP A N 1
ATOM 2819 C CA . ASP A 1 352 ? -28.930 1.297 19.487 1.00 92.38 352 ASP A CA 1
ATOM 2820 C C . ASP A 1 352 ? -28.864 0.447 20.767 1.00 92.38 352 ASP A C 1
ATOM 2822 O O . ASP A 1 352 ? -29.622 0.681 21.706 1.00 92.38 352 ASP A O 1
ATOM 2826 N N . ALA A 1 353 ? -27.930 -0.508 20.837 1.00 91.88 353 ALA A N 1
ATOM 2827 C CA . ALA A 1 353 ? -27.730 -1.360 22.016 1.00 91.88 353 ALA A CA 1
ATOM 2828 C C . ALA A 1 353 ? -26.885 -0.708 23.128 1.00 91.88 353 ALA A C 1
ATOM 2830 O O . ALA A 1 353 ? -26.716 -1.291 24.201 1.00 91.88 353 ALA A O 1
ATOM 2831 N N . PHE A 1 354 ? -26.327 0.487 22.907 1.00 93.31 354 PHE A N 1
ATOM 2832 C CA . PHE A 1 354 ? -25.437 1.126 23.878 1.00 93.31 354 PHE A CA 1
ATOM 2833 C C . PHE A 1 354 ? -26.101 1.457 25.231 1.00 93.31 354 PHE A C 1
ATOM 2835 O O . PHE A 1 354 ? -25.444 1.280 26.259 1.00 93.31 354 PHE A O 1
ATOM 2842 N N . PRO A 1 355 ? -27.375 1.897 25.310 1.00 92.50 355 PRO A N 1
ATOM 2843 C CA . PRO A 1 355 ? -28.032 2.143 26.595 1.00 92.50 355 PRO A CA 1
ATOM 2844 C C . PRO A 1 355 ? -28.087 0.906 27.502 1.00 92.50 355 PRO A C 1
ATOM 2846 O O . PRO A 1 355 ? -27.967 1.040 28.721 1.00 92.50 355 PRO A O 1
ATOM 2849 N N . ASP A 1 356 ? -28.223 -0.282 26.908 1.00 90.12 356 ASP A N 1
ATOM 2850 C CA . ASP A 1 356 ? -28.372 -1.544 27.634 1.00 90.12 356 ASP A CA 1
ATOM 2851 C C . ASP A 1 356 ? -27.022 -2.238 27.870 1.00 90.12 356 ASP A C 1
ATOM 2853 O O . ASP A 1 356 ? -26.757 -2.726 28.969 1.00 90.12 356 ASP A O 1
ATOM 2857 N N . ALA A 1 357 ? -26.138 -2.233 26.868 1.00 93.19 357 ALA A N 1
ATOM 2858 C CA . ALA A 1 357 ? -24.903 -3.017 26.850 1.00 93.19 357 ALA A CA 1
ATOM 2859 C C . ALA A 1 357 ? -23.616 -2.184 26.694 1.00 93.19 357 ALA A C 1
ATOM 2861 O O . ALA A 1 357 ? -22.522 -2.741 26.602 1.00 93.19 357 ALA A O 1
ATOM 2862 N N . GLY A 1 358 ? -23.697 -0.850 26.717 1.00 91.50 358 GLY A N 1
ATOM 2863 C CA . GLY A 1 358 ? -22.564 0.043 26.436 1.00 91.50 358 GLY A CA 1
ATOM 2864 C C . GLY A 1 358 ? -21.367 -0.145 27.369 1.00 91.50 358 GLY A C 1
ATOM 2865 O O . GLY A 1 358 ? -20.221 0.001 26.946 1.00 91.50 358 GLY A O 1
ATOM 2866 N N . ARG A 1 359 ? -21.600 -0.559 28.624 1.00 91.69 359 ARG A N 1
ATOM 2867 C CA . ARG A 1 359 ? -20.509 -0.943 29.536 1.00 91.69 359 ARG A CA 1
ATOM 2868 C C . ARG A 1 359 ? -19.749 -2.165 29.029 1.00 91.69 359 ARG A C 1
ATOM 2870 O O . ARG A 1 359 ? -18.528 -2.129 29.010 1.00 91.69 359 ARG A O 1
ATOM 2877 N N . LEU A 1 360 ? -20.458 -3.203 28.589 1.00 92.81 360 LEU A N 1
ATOM 2878 C CA . LEU A 1 360 ? -19.859 -4.438 28.082 1.00 92.81 360 LEU A CA 1
ATOM 2879 C C . LEU A 1 360 ? -19.097 -4.182 26.770 1.00 92.81 360 LEU A C 1
ATOM 2881 O O . LEU A 1 360 ? -17.969 -4.644 26.616 1.00 92.81 360 LEU A O 1
ATOM 2885 N N . MET A 1 361 ? -19.668 -3.360 25.882 1.00 95.38 361 MET A N 1
ATOM 2886 C CA . MET A 1 361 ? -19.024 -2.906 24.642 1.00 95.38 361 MET A CA 1
ATOM 2887 C C . MET A 1 361 ? -17.710 -2.167 24.921 1.00 95.38 361 MET A C 1
ATOM 2889 O O . MET A 1 361 ? -16.671 -2.500 24.352 1.00 95.38 361 MET A O 1
ATOM 2893 N N . MET A 1 362 ? -17.727 -1.189 25.834 1.00 95.25 362 MET A N 1
ATOM 2894 C CA . MET A 1 362 ? -16.518 -0.441 26.189 1.00 95.25 362 MET A CA 1
ATOM 2895 C C . MET A 1 362 ? -15.483 -1.308 26.899 1.00 95.25 362 MET A C 1
ATOM 2897 O O . MET A 1 362 ? -14.291 -1.139 26.649 1.00 95.25 362 MET A O 1
ATOM 2901 N N . THR A 1 363 ? -15.911 -2.253 27.738 1.00 92.88 363 THR A N 1
ATOM 2902 C CA . THR A 1 363 ? -15.008 -3.241 28.337 1.00 92.88 363 THR A CA 1
ATOM 2903 C C . THR A 1 363 ? -14.314 -4.058 27.250 1.00 92.88 363 THR A C 1
ATOM 2905 O O . THR A 1 363 ? -13.094 -4.175 27.290 1.00 92.88 363 THR A O 1
ATOM 2908 N N . ALA A 1 364 ? -15.032 -4.524 26.223 1.00 94.56 364 ALA A N 1
ATOM 2909 C CA . ALA A 1 364 ? -14.439 -5.271 25.110 1.00 94.56 364 ALA A CA 1
ATOM 2910 C C . ALA A 1 364 ? -13.353 -4.465 24.380 1.00 94.56 364 ALA A C 1
ATOM 2912 O O . ALA A 1 364 ? -12.254 -4.967 24.138 1.00 94.56 364 ALA A O 1
ATOM 2913 N N . VAL A 1 365 ? -13.633 -3.194 24.074 1.00 94.62 365 VAL A N 1
ATOM 2914 C CA . VAL A 1 365 ? -12.675 -2.304 23.402 1.00 94.62 365 VAL A CA 1
ATOM 2915 C C . VAL A 1 365 ? -11.448 -2.051 24.278 1.00 94.62 365 VAL A C 1
ATOM 2917 O O . VAL A 1 365 ? -10.318 -2.164 23.807 1.00 94.62 365 VAL A O 1
ATOM 2920 N N . VAL A 1 366 ? -11.633 -1.732 25.555 1.00 93.50 366 VAL A N 1
ATOM 2921 C CA . VAL A 1 366 ? -10.521 -1.414 26.467 1.00 93.50 366 VAL A CA 1
ATOM 2922 C C . VAL A 1 366 ? -9.650 -2.639 26.709 1.00 93.50 366 VAL A C 1
ATOM 2924 O O . VAL A 1 366 ? -8.430 -2.555 26.607 1.00 93.50 366 VAL A O 1
ATOM 2927 N N . MET A 1 367 ? -10.273 -3.798 26.910 1.00 91.31 367 MET A N 1
ATOM 2928 C CA . MET A 1 367 ? -9.570 -5.068 27.046 1.00 91.31 367 MET A CA 1
ATOM 2929 C C . MET A 1 367 ? -8.766 -5.412 25.793 1.00 91.31 367 MET A C 1
ATOM 2931 O O . MET A 1 367 ? -7.621 -5.833 25.917 1.00 91.31 367 MET A O 1
ATOM 2935 N N . GLY A 1 368 ? -9.312 -5.187 24.594 1.00 90.50 368 GLY A N 1
ATOM 2936 C CA . GLY A 1 368 ? -8.579 -5.410 23.343 1.00 90.50 368 GLY A CA 1
ATOM 2937 C C . GLY A 1 368 ? -7.318 -4.548 23.220 1.00 90.50 368 GLY A C 1
ATOM 2938 O O . GLY A 1 368 ? -6.314 -5.002 22.678 1.00 90.50 368 GLY A O 1
ATOM 2939 N N . LYS A 1 369 ? -7.343 -3.332 23.777 1.00 91.31 369 LYS A N 1
ATOM 2940 C CA . LYS A 1 369 ? -6.188 -2.428 23.831 1.00 91.31 369 LYS A CA 1
ATOM 2941 C C . LYS A 1 369 ? -5.152 -2.847 24.883 1.00 91.31 369 LYS A C 1
ATOM 2943 O O . LYS A 1 369 ? -3.955 -2.726 24.633 1.00 91.31 369 LYS A O 1
ATOM 2948 N N . GLU A 1 370 ? -5.597 -3.297 26.055 1.00 87.50 370 GLU A N 1
ATOM 2949 C CA . GLU A 1 370 ? -4.737 -3.531 27.227 1.00 87.50 370 GLU A CA 1
ATOM 2950 C C . GLU A 1 370 ? -4.160 -4.954 27.322 1.00 87.50 370 GLU A C 1
ATOM 2952 O O . GLU A 1 370 ? -3.070 -5.138 27.868 1.00 87.50 370 GLU A O 1
ATOM 2957 N N . LEU A 1 371 ? -4.853 -5.971 26.796 1.00 73.88 371 LEU A N 1
ATOM 2958 C CA . LEU A 1 371 ? -4.385 -7.359 26.831 1.00 73.88 371 LEU A CA 1
ATOM 2959 C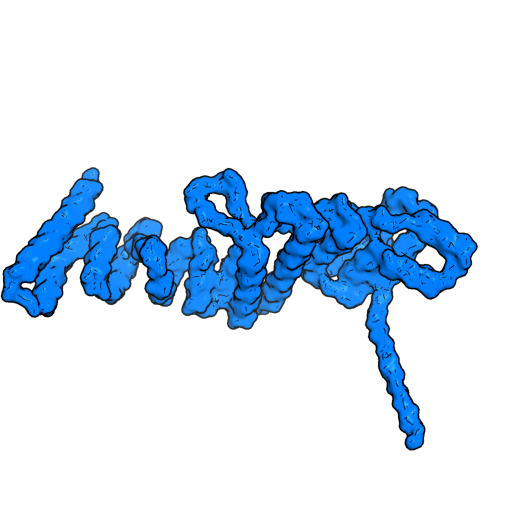 C . LEU A 1 371 ? -3.221 -7.571 25.854 1.00 73.88 371 LEU A C 1
ATOM 2961 O O . LEU A 1 371 ? -3.417 -7.836 24.667 1.00 73.88 371 LEU A O 1
ATOM 2965 N N . SER A 1 372 ? -1.999 -7.512 26.384 1.00 56.72 372 SER A N 1
ATOM 2966 C CA . SER A 1 372 ? -0.813 -8.056 25.715 1.00 56.72 372 SER A CA 1
ATOM 2967 C C . SER A 1 372 ? -0.770 -9.577 25.865 1.00 56.72 372 SER A C 1
ATOM 2969 O O . SER A 1 372 ? -1.188 -10.131 26.888 1.00 56.72 372 SER A O 1
ATOM 2971 N N . TYR A 1 373 ? -0.257 -10.278 24.852 1.00 48.50 373 TYR A N 1
ATOM 2972 C CA . TYR A 1 373 ? 0.058 -11.698 24.994 1.00 48.50 373 TYR A CA 1
ATOM 2973 C C . TYR A 1 373 ? 1.265 -11.810 25.934 1.00 48.50 373 TYR A C 1
ATOM 2975 O O . TYR A 1 373 ? 2.416 -11.783 25.501 1.00 48.50 373 TYR A O 1
ATOM 2983 N N . ALA A 1 374 ? 1.025 -11.950 27.237 1.00 40.16 374 ALA A N 1
ATOM 2984 C CA . ALA A 1 374 ? 2.014 -12.591 28.082 1.00 40.16 374 ALA A CA 1
ATOM 2985 C C . ALA A 1 374 ? 2.142 -14.024 27.551 1.00 40.16 374 ALA A C 1
ATOM 2987 O O . ALA A 1 374 ? 1.264 -14.860 27.773 1.00 40.16 374 ALA A O 1
ATOM 2988 N N . ALA A 1 375 ? 3.201 -14.298 26.781 1.00 34.91 375 ALA A N 1
ATOM 2989 C CA . ALA A 1 375 ? 3.642 -15.670 26.581 1.00 34.91 375 ALA A CA 1
ATOM 2990 C C . ALA A 1 375 ? 3.686 -16.316 27.974 1.00 34.91 375 ALA A C 1
ATOM 2992 O O . ALA A 1 375 ? 4.186 -15.660 28.896 1.00 34.91 375 ALA A O 1
ATOM 2993 N N . PRO A 1 376 ? 3.122 -17.524 28.170 1.00 36.31 376 PRO A N 1
ATOM 2994 C CA . PRO A 1 376 ? 3.222 -18.181 29.460 1.00 36.31 376 PRO A CA 1
ATOM 2995 C C . PRO A 1 376 ? 4.705 -18.205 29.805 1.00 36.31 376 PRO A C 1
ATOM 2997 O O . PRO A 1 376 ? 5.516 -18.695 29.019 1.00 36.31 376 PRO A O 1
ATOM 3000 N N . ALA A 1 377 ? 5.059 -17.554 30.914 1.00 36.97 377 ALA A N 1
ATOM 3001 C CA . ALA A 1 377 ? 6.399 -17.645 31.441 1.00 36.97 377 ALA A CA 1
ATOM 3002 C C . ALA A 1 377 ? 6.656 -19.141 31.605 1.00 36.97 377 ALA A C 1
ATOM 3004 O O . ALA A 1 377 ? 5.942 -19.799 32.361 1.00 36.97 377 ALA A O 1
ATOM 3005 N N . ASP A 1 378 ? 7.610 -19.678 30.843 1.00 39.84 378 ASP A N 1
ATOM 3006 C CA . ASP A 1 378 ? 8.241 -20.936 31.195 1.00 39.84 378 ASP A CA 1
ATOM 3007 C C . ASP A 1 378 ? 8.780 -20.713 32.609 1.00 39.84 378 ASP A C 1
ATOM 3009 O O . ASP A 1 378 ? 9.823 -20.082 32.804 1.00 39.84 378 ASP A O 1
ATOM 3013 N N . GLU A 1 379 ? 8.001 -21.129 33.609 1.00 36.81 379 GLU A N 1
ATOM 3014 C CA . GLU A 1 379 ? 8.486 -21.247 34.969 1.00 36.81 379 GLU A CA 1
ATOM 3015 C C . GLU A 1 379 ? 9.727 -22.137 34.876 1.00 36.81 379 GLU A C 1
ATOM 3017 O O . GLU A 1 379 ? 9.636 -23.264 34.368 1.00 36.81 379 GLU A O 1
ATOM 3022 N N . PRO A 1 380 ? 10.910 -21.655 35.289 1.00 38.91 380 PRO A N 1
ATOM 3023 C CA . PRO A 1 380 ? 12.055 -22.530 35.382 1.00 38.91 380 PRO A CA 1
ATOM 3024 C C . PRO A 1 380 ? 11.687 -23.594 36.410 1.00 38.91 380 PRO A C 1
ATOM 3026 O O . PRO A 1 380 ? 11.520 -23.304 37.592 1.00 38.91 380 PRO A O 1
ATOM 3029 N N . VAL A 1 381 ? 11.511 -24.827 35.939 1.00 43.50 381 VAL A N 1
ATOM 3030 C CA . VAL A 1 381 ? 11.432 -25.993 36.809 1.00 43.50 381 VAL A CA 1
ATOM 3031 C C . VAL A 1 381 ? 12.765 -26.052 37.544 1.00 43.50 381 VAL A C 1
ATOM 3033 O O . VAL A 1 381 ? 13.776 -26.479 36.980 1.00 43.50 381 VAL A O 1
ATOM 3036 N N . ASP A 1 382 ? 12.762 -25.579 38.789 1.00 44.31 382 ASP A N 1
ATOM 3037 C CA . ASP A 1 382 ? 13.796 -25.865 39.770 1.00 44.31 382 ASP A CA 1
ATOM 3038 C C . ASP A 1 382 ? 13.874 -27.389 39.904 1.00 44.31 382 ASP A C 1
ATOM 3040 O O . ASP A 1 382 ? 13.067 -28.043 40.566 1.00 44.31 382 ASP A O 1
ATOM 3044 N N . MET A 1 383 ? 14.838 -27.977 39.201 1.00 41.91 383 MET A N 1
ATOM 3045 C CA . MET A 1 383 ? 15.276 -29.342 39.447 1.00 41.91 383 MET A CA 1
ATOM 3046 C C . MET A 1 383 ? 16.163 -29.311 40.688 1.00 41.91 383 MET A C 1
ATOM 3048 O O . MET A 1 383 ? 17.388 -29.226 40.596 1.00 41.91 383 MET A O 1
ATOM 3052 N N . ASP A 1 384 ? 15.520 -29.355 41.851 1.00 41.94 384 ASP A N 1
ATOM 3053 C CA . ASP A 1 384 ? 16.173 -29.736 43.094 1.00 41.94 384 ASP A CA 1
ATOM 3054 C C . ASP A 1 384 ? 16.521 -31.237 43.064 1.00 41.94 384 ASP A C 1
ATOM 3056 O O . ASP A 1 384 ? 15.646 -32.088 42.884 1.00 41.94 384 ASP A O 1
ATOM 3060 N N . SER A 1 385 ? 17.792 -31.513 43.394 1.00 41.25 385 SER A N 1
ATOM 3061 C CA . SER A 1 385 ? 18.457 -32.799 43.726 1.00 41.25 385 SER A CA 1
ATOM 3062 C C . SER A 1 385 ? 19.090 -33.620 42.599 1.00 41.25 385 SER A C 1
ATOM 3064 O O . SER A 1 385 ? 18.370 -34.329 41.861 1.00 41.25 385 SER A O 1
#